Protein AF-0000000075581491 (afdb_homodimer)

Radius of gyration: 31.08 Å; Cα contacts (8 Å, |Δi|>4): 946; chains: 2; bounding box: 52×96×65 Å

InterPro domains:
  IPR009057 Homedomain-like superfamily [SSF46689] (249-295)
  IPR018060 AraC-like, DNA binding HTH domain [PF12833] (216-295)
  IPR018060 AraC-like, DNA binding HTH domain [PS01124] (197-295)
  IPR018060 AraC-like, DNA binding HTH domain [SM00342] (210-293)

pLDDT: mean 84.34, std 16.54, range [24.23, 97.88]

Nearest PDB structures (foldseek):
  5u93-assembly1_A  TM=7.873E-01  e=2.253E-06  Bacteria Latreille et al. 1825
  3w6v-assembly1_A  TM=8.896E-01  e=5.385E-05  Streptomyces griseus
  3oio-assembly1_A  TM=9.113E-01  e=5.982E-04  Chromobacterium violaceum
  4fe7-assembly1_A-2  TM=6.665E-01  e=6.703E-05  Escherichia coli
  1xja-assembly1_B  TM=6.515E-01  e=7.510E-06  Escherichia coli

Organism: Bacteroides fragilis (strain ATCC 25285 / DSM 2151 / CCUG 4856 / JCM 11019 / LMG 10263 / NCTC 9343 / Onslow / VPI 2553 / EN-2) (NCBI:txid272559)

Foldseek 3Di:
DPFFDFQAVALVVCVPDPFDCDDPAKHGDRFKIKGNKPLPRPDPPADAFAKHAHQWKKKKAWAAWWWWKDKLNRIDIDHHQKIFIDHHGIIMHTHDIDPPTIMIMMTGHPVLQVVVPDVCLCNVQCLPPRMDRADPVLSVVLVVLSVVLVVQCPDPPRPSVVNNVSVVVSSVSVSVRSVVCCVPPPPVPDPLVVLLSVLSVVLLVPLLPDQDLCVSCVVSVHDSVVQQVSNCVVPVDGSNVSSLVSLLSVLSSCLAGTPDDLQRSCVSSPHPTSVVVQVSNCVVPVDGSVVSSVD/DPFFPFQAPALVVCVPDPFDCDDPAKHGDRFKIKGNKPLPRPDPPADAFAKHAHQWKKKKAWAAWWWWKDKLNRIDIDHHQKIFIDHHGIIMHTHDIDPVTIMIMMTGHPVLQVVVPDCCLCPVQCLPPRMDRADPVLSVVLVVLSVVLVVQCPDPPRPSVVNNVSVVVSSVSVSVRSVVCCVPPPPVPDPLVVLLSVLSVCLLVPLLPDQDLCVSCVVSVHDSVVQQVSNCVVPVDGSNVSSLVSLLSVLSSCLAGTPDDLQVSCVSSPHPTSVVVQVSNCVVPVDGSVVSSVD

Sequence (590 aa):
MEKNKPLELALDLLKHSNIVRNNEYRFVTPDFGIVISFTHMESRLFRLGQPYRLKEGRIIRGLRGKARITINLIEYNIYPQTIATFLPGSIIELLEFTPDYDFQMIAADKDFLPLLRGDQLFESHTRQNLVTQVTDTEWKLSDAYFTLIWDTVQEVPFRREVVQHLLAALLHNIKYIRTEEANDTSHRFSHQEEIFWRFIALVNEFSKNERTVGFYADKLCLTPRYLNTLIRQVSHQTVMEWINQSVILEAKVLLKHSNLLVYQISDELHFPNPSFFCKFFKRMTGMTPQEYQKRMEKNKPLELALDLLKHSNIVRNNEYRFVTPDFGIVISFTHMESRLFRLGQPYRLKEGRIIRGLRGKARITINLIEYNIYPQTIATFLPGSIIELLEFTPDYDFQMIAADKDFLPLLRGDQLFESHTRQNLVTQVTDTEWKLSDAYFTLIWDTVQEVPFRREVVQHLLAALLHNIKYIRTEEANDTSHRFSHQEEIFWRFIALVNEFSKNERTVGFYADKLCLTPRYLNTLIRQVSHQTVMEWINQSVILEAKVLLKHSNLLVYQISDELHFPNPSFFCKFFKRMTGMTPQEYQKR

Secondary structure (DSSP, 8-state):
--------B-TTHHHHSS--SBSSSEEE-SSEEEES-STT-------TT-EEEBSSEEEEEEEES-EEEEETTEEEEE-SSEEEEE-TT-EEEEEEE-TT-EEEEEEE-TTT-TTS-STHHHHHHHTT-SEEE--HHHHHHHHHHHHHHHHHHTSSS--HHHHHHHHHHHHHHHHHHHHHHHHH------HHHHHHHHHHHHHHHHTTT---HHHHHHHTT--HHHHHHHHHHHHSS-HHHHHHHHHHHHHHHHHHH----HHHHHHHTT-SSHHHHHHHHHHHHSS-HHHHHH-/-------EE-TTHHHHSS--SBSSSEEE-SSEEEES-STT----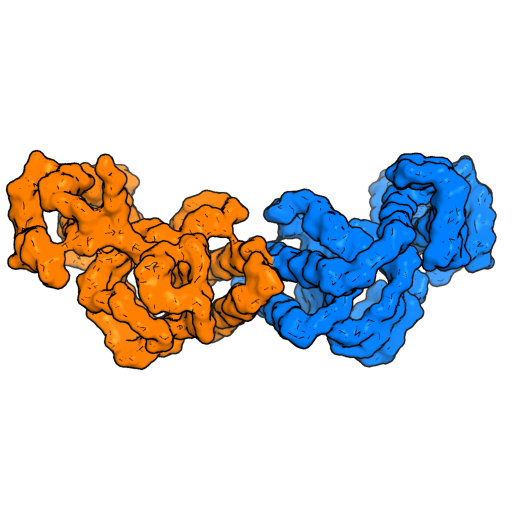---TT-EEEESSEEEEEEEES-EEEEETTEEEEE-SSEEEEE-TT-EEEEEEE-TT-EEEEEEE-TTT-TTS-STHHHHHHHTT-SEEE--HHHHHHHHHHHHHHHHHHTSSS--HHHHHHHHHHHHHHHHHHHHHHHHH------HHHHHHHHHHHHHHHHTTT---HHHHHHHTT--HHHHHHHHHHHHSS-HHHHHHHHHHHHHHHHHHH----HHHHHHHTT-SSHHHHHHHHHHHHSS-HHHHHH-

Solvent-accessible surface area (backbone atoms only — not comparable to full-atom values): 31491 Å² total; per-residue (Å²): 129,81,77,60,68,49,62,33,67,27,58,52,51,41,69,75,34,97,47,75,43,68,56,98,45,30,43,52,44,79,48,36,34,39,33,70,35,47,69,74,42,86,64,82,78,71,52,77,68,46,61,38,37,24,53,31,23,34,40,35,39,31,66,32,46,38,35,33,34,29,52,73,85,42,74,44,78,44,44,52,51,23,44,32,52,43,51,55,64,40,37,38,26,44,67,48,65,43,92,67,37,30,33,30,38,38,36,36,31,78,75,56,42,69,83,60,67,62,69,41,65,64,45,67,55,40,72,78,62,35,64,38,79,53,52,72,69,54,45,52,52,52,48,51,51,54,50,51,48,54,57,48,66,71,40,85,72,73,49,62,68,25,48,39,22,43,50,50,14,51,52,46,46,49,41,52,55,51,55,48,47,56,64,63,41,74,66,51,59,48,69,63,52,48,50,46,50,52,48,51,52,47,38,76,71,38,27,54,79,52,85,50,64,58,62,57,15,53,76,69,72,46,49,49,67,57,46,38,50,50,36,26,70,77,71,73,41,47,58,64,56,51,36,50,50,49,40,49,52,51,48,52,30,40,51,68,24,30,75,62,48,69,58,51,47,18,52,73,47,62,38,95,39,46,68,61,37,41,52,49,43,22,72,73,71,72,43,43,64,68,58,55,48,74,99,131,82,77,57,66,48,60,34,65,25,58,51,53,42,70,75,35,97,47,77,43,69,56,96,42,32,43,54,44,78,49,38,33,40,33,72,35,46,70,74,43,86,63,83,78,72,52,76,66,46,62,39,37,25,54,31,25,34,42,36,39,30,64,34,46,39,34,33,31,29,51,71,85,43,76,44,78,44,44,52,53,22,45,33,53,45,53,56,64,39,39,38,26,43,67,47,65,43,92,65,37,29,33,30,38,39,37,35,31,79,75,55,42,69,82,58,63,67,69,43,66,66,45,67,57,39,71,79,64,36,64,40,80,54,52,73,69,55,44,51,51,52,48,50,51,54,49,52,49,54,59,49,66,69,40,86,72,74,51,61,68,25,50,38,23,42,51,51,15,51,53,46,46,50,42,52,54,52,52,48,47,57,66,62,40,74,67,51,59,49,72,64,51,49,50,46,51,53,48,51,53,47,40,74,72,38,25,55,80,51,86,51,64,60,61,56,15,53,77,66,73,45,50,49,67,56,46,38,52,49,36,26,71,76,70,71,41,46,57,64,57,54,3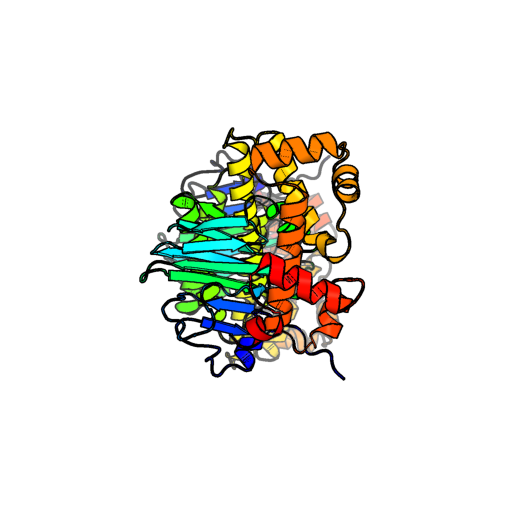7,50,49,50,39,50,52,51,48,51,31,42,51,70,26,29,75,61,48,70,58,53,48,18,52,72,46,62,38,96,40,46,68,58,36,40,53,51,43,20,71,73,72,72,42,44,62,68,59,54,49,75,99

Structure (mmCIF, N/CA/C/O backbone):
data_AF-0000000075581491-model_v1
#
loop_
_entity.id
_entity.type
_entity.pdbx_description
1 polymer 'AraC-family transcriptional regulator'
#
loop_
_atom_site.group_PDB
_atom_site.id
_atom_site.type_symbol
_atom_site.label_atom_id
_atom_site.label_alt_id
_atom_site.label_comp_id
_atom_site.label_asym_id
_atom_site.label_entity_id
_atom_site.label_seq_id
_atom_site.pdbx_PDB_ins_code
_atom_site.Cartn_x
_atom_site.Cartn_y
_atom_site.Cartn_z
_atom_site.occupancy
_atom_site.B_iso_or_equiv
_atom_site.auth_seq_id
_atom_site.auth_comp_id
_atom_site.auth_asym_id
_atom_site.auth_atom_id
_atom_site.pdbx_PDB_model_num
ATOM 1 N N . MET A 1 1 ? -26.391 -21.406 -25.188 1 24.23 1 MET A N 1
ATOM 2 C CA . MET A 1 1 ? -25.953 -22.281 -24.109 1 24.23 1 MET A CA 1
ATOM 3 C C . MET A 1 1 ? -24.688 -21.75 -23.453 1 24.23 1 MET A C 1
ATOM 5 O O . MET A 1 1 ? -23.656 -21.578 -24.109 1 24.23 1 MET A O 1
ATOM 9 N N . GLU A 1 2 ? -24.797 -21.078 -22.344 1 27.81 2 GLU A N 1
ATOM 10 C CA . GLU A 1 2 ? -23.766 -20.297 -21.656 1 27.81 2 GLU A CA 1
ATOM 11 C C . GLU A 1 2 ? -22.578 -21.172 -21.281 1 27.81 2 GLU A C 1
ATOM 13 O O . GLU A 1 2 ? -22.75 -22.25 -20.688 1 27.81 2 GLU A O 1
ATOM 18 N N . LYS A 1 3 ? -21.594 -21.094 -21.969 1 36.06 3 LYS A N 1
ATOM 19 C CA . LYS A 1 3 ? -20.297 -21.766 -21.875 1 36.06 3 LYS A CA 1
ATOM 20 C C . LYS A 1 3 ? -19.828 -21.875 -20.422 1 36.06 3 LYS A C 1
ATOM 22 O O . LYS A 1 3 ? -19.641 -20.844 -19.766 1 36.06 3 LYS A O 1
ATOM 27 N N . ASN A 1 4 ? -20.312 -22.906 -19.781 1 32.03 4 ASN A N 1
ATOM 28 C CA . ASN A 1 4 ? -19.922 -23.109 -18.391 1 32.03 4 ASN A CA 1
ATOM 29 C C . ASN A 1 4 ? -18.406 -23.125 -18.219 1 32.03 4 ASN A C 1
ATOM 31 O O . ASN A 1 4 ? -17.719 -23.938 -18.844 1 32.03 4 ASN A O 1
ATOM 35 N N . LYS A 1 5 ? -17.766 -22.094 -17.828 1 38.94 5 LYS A N 1
ATOM 36 C CA . LYS A 1 5 ? -16.328 -21.859 -17.656 1 38.94 5 LYS A CA 1
ATOM 37 C C . LYS A 1 5 ? -15.742 -22.812 -16.625 1 38.94 5 LYS A C 1
ATOM 39 O O . LYS A 1 5 ? -16.422 -23.234 -15.695 1 38.94 5 LYS A O 1
ATOM 44 N N . PRO A 1 6 ? -14.703 -23.484 -16.891 1 38.56 6 PRO A N 1
ATOM 45 C CA . PRO A 1 6 ? -13.953 -24.391 -16.016 1 38.56 6 PRO A CA 1
ATOM 46 C C . PRO A 1 6 ? -14.008 -23.969 -14.547 1 38.56 6 PRO A C 1
ATOM 48 O O . PRO A 1 6 ? -14.164 -22.781 -14.242 1 38.56 6 PRO A O 1
ATOM 51 N N . LEU A 1 7 ? -14.352 -24.891 -13.672 1 40.25 7 LEU A N 1
ATOM 52 C CA . LEU A 1 7 ? -14.312 -24.609 -12.242 1 40.25 7 LEU A CA 1
ATOM 53 C C . LEU A 1 7 ? -12.984 -23.984 -11.844 1 40.25 7 LEU A C 1
ATOM 55 O O . LEU A 1 7 ? -11.93 -24.594 -11.984 1 40.25 7 LEU A O 1
ATOM 59 N N . GLU A 1 8 ? -12.82 -22.797 -12.133 1 47.19 8 GLU A N 1
ATOM 60 C CA . GLU A 1 8 ? -11.734 -21.891 -11.742 1 47.19 8 GLU A CA 1
ATOM 61 C C . GLU A 1 8 ? -11.633 -21.781 -10.227 1 47.19 8 GLU A C 1
ATOM 63 O O . GLU A 1 8 ? -12.648 -21.625 -9.539 1 47.19 8 GLU A O 1
ATOM 68 N N . LEU A 1 9 ? -10.602 -22.656 -9.688 1 51.53 9 LEU A N 1
ATOM 69 C CA . LEU A 1 9 ? -10.406 -22.297 -8.281 1 51.53 9 LEU A CA 1
ATOM 70 C C . LEU A 1 9 ? -10.469 -20.797 -8.102 1 51.53 9 LEU A C 1
ATOM 72 O O . LEU A 1 9 ? -9.461 -20.094 -8.281 1 51.53 9 LEU A O 1
ATOM 76 N N . ALA A 1 10 ? -11.734 -20.391 -8.25 1 53.44 10 ALA A N 1
ATOM 77 C CA . ALA A 1 10 ? -12.07 -18.969 -8.188 1 53.44 10 ALA A CA 1
ATOM 78 C C . ALA A 1 10 ? -12.727 -18.625 -6.855 1 53.44 10 ALA A C 1
ATOM 80 O O . ALA A 1 10 ? -13.344 -19.469 -6.219 1 53.44 10 ALA A O 1
ATOM 81 N N . LEU A 1 11 ? -12.344 -17.656 -6.34 1 54.41 11 LEU A N 1
ATOM 82 C CA . LEU A 1 11 ? -13.016 -17.094 -5.176 1 54.41 11 LEU A CA 1
ATOM 83 C C . LEU A 1 11 ? -14.523 -17.281 -5.273 1 54.41 11 LEU A C 1
ATOM 85 O O . LEU A 1 11 ? -15.203 -17.422 -4.254 1 54.41 11 LEU A O 1
ATOM 89 N N . ASP A 1 12 ? -14.93 -17.391 -6.469 1 51.56 12 ASP A N 1
ATOM 90 C CA . ASP A 1 12 ? -16.375 -17.484 -6.695 1 51.56 12 ASP A CA 1
ATOM 91 C C . ASP A 1 12 ? -16.891 -18.875 -6.34 1 51.56 12 ASP A C 1
ATOM 93 O O . ASP A 1 12 ? -18.062 -19.047 -6.039 1 51.56 12 ASP A O 1
ATOM 97 N N . LEU A 1 13 ? -15.977 -19.828 -6.539 1 54.47 13 LEU A N 1
ATOM 98 C CA . LEU A 1 13 ? -16.375 -21.172 -6.168 1 54.47 13 LEU A CA 1
ATOM 99 C C . LEU A 1 13 ? -16.781 -21.234 -4.695 1 54.47 13 LEU A C 1
ATOM 101 O O . LEU A 1 13 ? -17.625 -22.047 -4.309 1 54.47 13 LEU A O 1
ATOM 105 N N . LEU A 1 14 ? -16.172 -20.281 -4 1 56.31 14 LEU A N 1
ATOM 106 C CA . LEU A 1 14 ? -16.469 -20.25 -2.572 1 56.31 14 LEU A CA 1
ATOM 107 C C . LEU A 1 14 ? -17.859 -19.688 -2.318 1 56.31 14 LEU A C 1
ATOM 109 O O . LEU A 1 14 ? -18.438 -19.906 -1.252 1 56.31 14 LEU A O 1
ATOM 113 N N . LYS A 1 15 ? -18.297 -18.922 -3.289 1 52.72 15 LYS A N 1
ATOM 114 C CA . LYS A 1 15 ? -19.641 -18.406 -3.146 1 52.72 15 LYS A CA 1
ATOM 115 C C . LYS A 1 15 ? -20.672 -19.531 -3.113 1 52.72 15 LYS A C 1
ATOM 117 O O . LYS A 1 15 ? -21.703 -19.422 -2.443 1 52.72 15 LYS A O 1
ATOM 122 N N . HIS A 1 16 ? -20.359 -20.422 -4.008 1 50.5 16 HIS A N 1
ATOM 123 C CA . HIS A 1 16 ? -21.375 -21.469 -4.16 1 50.5 16 HIS A CA 1
ATOM 124 C C . HIS A 1 16 ? -21.078 -22.656 -3.256 1 50.5 16 HIS A C 1
ATOM 126 O O . HIS A 1 16 ? -21.875 -23.594 -3.178 1 50.5 16 HIS A O 1
ATOM 132 N N . SER A 1 17 ? -19.891 -22.547 -2.727 1 52.62 17 SER A N 1
ATOM 133 C CA . SER A 1 17 ? -19.578 -23.656 -1.822 1 52.62 17 SER A CA 1
ATOM 134 C C . SER A 1 17 ? -20.062 -23.359 -0.406 1 52.62 17 SER A C 1
ATOM 136 O O . SER A 1 17 ? -20.281 -22.203 -0.05 1 52.62 17 SER A O 1
ATOM 138 N N . ASN A 1 18 ? -20.656 -24.297 0.3 1 54.81 18 ASN A N 1
ATOM 139 C CA . ASN A 1 18 ? -21.031 -24.234 1.711 1 54.81 18 ASN A CA 1
ATOM 140 C C . ASN A 1 18 ? -19.875 -23.719 2.566 1 54.81 18 ASN A C 1
ATOM 142 O O . ASN A 1 18 ? -19.797 -24.016 3.76 1 54.81 18 ASN A O 1
ATOM 146 N N . ILE A 1 19 ? -19.047 -23.094 1.808 1 56.25 19 ILE A N 1
ATOM 147 C CA . ILE A 1 19 ? -17.875 -22.656 2.553 1 56.25 19 ILE A CA 1
ATOM 148 C C . ILE A 1 19 ? -18.125 -21.266 3.145 1 56.25 19 ILE A C 1
ATOM 150 O O . ILE A 1 19 ? -18.547 -20.359 2.434 1 56.25 19 ILE A O 1
ATOM 154 N N . VAL A 1 20 ? -18.016 -21.266 4.414 1 61.81 20 VAL A N 1
ATOM 155 C CA . VAL A 1 20 ? -18.172 -20.016 5.1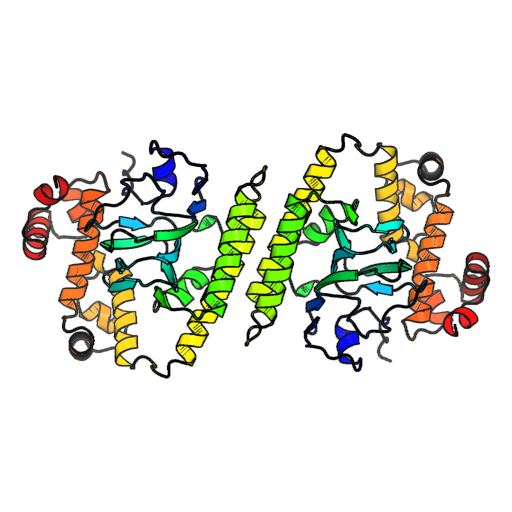48 1 61.81 20 VAL A CA 1
ATOM 156 C C . VAL A 1 20 ? -17.156 -19 4.633 1 61.81 20 VAL A C 1
ATOM 158 O O . VAL A 1 20 ? -15.945 -19.234 4.672 1 61.81 20 VAL A O 1
ATOM 161 N N . ARG A 1 21 ? -17.641 -17.891 4.086 1 68.31 21 ARG A N 1
ATOM 162 C CA . ARG A 1 21 ? -16.828 -16.875 3.42 1 68.31 21 ARG A CA 1
ATOM 163 C C . ARG A 1 21 ? -15.953 -16.125 4.426 1 68.31 21 ARG A C 1
ATOM 165 O O . ARG A 1 21 ? -14.797 -15.812 4.137 1 68.31 21 ARG A O 1
ATOM 172 N N . ASN A 1 22 ? -16.562 -15.922 5.527 1 74.38 22 ASN A N 1
ATOM 173 C CA . ASN A 1 22 ? -15.836 -15.164 6.543 1 74.38 22 ASN A CA 1
ATOM 174 C C . ASN A 1 22 ? -15.859 -15.867 7.895 1 74.38 22 ASN A C 1
ATOM 176 O O . ASN A 1 22 ? -16.938 -16.141 8.438 1 74.38 22 ASN A O 1
ATOM 180 N N . ASN A 1 23 ? -14.703 -16.453 8.273 1 77.38 23 ASN A N 1
ATOM 181 C CA . ASN A 1 23 ? -14.57 -17.031 9.602 1 77.38 23 ASN A CA 1
ATOM 182 C C . ASN A 1 23 ? -13.234 -16.672 10.242 1 77.38 23 ASN A C 1
ATOM 184 O O . ASN A 1 23 ? -12.641 -15.648 9.898 1 77.38 23 ASN A O 1
ATOM 188 N N . GLU A 1 24 ? -12.836 -17.453 11.195 1 84.19 24 GLU A N 1
ATOM 189 C CA . GLU A 1 24 ? -11.648 -17.125 11.969 1 84.19 24 GLU A CA 1
ATOM 190 C C . GLU A 1 24 ? -10.383 -17.297 11.141 1 84.19 24 GLU A C 1
ATOM 192 O O . GLU A 1 24 ? -9.32 -16.797 11.508 1 84.19 24 GLU A O 1
ATOM 197 N N . TYR A 1 25 ? -10.57 -17.969 9.969 1 84.44 25 TYR A N 1
ATOM 198 C CA . TYR A 1 25 ? -9.336 -18.297 9.273 1 84.44 25 TYR A CA 1
ATOM 199 C C . TYR A 1 25 ? -9.383 -17.797 7.828 1 84.44 25 TYR A C 1
ATOM 201 O O . TYR A 1 25 ? -8.391 -17.906 7.098 1 84.44 25 TYR A O 1
ATOM 209 N N . ARG A 1 26 ? -10.531 -17.297 7.438 1 88 26 ARG A N 1
ATOM 210 C CA . ARG A 1 26 ? -10.594 -16.875 6.039 1 88 26 ARG A CA 1
ATOM 211 C C . ARG A 1 26 ? -11.547 -15.703 5.859 1 88 26 ARG A C 1
ATOM 213 O O . ARG A 1 26 ? -12.5 -15.547 6.621 1 88 26 ARG A O 1
ATOM 220 N N . PHE A 1 27 ? -11.266 -14.867 4.98 1 89.69 27 PHE A N 1
ATOM 221 C CA . PHE A 1 27 ? -12.078 -13.766 4.492 1 89.69 27 PHE A CA 1
ATOM 222 C C . PHE A 1 27 ? -12.125 -13.758 2.967 1 89.69 27 PHE A C 1
ATOM 224 O O . PHE A 1 27 ? -11.086 -13.625 2.312 1 89.69 27 PHE A O 1
ATOM 231 N N . VAL A 1 28 ? -13.375 -13.938 2.402 1 87.69 28 VAL A N 1
ATOM 232 C CA . VAL A 1 28 ? -13.477 -14.094 0.956 1 87.69 28 VAL A CA 1
ATOM 233 C C . VAL A 1 28 ? -14.562 -13.172 0.406 1 87.69 28 VAL A C 1
ATOM 235 O O . VAL A 1 28 ? -15.672 -13.133 0.936 1 87.69 28 VAL A O 1
ATOM 238 N N . THR A 1 29 ? -14.203 -12.359 -0.495 1 85 29 THR A N 1
ATOM 239 C CA . THR A 1 29 ? -15.117 -11.602 -1.35 1 85 29 THR A CA 1
ATOM 240 C C . THR A 1 29 ? -15.039 -12.094 -2.793 1 85 29 THR A C 1
ATOM 242 O O . THR A 1 29 ? -14.219 -12.961 -3.115 1 85 29 THR A O 1
ATOM 245 N N . PRO A 1 30 ? -15.844 -11.602 -3.674 1 81.56 30 PRO A N 1
ATOM 246 C CA . PRO A 1 30 ? -15.812 -12.086 -5.059 1 81.56 30 PRO A CA 1
ATOM 247 C C . PRO A 1 30 ? -14.477 -11.805 -5.742 1 81.56 30 PRO A C 1
ATOM 249 O O . PRO A 1 30 ? -14.078 -12.539 -6.652 1 81.56 30 PRO A O 1
ATOM 252 N N . ASP A 1 31 ? -13.789 -10.766 -5.254 1 87.06 31 ASP A N 1
ATOM 253 C CA . ASP A 1 31 ? -12.602 -10.383 -6.016 1 87.06 31 ASP A CA 1
ATOM 254 C C . ASP A 1 31 ? -11.352 -10.445 -5.145 1 87.06 31 ASP A C 1
ATOM 256 O O . ASP A 1 31 ? -10.25 -10.133 -5.605 1 87.06 31 ASP A O 1
ATOM 260 N N . PHE A 1 32 ? -11.5 -10.891 -3.975 1 91 32 PHE A N 1
ATOM 261 C CA . PHE A 1 32 ? -10.367 -10.945 -3.059 1 91 32 PHE A CA 1
ATOM 262 C C . PHE A 1 32 ? -10.602 -11.977 -1.961 1 91 32 PHE A C 1
ATOM 264 O O . PHE A 1 32 ? -11.727 -12.141 -1.487 1 91 32 PHE A O 1
ATOM 271 N N . GLY A 1 33 ? -9.508 -12.641 -1.588 1 91.81 33 GLY A N 1
ATOM 272 C CA . GLY A 1 33 ? -9.578 -13.562 -0.467 1 91.81 33 GLY A CA 1
ATOM 273 C C . GLY A 1 33 ? -8.258 -13.727 0.264 1 91.81 33 GLY A C 1
ATOM 2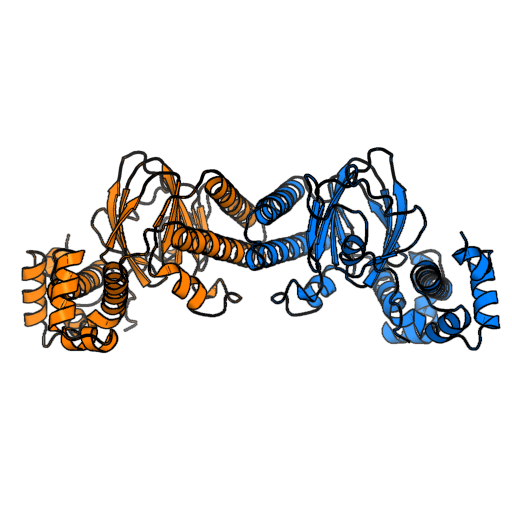74 O O . GLY A 1 33 ? -7.191 -13.625 -0.343 1 91.81 33 GLY A O 1
ATOM 275 N N . ILE A 1 34 ? -8.375 -13.953 1.576 1 93.56 34 ILE A N 1
ATOM 276 C CA . ILE A 1 34 ? -7.203 -14.25 2.389 1 93.56 34 ILE A CA 1
ATOM 277 C C . ILE A 1 34 ? -7.5 -15.43 3.314 1 93.56 34 ILE A C 1
ATOM 279 O O . ILE A 1 34 ? -8.586 -15.508 3.9 1 93.56 34 ILE A O 1
ATOM 283 N N . VAL A 1 35 ? -6.625 -16.359 3.314 1 90.62 35 VAL A N 1
ATOM 284 C CA . VAL A 1 35 ? -6.668 -17.516 4.188 1 90.62 35 VAL A CA 1
ATOM 285 C C . VAL A 1 35 ? -5.422 -17.547 5.07 1 90.62 35 VAL A C 1
ATOM 287 O O . VAL A 1 35 ? -4.297 -17.5 4.57 1 90.62 35 VAL A O 1
ATOM 290 N N . ILE A 1 36 ? -5.625 -17.625 6.383 1 91.75 36 ILE A N 1
ATOM 291 C CA . ILE A 1 36 ? -4.469 -17.516 7.266 1 91.75 36 ILE A CA 1
ATOM 292 C C . ILE A 1 36 ? -4.031 -18.906 7.727 1 91.75 36 ILE A C 1
ATOM 294 O O . ILE A 1 36 ? -2.984 -19.047 8.359 1 91.75 36 ILE A O 1
ATOM 298 N N . SER A 1 37 ? -4.766 -19.922 7.426 1 86.69 37 SER A N 1
ATOM 299 C CA . SER A 1 37 ? -4.391 -21.297 7.695 1 86.69 37 SER A CA 1
ATOM 300 C C . SER A 1 37 ? -5.164 -22.266 6.805 1 86.69 37 SER A C 1
ATOM 302 O O . SER A 1 37 ? -6.398 -22.281 6.832 1 86.69 37 SER A O 1
ATOM 304 N N . PHE A 1 38 ? -4.43 -23.031 6.086 1 79.88 38 PHE A N 1
ATOM 305 C CA . PHE A 1 38 ? -5.051 -24 5.199 1 79.88 38 PHE A CA 1
ATOM 306 C C . PHE A 1 38 ? -5.582 -25.188 5.992 1 79.88 38 PHE A C 1
ATOM 308 O O . PHE A 1 38 ? -6.637 -25.734 5.668 1 79.88 38 PHE A O 1
ATOM 315 N N . THR A 1 39 ? -4.863 -25.547 6.926 1 76.12 39 THR A N 1
ATOM 316 C CA . THR A 1 39 ? -5.227 -26.719 7.711 1 76.12 39 THR A CA 1
ATOM 317 C C . THR A 1 39 ? -6.605 -26.547 8.336 1 76.12 39 THR A C 1
ATOM 319 O O . THR A 1 39 ? -7.32 -27.531 8.562 1 76.12 39 THR A O 1
ATOM 322 N N . HIS A 1 40 ? -6.871 -25.375 8.562 1 69.5 40 HIS A N 1
ATOM 323 C CA . HIS A 1 40 ? -8.141 -25.125 9.234 1 69.5 40 HIS A CA 1
ATOM 324 C C . HIS A 1 40 ? -9.25 -24.844 8.227 1 69.5 40 HIS A C 1
ATOM 326 O O . HIS A 1 40 ? -10.391 -24.578 8.617 1 69.5 40 HIS A O 1
ATOM 332 N N . MET A 1 41 ? -8.781 -24.828 6.973 1 63.81 41 MET A N 1
ATOM 333 C CA . MET A 1 41 ? -9.812 -24.688 5.953 1 63.81 41 MET A CA 1
ATOM 334 C C . MET A 1 41 ? -10.562 -26 5.742 1 63.81 41 MET A C 1
ATOM 336 O O . MET A 1 41 ? -9.969 -27.078 5.805 1 63.81 41 MET A O 1
ATOM 340 N N . GLU A 1 42 ? -11.594 -26.156 6.348 1 54.34 42 GLU A N 1
ATOM 341 C CA . GLU A 1 42 ? -12.406 -27.359 6.207 1 54.34 42 GLU A CA 1
ATOM 342 C C . GLU A 1 42 ? -12.57 -27.75 4.738 1 54.34 42 GLU A C 1
ATOM 344 O O . GLU A 1 42 ? -13.516 -28.453 4.379 1 54.34 42 GLU A O 1
ATOM 349 N N . SER A 1 43 ? -11.688 -27.109 3.9 1 53.88 43 SER A N 1
ATOM 350 C CA . SER A 1 43 ? -12.195 -27.312 2.549 1 53.88 43 SER A CA 1
ATOM 351 C C . SER A 1 43 ? -11.492 -28.484 1.86 1 53.88 43 SER A C 1
ATOM 353 O O . SER A 1 43 ? -10.32 -28.75 2.135 1 53.88 43 SER A O 1
ATOM 355 N N . ARG A 1 44 ? -12.242 -29.531 1.535 1 58.91 44 ARG A N 1
ATOM 356 C CA . ARG A 1 44 ? -12.008 -30.594 0.56 1 58.91 44 ARG A CA 1
ATOM 357 C C . ARG A 1 44 ? -11.805 -30.016 -0.837 1 58.91 44 ARG A C 1
ATOM 359 O O . ARG A 1 44 ? -12.203 -30.641 -1.831 1 58.91 44 ARG A O 1
ATOM 366 N N . LEU A 1 45 ? -11.18 -28.828 -0.842 1 62.81 45 LEU A N 1
ATOM 367 C CA . LEU A 1 45 ? -11.227 -28.141 -2.121 1 62.81 45 LEU A CA 1
ATOM 368 C C . LEU A 1 45 ? -10.188 -28.703 -3.086 1 62.81 45 LEU A C 1
ATOM 370 O O . LEU A 1 45 ? -10.383 -28.656 -4.305 1 62.81 45 LEU A O 1
ATOM 374 N N . PHE A 1 46 ? -9.164 -29.406 -2.428 1 71.69 46 PHE A N 1
ATOM 375 C CA . PHE A 1 46 ? -8.109 -29.859 -3.328 1 71.69 46 PHE A CA 1
ATOM 376 C C . PHE A 1 46 ? -7.953 -31.375 -3.271 1 71.69 46 PHE A C 1
ATOM 378 O O . PHE A 1 46 ? -8.016 -31.969 -2.193 1 71.69 46 PHE A O 1
ATOM 385 N N . ARG A 1 47 ? -7.93 -31.844 -4.406 1 77 47 ARG A N 1
ATOM 386 C CA . ARG A 1 47 ? -7.609 -33.25 -4.527 1 77 47 ARG A CA 1
ATOM 387 C C . ARG A 1 47 ? -6.18 -33.469 -5.02 1 77 47 ARG A C 1
ATOM 389 O O . ARG A 1 47 ? -5.727 -32.75 -5.926 1 77 47 ARG A O 1
ATOM 396 N N . LEU A 1 48 ? -5.559 -34.406 -4.395 1 84.62 48 LEU A N 1
ATOM 397 C CA . LEU A 1 48 ? -4.191 -34.719 -4.789 1 84.62 48 LEU A CA 1
ATOM 398 C C . LEU A 1 48 ? -4.141 -35.188 -6.234 1 84.62 48 LEU A C 1
ATOM 400 O O . LEU A 1 48 ? -4.984 -36 -6.66 1 84.62 48 LEU A O 1
ATOM 404 N N . GLY A 1 49 ? -3.254 -34.656 -6.965 1 85.56 49 GLY A N 1
ATOM 405 C CA . GLY A 1 49 ? -3.01 -35.094 -8.32 1 85.56 49 GLY A CA 1
ATOM 406 C C . GLY A 1 49 ? -3.941 -34.469 -9.336 1 85.56 49 GLY A C 1
ATOM 407 O O . GLY A 1 49 ? -3.799 -34.688 -10.547 1 85.56 49 GLY A O 1
ATOM 408 N N . GLN A 1 50 ? -4.867 -33.781 -8.883 1 86.81 50 GLN A N 1
ATOM 409 C CA . GLN A 1 50 ? -5.793 -33.125 -9.789 1 86.81 50 GLN A CA 1
ATOM 410 C C . GLN A 1 50 ? -5.336 -31.688 -10.102 1 86.81 50 GLN A C 1
ATOM 412 O O . GLN A 1 50 ? -5.105 -30.891 -9.195 1 86.81 50 GLN A O 1
ATOM 417 N N . PRO A 1 51 ? -5.223 -31.406 -11.43 1 90.19 51 PRO A N 1
ATOM 418 C CA . PRO A 1 51 ? -4.824 -30.047 -11.781 1 90.19 51 PRO A CA 1
ATOM 419 C C . PRO A 1 51 ? -5.977 -29.047 -11.688 1 90.19 51 PRO A C 1
ATOM 421 O O . PRO A 1 51 ? -7.125 -29.406 -11.969 1 90.19 51 PRO A O 1
ATOM 424 N N . TYR A 1 52 ? -5.641 -27.875 -11.305 1 88.44 52 TYR A N 1
ATOM 425 C CA . TYR A 1 52 ? -6.594 -26.781 -11.195 1 88.44 52 TYR A CA 1
ATOM 426 C C . TYR A 1 52 ? -6.074 -25.531 -11.898 1 88.44 52 TYR A C 1
ATOM 428 O O . TYR A 1 52 ? -4.891 -25.203 -11.812 1 88.44 52 TYR A O 1
ATOM 436 N N . ARG A 1 53 ? -6.953 -24.891 -12.602 1 88.81 53 ARG A N 1
ATOM 437 C CA . ARG A 1 53 ? -6.605 -23.578 -13.164 1 88.81 53 ARG A CA 1
ATOM 438 C C . ARG A 1 53 ? -6.98 -22.453 -12.203 1 88.81 53 ARG A C 1
ATOM 440 O O . ARG A 1 53 ? -8.125 -22.391 -11.742 1 88.81 53 ARG A O 1
ATOM 447 N N . LEU A 1 54 ? -6.039 -21.594 -11.961 1 86.38 54 LEU A N 1
ATOM 448 C CA . LEU A 1 54 ? -6.289 -20.453 -11.062 1 86.38 54 LEU A CA 1
ATOM 449 C C . LEU A 1 54 ? -6.879 -19.281 -11.828 1 86.38 54 LEU A C 1
ATOM 451 O O . LEU A 1 54 ? -6.332 -18.859 -12.859 1 86.38 54 LEU A O 1
ATOM 455 N N . LYS A 1 55 ? -7.949 -18.828 -11.352 1 84.25 55 LYS A N 1
ATOM 456 C CA . LYS A 1 55 ? -8.539 -17.641 -11.961 1 84.25 55 LYS A CA 1
ATOM 457 C C . LYS A 1 55 ? -7.844 -16.359 -11.477 1 84.25 55 LYS A C 1
ATOM 459 O O . LYS A 1 55 ? -7.566 -15.461 -12.266 1 84.25 55 LYS A O 1
ATOM 464 N N . GLU A 1 56 ? -7.652 -16.359 -10.18 1 86.69 56 GLU A N 1
ATOM 465 C CA . GLU A 1 56 ? -7.004 -15.195 -9.562 1 86.69 56 GLU A CA 1
ATOM 466 C C . GLU A 1 56 ? -5.512 -15.445 -9.367 1 86.69 56 GLU A C 1
ATOM 468 O O . GLU A 1 56 ? -5.062 -16.594 -9.32 1 86.69 56 GLU A O 1
ATOM 473 N N . GLY A 1 57 ? -4.766 -14.312 -9.297 1 86.69 57 GLY A N 1
ATOM 474 C CA . GLY A 1 57 ? -3.41 -14.445 -8.789 1 86.69 57 GLY A CA 1
ATOM 475 C C . GLY A 1 57 ? -3.354 -14.789 -7.312 1 86.69 57 GLY A C 1
ATOM 476 O O . GLY A 1 57 ? -4.289 -14.5 -6.562 1 86.69 57 GLY A O 1
ATOM 477 N N . ARG A 1 58 ? -2.262 -15.453 -6.961 1 90.06 58 ARG A N 1
ATOM 478 C CA . ARG A 1 58 ? -2.164 -15.867 -5.566 1 90.06 58 ARG A CA 1
ATOM 479 C C . ARG A 1 58 ? -0.757 -15.641 -5.023 1 90.06 58 ARG A C 1
ATOM 481 O O . ARG A 1 58 ? 0.222 -15.719 -5.77 1 90.06 58 ARG A O 1
ATOM 488 N N . ILE A 1 59 ? -0.708 -15.281 -3.793 1 92.94 59 ILE A N 1
ATOM 489 C CA . ILE A 1 59 ? 0.522 -15.266 -3.01 1 92.94 59 ILE A CA 1
ATOM 490 C C . ILE A 1 59 ? 0.413 -16.266 -1.859 1 92.94 59 ILE A C 1
ATOM 492 O O . ILE A 1 59 ? -0.511 -16.188 -1.046 1 92.94 59 ILE A O 1
ATOM 496 N N . ILE A 1 60 ? 1.358 -17.188 -1.782 1 93.31 60 ILE A N 1
ATOM 497 C CA . ILE A 1 60 ? 1.298 -18.234 -0.774 1 93.31 60 ILE A CA 1
ATOM 498 C C . ILE A 1 60 ? 2.541 -18.172 0.111 1 93.31 60 ILE A C 1
ATOM 500 O O . ILE A 1 60 ? 3.654 -17.984 -0.384 1 93.31 60 ILE A O 1
ATOM 504 N N . ARG A 1 61 ? 2.332 -18.25 1.379 1 95.81 61 ARG A N 1
ATOM 505 C CA . ARG A 1 61 ? 3.416 -18.406 2.342 1 95.81 61 ARG A CA 1
ATOM 506 C C . ARG A 1 61 ? 3.393 -19.797 2.971 1 95.81 61 ARG A C 1
ATOM 508 O O . ARG A 1 61 ? 2.418 -20.172 3.627 1 95.81 61 ARG A O 1
ATOM 515 N N . GLY A 1 62 ? 4.461 -20.562 2.756 1 95.81 62 GLY A N 1
ATOM 516 C CA . GLY A 1 62 ? 4.555 -21.875 3.367 1 95.81 62 GLY A CA 1
ATOM 517 C C . GLY A 1 62 ? 4.969 -21.828 4.824 1 95.81 62 GLY A C 1
ATOM 518 O O . GLY A 1 62 ? 6.109 -21.484 5.145 1 95.81 62 GLY A O 1
ATOM 519 N N . LEU A 1 63 ? 4.039 -22.25 5.742 1 95.5 63 LEU A N 1
ATOM 520 C CA . LEU A 1 63 ? 4.246 -22.078 7.18 1 95.5 63 LEU A CA 1
ATOM 521 C C . LEU A 1 63 ? 4.941 -23.312 7.766 1 95.5 63 LEU A C 1
ATOM 523 O O . LEU A 1 63 ? 5.91 -23.172 8.516 1 95.5 63 LEU A O 1
ATOM 527 N N . ARG A 1 64 ? 4.391 -24.391 7.492 1 95.44 64 ARG A N 1
ATOM 528 C CA . ARG A 1 64 ? 4.852 -25.656 8.062 1 95.44 64 ARG A CA 1
ATOM 529 C C . ARG A 1 64 ? 4.711 -26.797 7.062 1 95.44 64 ARG A C 1
ATOM 531 O O . ARG A 1 64 ? 3.949 -26.688 6.098 1 95.44 64 ARG A O 1
ATOM 538 N N . GLY A 1 65 ? 5.547 -27.828 7.305 1 94.88 65 GLY A N 1
ATOM 539 C CA . GLY A 1 65 ? 5.438 -29.016 6.457 1 94.88 65 GLY A CA 1
ATOM 540 C C . GLY A 1 65 ? 6.082 -28.828 5.098 1 94.88 65 GLY A C 1
ATOM 541 O O . GLY A 1 65 ? 6.82 -27.875 4.875 1 94.88 65 GLY A O 1
ATOM 542 N N . LYS A 1 66 ? 5.887 -29.828 4.262 1 94.88 66 LYS A N 1
ATOM 543 C CA . LYS A 1 66 ? 6.441 -29.844 2.912 1 94.88 66 LYS A CA 1
ATOM 544 C C . LYS A 1 66 ? 5.387 -30.25 1.886 1 94.88 66 LYS A C 1
ATOM 546 O O . LYS A 1 66 ? 4.449 -30.984 2.209 1 94.88 66 LYS A O 1
ATOM 551 N N . ALA A 1 67 ? 5.574 -29.672 0.751 1 93.12 67 ALA A N 1
ATOM 552 C CA . ALA A 1 67 ? 4.672 -30.047 -0.34 1 93.12 67 ALA A CA 1
ATOM 553 C C . ALA A 1 67 ? 5.41 -30.078 -1.674 1 93.12 67 ALA A C 1
ATOM 555 O O . ALA A 1 67 ? 6.445 -29.422 -1.835 1 93.12 67 ALA A O 1
ATOM 556 N N . ARG A 1 68 ? 4.973 -30.922 -2.496 1 94.62 68 ARG A N 1
ATOM 557 C CA . ARG A 1 68 ? 5.402 -30.969 -3.891 1 94.62 68 ARG A CA 1
ATOM 558 C C . ARG A 1 68 ? 4.254 -30.625 -4.828 1 94.62 68 ARG A C 1
ATOM 560 O O . ARG A 1 68 ? 3.188 -31.234 -4.773 1 94.62 68 ARG A O 1
ATOM 567 N N . ILE A 1 69 ? 4.52 -29.562 -5.609 1 92.38 69 ILE A N 1
ATOM 568 C CA . ILE A 1 69 ? 3.459 -29.094 -6.488 1 92.38 69 ILE A CA 1
ATOM 569 C C . ILE A 1 69 ? 4.016 -28.859 -7.891 1 92.38 69 ILE A C 1
ATOM 571 O O . ILE A 1 69 ? 5.23 -28.734 -8.07 1 92.38 69 ILE A O 1
ATOM 575 N N . THR A 1 70 ? 3.146 -28.891 -8.867 1 91.38 70 THR A N 1
ATOM 576 C CA . THR A 1 70 ? 3.52 -28.406 -10.188 1 91.38 70 THR A CA 1
ATOM 577 C C . THR A 1 70 ? 2.812 -27.094 -10.492 1 91.38 70 THR A C 1
ATOM 579 O O . THR A 1 70 ? 1.649 -26.906 -10.133 1 91.38 70 THR A O 1
ATOM 582 N N . ILE A 1 71 ? 3.564 -26.203 -11.047 1 89.62 71 ILE A N 1
ATOM 583 C CA . ILE A 1 71 ? 3.016 -24.953 -11.578 1 89.62 71 ILE A CA 1
ATOM 584 C C . ILE A 1 71 ? 3.32 -24.859 -13.07 1 89.62 71 ILE A C 1
ATOM 586 O O . ILE A 1 71 ? 4.48 -24.719 -13.469 1 89.62 71 ILE A O 1
ATOM 590 N N . ASN A 1 72 ? 2.34 -24.859 -13.883 1 87.5 72 ASN A N 1
ATOM 591 C CA . ASN A 1 72 ? 2.518 -24.828 -15.336 1 87.5 72 ASN A CA 1
ATOM 592 C C . ASN A 1 72 ? 3.572 -25.828 -15.789 1 87.5 72 ASN A C 1
ATOM 594 O O . ASN A 1 72 ? 4.52 -25.469 -16.484 1 87.5 72 ASN A O 1
ATOM 598 N N . LEU A 1 73 ? 3.498 -27.016 -15.312 1 88.19 73 LEU A N 1
ATOM 599 C CA . LEU A 1 73 ? 4.297 -28.156 -15.758 1 88.19 73 LEU A CA 1
ATOM 600 C C . LEU A 1 73 ? 5.539 -28.312 -14.891 1 88.19 73 LEU A C 1
ATOM 602 O O . LEU A 1 73 ? 6.105 -29.406 -14.805 1 88.19 73 LEU A O 1
ATOM 606 N N . ILE A 1 74 ? 5.938 -27.203 -14.281 1 88 74 ILE A N 1
ATOM 607 C CA . ILE A 1 74 ? 7.191 -27.25 -13.531 1 88 74 ILE A CA 1
ATOM 608 C C . ILE A 1 74 ? 6.922 -27.656 -12.094 1 88 74 ILE A C 1
ATOM 610 O O . ILE A 1 74 ? 6.012 -27.141 -11.445 1 88 74 ILE A O 1
ATOM 614 N N . GLU A 1 75 ? 7.766 -28.609 -11.672 1 89.62 75 GLU A N 1
ATOM 615 C CA . GLU A 1 75 ? 7.613 -29.125 -10.312 1 89.62 75 GLU A CA 1
ATOM 616 C C . GLU A 1 75 ? 8.414 -28.281 -9.312 1 89.62 75 GLU A C 1
ATOM 618 O O . GLU A 1 75 ? 9.547 -27.891 -9.594 1 89.62 75 GLU A O 1
ATOM 623 N N . TYR A 1 76 ? 7.844 -27.984 -8.227 1 89.94 76 TYR A N 1
ATOM 624 C CA . TYR A 1 76 ? 8.484 -27.25 -7.148 1 89.94 76 TYR A CA 1
ATOM 625 C C . TYR A 1 76 ? 8.32 -27.969 -5.816 1 89.94 76 TYR A C 1
ATOM 627 O O . TYR A 1 76 ? 7.266 -28.562 -5.555 1 89.94 76 TYR A O 1
ATOM 635 N N . ASN A 1 77 ? 9.383 -27.922 -5.082 1 92 77 ASN A N 1
ATOM 636 C CA . ASN A 1 77 ? 9.289 -28.312 -3.68 1 92 77 ASN A CA 1
ATOM 637 C C . ASN A 1 77 ? 9.07 -27.109 -2.775 1 92 77 ASN A C 1
ATOM 639 O O . ASN A 1 77 ? 9.828 -26.141 -2.832 1 92 77 ASN A O 1
ATOM 643 N N . ILE A 1 78 ? 8.086 -27.219 -2.02 1 92.56 78 ILE A N 1
ATOM 644 C CA . ILE A 1 78 ? 7.777 -26.125 -1.11 1 92.56 78 ILE A CA 1
ATOM 645 C C . ILE A 1 78 ? 8.195 -26.5 0.309 1 92.56 78 ILE A C 1
ATOM 647 O O . ILE A 1 78 ? 7.789 -27.531 0.835 1 92.56 78 ILE A O 1
ATOM 651 N N . TYR A 1 79 ? 8.977 -25.688 0.93 1 93.88 79 TYR A N 1
ATOM 652 C CA . TYR A 1 79 ? 9.453 -25.828 2.303 1 93.88 79 TYR A CA 1
ATOM 653 C C . TYR A 1 79 ? 8.945 -24.688 3.168 1 93.88 79 TYR A C 1
ATOM 655 O O . TYR A 1 79 ? 8.414 -23.688 2.654 1 93.88 79 TYR A O 1
ATOM 663 N N . PRO A 1 80 ? 9.039 -24.875 4.5 1 95.69 80 PRO A N 1
ATOM 664 C CA . PRO A 1 80 ? 8.703 -23.734 5.344 1 95.69 80 PRO A CA 1
ATOM 665 C C . PRO A 1 80 ? 9.531 -22.5 5.012 1 95.69 80 PRO A C 1
ATOM 667 O O . PRO A 1 80 ? 10.672 -22.609 4.566 1 95.69 80 PRO A O 1
ATOM 670 N N . GLN A 1 81 ? 8.953 -21.328 5.18 1 96.38 81 GLN A N 1
ATOM 671 C CA . GLN A 1 81 ? 9.594 -20.047 4.93 1 96.38 81 GLN A CA 1
ATOM 672 C C . GLN A 1 81 ? 9.828 -19.828 3.436 1 96.38 81 GLN A C 1
ATOM 674 O O . GLN A 1 81 ? 10.922 -19.453 3.02 1 96.38 81 GLN A O 1
ATOM 679 N N . THR A 1 82 ? 8.859 -20.281 2.672 1 94.75 82 THR A N 1
ATOM 680 C CA . THR A 1 82 ? 8.828 -20.047 1.231 1 94.75 82 THR A CA 1
ATOM 681 C C . THR A 1 82 ? 7.668 -19.141 0.854 1 94.75 82 THR A C 1
ATOM 683 O O . THR A 1 82 ? 6.59 -19.219 1.448 1 94.75 82 THR A O 1
ATOM 686 N N . ILE A 1 83 ? 7.969 -18.234 -0.091 1 94.12 83 ILE A N 1
ATOM 687 C CA . ILE A 1 83 ? 6.922 -17.422 -0.698 1 94.12 83 ILE A CA 1
ATOM 688 C C . ILE A 1 83 ? 6.758 -17.812 -2.168 1 94.12 83 ILE A C 1
ATOM 690 O O . ILE A 1 83 ? 7.738 -17.859 -2.914 1 94.12 83 ILE A O 1
ATOM 694 N N . ALA A 1 84 ? 5.555 -18.156 -2.551 1 91.56 84 ALA A N 1
ATOM 695 C CA . ALA A 1 84 ? 5.242 -18.5 -3.938 1 91.56 84 ALA A CA 1
ATOM 696 C C . ALA A 1 84 ? 4.199 -17.547 -4.516 1 91.56 84 ALA A C 1
ATOM 698 O O . ALA A 1 84 ? 3.26 -17.141 -3.82 1 91.56 84 ALA A O 1
ATOM 699 N N . THR A 1 85 ? 4.328 -17.141 -5.691 1 89.56 85 THR A N 1
ATOM 700 C CA . THR A 1 85 ? 3.365 -16.297 -6.387 1 89.56 85 THR A CA 1
ATOM 701 C C . THR A 1 85 ? 2.859 -16.984 -7.652 1 89.56 85 THR A C 1
ATOM 703 O O . THR A 1 85 ? 3.646 -17.531 -8.422 1 89.56 85 THR A O 1
ATOM 706 N N . PHE A 1 86 ? 1.559 -16.984 -7.789 1 86.31 86 PHE A N 1
ATOM 707 C CA . PHE A 1 86 ? 0.922 -17.594 -8.953 1 86.31 86 PHE A CA 1
ATOM 708 C C . PHE A 1 86 ? 0.192 -16.531 -9.781 1 86.31 86 PHE A C 1
ATOM 710 O O . PHE A 1 86 ? -0.534 -15.703 -9.227 1 86.31 86 PHE A O 1
ATOM 717 N N . LEU A 1 87 ? 0.347 -16.625 -11.047 1 83.19 87 LEU A N 1
ATOM 718 C CA . LEU A 1 87 ? -0.356 -15.703 -11.938 1 83.19 87 LEU A CA 1
ATOM 719 C C . LEU A 1 87 ? -1.752 -16.219 -12.266 1 83.19 87 LEU A C 1
ATOM 721 O O . LEU A 1 87 ? -1.989 -17.438 -12.242 1 83.19 87 LEU A O 1
ATOM 725 N N . PRO A 1 88 ? -2.648 -15.258 -12.578 1 83.75 88 PRO A N 1
ATOM 726 C CA . PRO A 1 88 ? -3.93 -15.727 -13.102 1 83.75 88 PRO A CA 1
ATOM 727 C C . PRO A 1 88 ? -3.77 -16.625 -14.336 1 83.75 88 PRO A C 1
ATOM 729 O O . PRO A 1 88 ? -2.922 -16.344 -15.188 1 83.75 88 PRO A O 1
ATOM 732 N N . GLY A 1 89 ? -4.547 -17.688 -14.297 1 82.62 89 GLY A N 1
ATOM 733 C CA . GLY A 1 89 ? -4.5 -18.594 -15.43 1 82.62 89 GLY A CA 1
ATOM 734 C C . GLY A 1 89 ? -3.52 -19.75 -15.234 1 82.62 89 GLY A C 1
ATOM 735 O O . GLY A 1 89 ? -3.531 -20.719 -16 1 82.62 89 GLY A O 1
ATOM 736 N N . SER A 1 90 ? -2.688 -19.688 -14.211 1 85.75 90 SER A N 1
ATOM 737 C CA . SER A 1 90 ? -1.746 -20.766 -13.938 1 85.75 90 SER A CA 1
ATOM 738 C C . SER A 1 90 ? -2.475 -22.047 -13.57 1 85.75 90 SER A C 1
ATOM 740 O O . SER A 1 90 ? -3.559 -22.016 -12.992 1 85.75 90 SER A O 1
ATOM 742 N N . ILE A 1 91 ? -1.862 -23.156 -14.023 1 88.5 91 ILE A N 1
ATOM 743 C CA . ILE A 1 91 ? -2.387 -24.453 -13.648 1 88.5 91 ILE A CA 1
ATOM 744 C C . ILE A 1 91 ? -1.534 -25.047 -12.531 1 88.5 91 ILE A C 1
ATOM 746 O O . ILE A 1 91 ? -0.315 -25.172 -12.664 1 88.5 91 ILE A O 1
ATOM 750 N N . ILE A 1 92 ? -2.184 -25.406 -11.453 1 90.31 92 ILE A N 1
ATOM 751 C CA . ILE A 1 92 ? -1.464 -25.969 -10.312 1 90.31 92 ILE A CA 1
ATOM 752 C C . ILE A 1 92 ? -1.954 -27.391 -10.031 1 90.31 92 ILE A C 1
ATOM 754 O O . ILE A 1 92 ? -3.115 -27.703 -10.289 1 90.31 92 ILE A O 1
ATOM 758 N N . GLU A 1 93 ? -1.072 -28.203 -9.586 1 89.88 93 GLU A N 1
ATOM 759 C CA . GLU A 1 93 ? -1.372 -29.562 -9.148 1 89.88 93 GLU A CA 1
ATOM 760 C C . GLU A 1 93 ? -0.629 -29.906 -7.859 1 89.88 93 GLU A C 1
ATOM 762 O O . GLU A 1 93 ? 0.596 -29.781 -7.793 1 89.88 93 GLU A O 1
ATOM 767 N N . LEU A 1 94 ? -1.407 -30.266 -6.887 1 89.25 94 LEU A N 1
ATOM 768 C CA . LEU A 1 94 ? -0.793 -30.75 -5.66 1 89.25 94 LEU A CA 1
ATOM 769 C C . LEU A 1 94 ? -0.404 -32.219 -5.793 1 89.25 94 LEU A C 1
ATOM 771 O O . LEU A 1 94 ? -1.27 -33.094 -5.938 1 89.25 94 LEU A O 1
ATOM 775 N N . LEU A 1 95 ? 0.854 -32.5 -5.688 1 93 95 LEU A N 1
ATOM 776 C CA . LEU A 1 95 ? 1.334 -33.844 -5.895 1 93 95 LEU A CA 1
ATOM 777 C C . LEU A 1 95 ? 1.469 -34.594 -4.562 1 93 95 LEU A C 1
ATOM 779 O O . LEU A 1 95 ? 1.123 -35.781 -4.465 1 93 95 LEU A O 1
ATOM 783 N N . GLU A 1 96 ? 2.035 -33.969 -3.586 1 93.38 96 GLU A N 1
ATOM 784 C CA . GLU A 1 96 ? 2.279 -34.531 -2.266 1 93.38 96 GLU A CA 1
ATOM 785 C C . GLU A 1 96 ? 2.354 -33.438 -1.199 1 93.38 96 GLU A C 1
ATOM 787 O O . GLU A 1 96 ? 2.668 -32.312 -1.502 1 93.38 96 GLU A O 1
ATOM 792 N N . PHE A 1 97 ? 1.965 -33.844 0.017 1 90.31 97 PHE A N 1
ATOM 793 C CA . PHE A 1 97 ? 2.211 -32.938 1.129 1 90.31 97 PHE A CA 1
ATOM 794 C C . PHE A 1 97 ? 2.281 -33.719 2.447 1 90.31 97 PHE A C 1
ATOM 796 O O . PHE A 1 97 ? 1.682 -34.781 2.586 1 90.31 97 PHE A O 1
ATOM 803 N N . THR A 1 98 ? 3.016 -33.219 3.35 1 92.38 98 THR A N 1
ATOM 804 C CA . THR A 1 98 ? 3.086 -33.812 4.684 1 92.38 98 THR A CA 1
ATOM 805 C C . THR A 1 98 ? 1.828 -33.469 5.484 1 92.38 98 THR A C 1
ATOM 807 O O . THR A 1 98 ? 1.174 -32.469 5.234 1 92.38 98 THR A O 1
ATOM 810 N N . PRO A 1 99 ? 1.457 -34.312 6.398 1 88.56 99 PRO A N 1
ATOM 811 C CA . PRO A 1 99 ? 0.219 -34.125 7.152 1 88.56 99 PRO A CA 1
ATOM 812 C C . PRO A 1 99 ? 0.18 -32.781 7.879 1 88.56 99 PRO A C 1
ATOM 814 O O . PRO A 1 99 ? -0.9 -32.219 8.125 1 88.56 99 PRO A O 1
ATOM 817 N N . ASP A 1 100 ? 1.274 -32.25 8.242 1 91.5 100 ASP A N 1
ATOM 818 C CA . ASP A 1 100 ? 1.326 -31 9 1 91.5 100 ASP A CA 1
ATOM 819 C C . ASP A 1 100 ? 1.437 -29.797 8.078 1 91.5 100 ASP A C 1
ATOM 821 O O . ASP A 1 100 ? 1.661 -28.672 8.539 1 91.5 100 ASP A O 1
ATOM 825 N N . TYR A 1 101 ? 1.295 -30 6.785 1 90.75 101 TYR A N 1
ATOM 826 C CA . TYR A 1 101 ? 1.468 -28.922 5.82 1 90.75 101 TYR A CA 1
ATOM 827 C C . TYR A 1 101 ? 0.444 -27.812 6.051 1 90.75 101 TYR A C 1
ATOM 829 O O . TYR A 1 101 ? -0.752 -28.078 6.18 1 90.75 101 TYR A O 1
ATOM 837 N N . ASP A 1 102 ? 0.9 -26.594 6.223 1 92.5 102 ASP A N 1
ATOM 838 C CA . ASP A 1 102 ? 0.057 -25.422 6.414 1 92.5 102 ASP A CA 1
ATOM 839 C C . ASP A 1 102 ? 0.624 -24.219 5.668 1 92.5 102 ASP A C 1
ATOM 841 O O . ASP A 1 102 ? 1.841 -24.078 5.531 1 92.5 102 ASP A O 1
ATOM 845 N N . PHE A 1 103 ? -0.285 -23.469 5.145 1 93.25 103 PHE A N 1
ATOM 846 C CA . PHE A 1 103 ? 0.154 -22.281 4.426 1 93.25 103 PHE A CA 1
ATOM 847 C C . PHE A 1 103 ? -0.869 -21.156 4.559 1 93.25 103 PHE A C 1
ATOM 849 O O . PHE A 1 103 ? -2.002 -21.391 4.984 1 93.25 103 PHE A O 1
ATOM 856 N N . GLN A 1 104 ? -0.466 -19.906 4.348 1 94.88 104 GLN A N 1
ATOM 857 C CA . GLN A 1 104 ? -1.324 -18.75 4.172 1 94.88 104 GLN A CA 1
ATOM 858 C C . GLN A 1 104 ? -1.437 -18.359 2.695 1 94.88 104 GLN A C 1
ATOM 860 O O . GLN A 1 104 ? -0.54 -18.656 1.903 1 94.88 104 GLN A O 1
ATOM 865 N N . MET A 1 105 ? -2.568 -17.734 2.381 1 93.31 105 MET A N 1
ATOM 866 C CA . MET A 1 105 ? -2.744 -17.406 0.969 1 93.31 105 MET A CA 1
ATOM 867 C C . MET A 1 105 ? -3.555 -16.125 0.811 1 93.31 105 MET A C 1
ATOM 869 O O . MET A 1 105 ? -4.512 -15.898 1.552 1 93.31 105 MET A O 1
ATOM 873 N N . ILE A 1 106 ? -3.1 -15.336 -0.098 1 94.12 106 ILE A N 1
ATOM 874 C CA . ILE A 1 106 ? -3.885 -14.211 -0.595 1 94.12 106 ILE A CA 1
ATOM 875 C C . ILE A 1 106 ? -4.227 -14.438 -2.066 1 94.12 106 ILE A C 1
ATOM 877 O O . ILE A 1 106 ? -3.365 -14.82 -2.859 1 94.12 106 ILE A O 1
ATOM 881 N N . ALA A 1 107 ? -5.457 -14.305 -2.408 1 91.62 107 ALA A N 1
ATOM 882 C CA . ALA A 1 107 ? -5.93 -14.422 -3.785 1 91.62 107 ALA A CA 1
ATOM 883 C C . ALA A 1 107 ? -6.598 -13.125 -4.242 1 91.62 107 ALA A C 1
ATOM 885 O O . ALA A 1 107 ? -7.379 -12.531 -3.5 1 91.62 107 ALA A O 1
ATOM 886 N N . ALA A 1 108 ? -6.266 -12.656 -5.402 1 89.94 108 ALA A N 1
ATOM 887 C CA . ALA A 1 108 ? -6.855 -11.422 -5.91 1 89.94 108 ALA A CA 1
ATOM 888 C C . ALA A 1 108 ? -7.086 -11.5 -7.414 1 89.94 108 ALA A C 1
ATOM 890 O O . ALA A 1 108 ? -6.223 -11.977 -8.156 1 89.94 108 ALA A O 1
ATOM 891 N N . ASP A 1 109 ? -8.242 -10.992 -7.723 1 85.81 109 ASP A N 1
ATOM 892 C CA . ASP A 1 109 ? -8.578 -10.891 -9.141 1 85.81 109 ASP A CA 1
ATOM 893 C C . ASP A 1 109 ? -7.719 -9.828 -9.828 1 85.81 109 ASP A C 1
ATOM 895 O O . ASP A 1 109 ? -7.25 -8.891 -9.18 1 85.81 109 ASP A O 1
ATOM 899 N N . LYS A 1 110 ? -7.543 -10.047 -11.117 1 75.56 110 LYS A N 1
ATOM 900 C CA . LYS A 1 110 ? -6.723 -9.117 -11.883 1 75.56 110 LYS A CA 1
ATOM 901 C C . LYS A 1 110 ? -7.266 -7.695 -11.789 1 75.56 110 LYS A C 1
ATOM 903 O O . LYS A 1 110 ? -6.5 -6.727 -11.836 1 75.56 110 LYS A O 1
ATOM 908 N N . ASP A 1 111 ? -8.531 -7.574 -11.578 1 78.75 111 ASP A N 1
ATOM 909 C CA . ASP A 1 111 ? -9.164 -6.258 -11.586 1 78.75 111 ASP A CA 1
ATOM 910 C C . ASP A 1 111 ? -9.18 -5.652 -10.18 1 78.75 111 ASP A C 1
ATOM 912 O O . ASP A 1 111 ? -9.602 -4.512 -9.992 1 78.75 111 ASP A O 1
ATOM 916 N N . PHE A 1 112 ? -8.844 -6.402 -9.242 1 85 112 PHE A N 1
ATOM 917 C CA . PHE A 1 112 ? -8.82 -5.914 -7.867 1 85 112 PHE A CA 1
ATOM 918 C C . PHE A 1 112 ? -7.715 -4.887 -7.68 1 85 112 PHE A C 1
ATOM 920 O O . PHE A 1 112 ? -7.84 -3.975 -6.859 1 85 112 PHE A O 1
ATOM 927 N N . LEU A 1 113 ? -6.605 -5.039 -8.359 1 78.44 113 LEU A N 1
ATOM 928 C CA . LEU A 1 113 ? -5.48 -4.117 -8.227 1 78.44 113 LEU A CA 1
ATOM 929 C C . LEU A 1 113 ? -5.426 -3.156 -9.414 1 78.44 113 LEU A C 1
ATOM 931 O O . LEU A 1 113 ? -4.719 -3.414 -10.391 1 78.44 113 LEU A O 1
ATOM 935 N N . PRO A 1 114 ? -6.215 -2.059 -9.422 1 57.78 114 PRO A N 1
ATOM 936 C CA . PRO A 1 114 ? -6.207 -1.15 -10.57 1 57.78 114 PRO A CA 1
ATOM 937 C C . PRO A 1 114 ? -4.852 -0.477 -10.773 1 57.78 114 PRO A C 1
ATOM 939 O O . PRO A 1 114 ? -4.531 -0.06 -11.891 1 57.78 114 PRO A O 1
ATOM 942 N N . LEU A 1 115 ? -4.277 -0.08 -9.758 1 54.34 115 LEU A N 1
ATOM 943 C CA . LEU A 1 115 ? -3.066 0.733 -9.773 1 54.34 115 LEU A CA 1
ATOM 944 C C . LEU A 1 115 ? -1.92 -0.015 -10.445 1 54.34 115 LEU A C 1
ATOM 946 O O . LEU A 1 115 ? -0.89 0.581 -10.773 1 54.34 115 LEU A O 1
ATOM 950 N N . LEU A 1 116 ? -2.021 -1.227 -10.258 1 52.34 116 LEU A N 1
ATOM 951 C CA . LEU A 1 116 ? -0.923 -1.967 -10.867 1 52.34 116 LEU A CA 1
ATOM 952 C C . LEU A 1 116 ? -1.139 -2.115 -12.367 1 52.34 116 LEU A C 1
ATOM 954 O O . LEU A 1 116 ? -2.039 -2.836 -12.805 1 52.34 116 LEU A O 1
ATOM 958 N N . ARG A 1 117 ? -1.194 -0.913 -12.961 1 43.78 117 ARG A N 1
ATOM 959 C CA . ARG A 1 117 ? -1.386 -1.016 -14.398 1 43.78 117 ARG A CA 1
ATOM 960 C C . ARG A 1 117 ? -1.052 -2.418 -14.898 1 43.78 117 ARG A C 1
ATOM 962 O O . ARG A 1 117 ? -1.827 -3.018 -15.648 1 43.78 117 ARG A O 1
ATOM 969 N N . GLY A 1 118 ? 0.137 -2.648 -15.641 1 37.75 118 GLY A N 1
ATOM 970 C CA . GLY A 1 118 ? 0.541 -3.693 -16.578 1 37.75 118 GLY A CA 1
ATOM 971 C C . GLY A 1 118 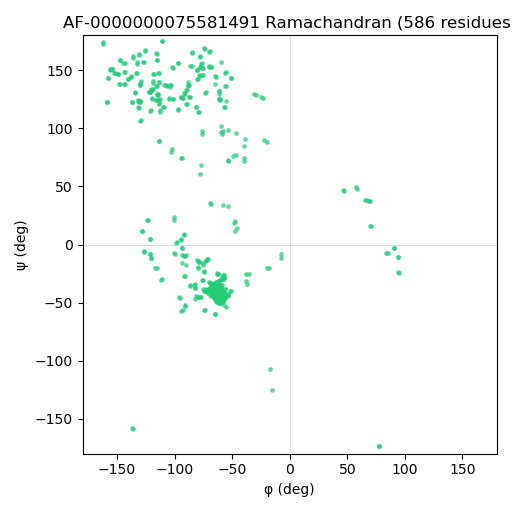? 0.654 -5.059 -15.922 1 37.75 118 GLY A C 1
ATOM 972 O O . GLY A 1 118 ? 0.826 -5.16 -14.703 1 37.75 118 GLY A O 1
ATOM 973 N N . ASP A 1 119 ? 0.222 -6.125 -16.484 1 44.12 119 ASP A N 1
ATOM 974 C CA . ASP A 1 119 ? 0.715 -7.484 -16.656 1 44.12 119 ASP A CA 1
ATOM 975 C C . ASP A 1 119 ? 2.156 -7.617 -16.172 1 44.12 119 ASP A C 1
ATOM 977 O O . ASP A 1 119 ? 2.68 -8.727 -16.047 1 44.12 119 ASP A O 1
ATOM 981 N N . GLN A 1 120 ? 2.586 -6.445 -15.914 1 48.78 120 GLN A N 1
ATOM 982 C CA . GLN A 1 120 ? 4.039 -6.457 -15.773 1 48.78 120 GLN A CA 1
ATOM 983 C C . GLN A 1 120 ? 4.453 -6.914 -14.383 1 48.78 120 GLN A C 1
ATOM 985 O O . GLN A 1 120 ? 5.488 -7.566 -14.219 1 48.78 120 GLN A O 1
ATOM 990 N N . LEU A 1 121 ? 3.709 -6.34 -13.375 1 49.69 121 LEU A N 1
ATOM 991 C CA . LEU A 1 121 ? 4.215 -6.742 -12.07 1 49.69 121 LEU A CA 1
ATOM 992 C C . LEU A 1 121 ? 4.121 -8.258 -11.891 1 49.69 121 LEU A C 1
ATOM 994 O O . LEU A 1 121 ? 5.027 -8.875 -11.328 1 49.69 121 LEU A O 1
ATOM 998 N N . PHE A 1 122 ? 2.854 -8.672 -12.242 1 47.34 122 PHE A N 1
ATOM 999 C CA . PHE A 1 122 ? 2.803 -10.133 -12.164 1 47.34 122 PHE A CA 1
ATOM 1000 C C . PHE A 1 122 ? 3.689 -10.766 -13.227 1 47.34 122 PHE A C 1
ATOM 1002 O O . PHE A 1 122 ? 4.223 -11.859 -13.031 1 47.34 122 PHE A O 1
ATOM 1009 N N . GLU A 1 123 ? 3.703 -10.039 -14.391 1 48.19 123 GLU A N 1
ATOM 1010 C CA . GLU A 1 123 ? 4.344 -10.656 -15.547 1 48.19 123 GLU A CA 1
ATOM 1011 C C . GLU A 1 123 ? 5.863 -10.656 -15.406 1 48.19 123 GLU A C 1
ATOM 1013 O O . GLU A 1 123 ? 6.527 -11.617 -15.789 1 48.19 123 GLU A O 1
ATOM 1018 N N . SER A 1 124 ? 6.324 -9.398 -15.219 1 44.97 124 SER A N 1
ATOM 1019 C CA . SER A 1 124 ? 7.781 -9.359 -15.281 1 44.97 124 SER A CA 1
ATOM 1020 C C . SER A 1 124 ? 8.406 -10.227 -14.195 1 44.97 124 SER A C 1
ATOM 1022 O O . SER A 1 124 ? 9.438 -10.859 -14.414 1 44.97 124 SER A O 1
ATOM 1024 N N . HIS A 1 125 ? 7.859 -10.086 -13.039 1 43.84 125 HIS A N 1
ATOM 1025 C CA . HIS A 1 125 ? 8.461 -10.68 -11.852 1 43.84 125 HIS A CA 1
ATOM 1026 C C . HIS A 1 125 ? 8.383 -12.203 -11.906 1 43.84 125 HIS A C 1
ATOM 1028 O O . HIS A 1 125 ? 9.164 -12.891 -11.242 1 43.84 125 HIS A O 1
ATOM 1034 N N . THR A 1 126 ? 7.309 -12.75 -12.438 1 44.84 126 THR A N 1
ATOM 1035 C CA . THR A 1 126 ? 6.828 -14.086 -12.117 1 44.84 126 THR A CA 1
ATOM 1036 C C . THR A 1 126 ? 7.441 -15.117 -13.062 1 44.84 126 THR A C 1
ATOM 1038 O O . THR A 1 126 ? 7.215 -16.328 -12.906 1 44.84 126 THR A O 1
ATOM 1041 N N . ARG A 1 127 ? 7.938 -14.695 -14.102 1 47.09 127 ARG A N 1
ATOM 1042 C CA . ARG A 1 127 ? 8.172 -15.781 -15.039 1 47.09 127 ARG A CA 1
ATOM 1043 C C . ARG A 1 127 ? 9.117 -16.828 -14.453 1 47.09 127 ARG A C 1
ATOM 1045 O O . ARG A 1 127 ? 9 -18.016 -14.742 1 47.09 127 ARG A O 1
ATOM 1052 N N . GLN A 1 128 ? 10.172 -16.422 -13.742 1 49.94 128 GLN A N 1
ATOM 1053 C CA . GLN A 1 128 ? 11.156 -17.469 -13.492 1 49.94 128 GLN A CA 1
ATOM 1054 C C . GLN A 1 128 ? 10.914 -18.125 -12.141 1 49.94 128 GLN A C 1
ATOM 1056 O O . GLN A 1 128 ? 11.055 -19.344 -12.016 1 49.94 128 GLN A O 1
ATOM 1061 N N . ASN A 1 129 ? 10.93 -17.25 -11.109 1 57.47 129 ASN A N 1
ATOM 1062 C CA . ASN A 1 129 ? 10.984 -17.891 -9.797 1 57.47 129 ASN A CA 1
ATOM 1063 C C . ASN A 1 129 ? 9.703 -17.641 -9 1 57.47 129 ASN A C 1
ATOM 1065 O O . ASN A 1 129 ? 9.641 -16.703 -8.195 1 57.47 129 ASN A O 1
ATOM 1069 N N . LEU A 1 130 ? 8.781 -18.703 -9.32 1 74.19 130 LEU A N 1
ATOM 1070 C CA . LEU A 1 130 ? 7.457 -18.609 -8.727 1 74.19 130 LEU A CA 1
ATOM 1071 C C . LEU A 1 130 ? 7.492 -18.969 -7.246 1 74.19 130 LEU A C 1
ATOM 1073 O O . LEU A 1 130 ? 6.652 -18.516 -6.469 1 74.19 130 LEU A O 1
ATOM 1077 N N . VAL A 1 131 ? 8.648 -19.672 -6.84 1 85.38 131 VAL A N 1
ATOM 1078 C CA . VAL A 1 131 ? 8.789 -20.125 -5.461 1 85.38 131 VAL A CA 1
ATOM 1079 C C . VAL A 1 131 ? 10.156 -19.688 -4.918 1 85.38 131 VAL A C 1
ATOM 1081 O O . VAL A 1 131 ? 11.188 -20 -5.508 1 85.38 131 VAL A O 1
ATOM 1084 N N . THR A 1 132 ? 10.219 -18.953 -3.861 1 87.69 132 THR A N 1
ATOM 1085 C CA . THR A 1 132 ? 11.461 -18.422 -3.322 1 87.69 132 THR A CA 1
ATOM 1086 C C . THR A 1 132 ? 11.578 -18.703 -1.828 1 87.69 132 THR A C 1
ATOM 1088 O O . THR A 1 132 ? 10.641 -18.453 -1.067 1 87.69 132 THR A O 1
ATOM 1091 N N . GLN A 1 133 ? 12.68 -19.375 -1.482 1 90.81 133 GLN A N 1
ATOM 1092 C CA . GLN A 1 133 ? 13.023 -19.422 -0.065 1 90.81 133 GLN A CA 1
ATOM 1093 C C . GLN A 1 133 ? 13.555 -18.062 0.413 1 90.81 133 GLN A C 1
ATOM 1095 O O . GLN A 1 133 ? 14.438 -17.484 -0.213 1 90.81 133 GLN A O 1
ATOM 1100 N N . VAL A 1 134 ? 13.047 -17.578 1.496 1 93.06 134 VAL A N 1
ATOM 1101 C CA . VAL A 1 134 ? 13.375 -16.203 1.87 1 93.06 134 VAL A CA 1
ATOM 1102 C C . VAL A 1 134 ? 14.156 -16.203 3.18 1 93.06 134 VAL A C 1
ATOM 1104 O O . VAL A 1 134 ? 14.148 -17.188 3.918 1 93.06 134 VAL A O 1
ATOM 1107 N N . THR A 1 135 ? 14.883 -15.141 3.422 1 93.62 135 THR A N 1
ATOM 1108 C CA . THR A 1 135 ? 15.641 -14.969 4.656 1 93.62 135 THR A CA 1
ATOM 1109 C C . THR A 1 135 ? 14.703 -14.75 5.84 1 93.62 135 THR A C 1
ATOM 1111 O O . THR A 1 135 ? 13.508 -14.5 5.656 1 93.62 135 THR A O 1
ATOM 1114 N N . ASP A 1 136 ? 15.242 -14.867 7.027 1 95.38 136 ASP A N 1
ATOM 1115 C CA . ASP A 1 136 ? 14.453 -14.633 8.234 1 95.38 136 ASP A CA 1
ATOM 1116 C C . ASP A 1 136 ? 13.836 -13.234 8.227 1 95.38 136 ASP A C 1
ATOM 1118 O O . ASP A 1 136 ? 12.672 -13.062 8.609 1 95.38 136 ASP A O 1
ATOM 1122 N N . THR A 1 137 ? 14.594 -12.266 7.844 1 93.12 137 THR A N 1
ATOM 1123 C CA . THR A 1 137 ? 14.117 -10.883 7.805 1 93.12 137 THR A CA 1
ATOM 1124 C C . THR A 1 137 ? 12.977 -10.734 6.805 1 93.12 137 THR A C 1
ATOM 1126 O O . THR A 1 137 ? 11.945 -10.133 7.117 1 93.12 137 THR A O 1
ATOM 1129 N N . GLU A 1 138 ? 13.172 -11.344 5.68 1 93.56 138 GLU A N 1
ATOM 1130 C CA . GLU A 1 138 ? 12.148 -11.289 4.648 1 93.56 138 GLU A CA 1
ATOM 1131 C C . GLU A 1 138 ? 10.883 -12.016 5.09 1 93.56 138 GLU A C 1
ATOM 1133 O O . GLU A 1 138 ? 9.766 -11.578 4.785 1 93.56 138 GLU A O 1
ATOM 1138 N N . TRP A 1 139 ? 11.109 -13.07 5.75 1 96 139 TRP A N 1
ATOM 1139 C CA . TRP A 1 139 ? 9.992 -13.859 6.258 1 96 139 TRP A CA 1
ATOM 1140 C C . TRP A 1 139 ? 9.18 -13.055 7.266 1 96 139 TRP A C 1
ATOM 1142 O O . TRP A 1 139 ? 7.945 -13.039 7.207 1 96 139 TRP A O 1
ATOM 1152 N N . LYS A 1 140 ? 9.805 -12.391 8.141 1 95 140 LYS A N 1
ATOM 1153 C CA . LYS A 1 140 ? 9.148 -11.547 9.133 1 95 140 LYS A CA 1
ATOM 1154 C C . LYS A 1 140 ? 8.375 -10.414 8.477 1 95 140 LYS A C 1
ATOM 1156 O O . LYS A 1 140 ? 7.25 -10.102 8.883 1 95 140 LYS A O 1
ATOM 1161 N N . LEU A 1 141 ? 8.977 -9.836 7.5 1 94.38 141 LEU A N 1
ATOM 1162 C CA . LEU A 1 141 ? 8.32 -8.75 6.785 1 94.38 141 LEU A CA 1
ATOM 1163 C C . LEU A 1 141 ? 7.051 -9.234 6.098 1 94.38 141 LEU A C 1
ATOM 1165 O O . LEU A 1 141 ? 6.008 -8.578 6.164 1 94.38 141 LEU A O 1
ATOM 1169 N N . SER A 1 142 ? 7.168 -10.367 5.453 1 95.94 142 SER A N 1
ATOM 1170 C CA . SER A 1 142 ? 5.988 -10.914 4.793 1 95.94 142 SER A CA 1
ATOM 1171 C C . SER A 1 142 ? 4.898 -11.258 5.801 1 95.94 142 SER A C 1
ATOM 1173 O O . SER A 1 142 ? 3.709 -11.117 5.508 1 95.94 142 SER A O 1
ATOM 1175 N N . ASP A 1 143 ? 5.316 -11.719 6.93 1 97.06 143 ASP A N 1
ATOM 1176 C CA . ASP A 1 143 ? 4.359 -12 7.996 1 97.06 143 ASP A CA 1
ATOM 1177 C C . ASP A 1 143 ? 3.613 -10.742 8.414 1 97.06 143 ASP A C 1
ATOM 1179 O O . ASP A 1 143 ? 2.404 -10.781 8.656 1 97.06 143 ASP A O 1
ATOM 1183 N N . ALA A 1 144 ? 4.328 -9.68 8.523 1 96.81 144 ALA A N 1
ATOM 1184 C CA . ALA A 1 144 ? 3.723 -8.398 8.883 1 96.81 144 ALA A CA 1
ATOM 1185 C C . ALA A 1 144 ? 2.666 -7.984 7.867 1 96.81 144 ALA A C 1
ATOM 1187 O O . ALA A 1 144 ? 1.603 -7.48 8.234 1 96.81 144 ALA A O 1
ATOM 1188 N N . TYR A 1 145 ? 2.904 -8.18 6.562 1 97.62 145 TYR A N 1
ATOM 1189 C CA . TYR A 1 145 ? 1.936 -7.875 5.516 1 97.62 145 TYR A CA 1
ATOM 1190 C C . TYR A 1 145 ? 0.672 -8.711 5.684 1 97.62 145 TYR A C 1
ATOM 1192 O O . TYR A 1 145 ? -0.44 -8.18 5.668 1 97.62 145 TYR A O 1
ATOM 1200 N N . PHE A 1 146 ? 0.842 -9.992 5.832 1 97.31 146 PHE A N 1
ATOM 1201 C CA . PHE A 1 146 ? -0.304 -10.891 5.949 1 97.31 146 PHE A CA 1
ATOM 1202 C C . PHE A 1 146 ? -1.135 -10.547 7.18 1 97.31 146 PHE A C 1
ATOM 1204 O O . PHE A 1 146 ? -2.367 -10.531 7.121 1 97.31 146 PHE A O 1
ATOM 1211 N N . THR A 1 147 ? -0.444 -10.289 8.258 1 96.81 147 THR A N 1
ATOM 1212 C CA . THR A 1 147 ? -1.128 -9.922 9.492 1 96.81 147 THR A CA 1
ATOM 1213 C C . THR A 1 147 ? -1.895 -8.617 9.328 1 96.81 147 THR A C 1
ATOM 1215 O O . THR A 1 147 ? -3.059 -8.516 9.719 1 96.81 147 THR A O 1
ATOM 1218 N N . LEU A 1 148 ? -1.241 -7.648 8.758 1 97.25 148 LEU A N 1
ATOM 1219 C CA . LEU A 1 148 ? -1.86 -6.344 8.562 1 97.25 148 LEU A CA 1
ATOM 1220 C C . LEU A 1 148 ? -3.068 -6.449 7.637 1 97.25 148 LEU A C 1
ATOM 1222 O O . LEU A 1 148 ? -4.121 -5.867 7.91 1 97.25 148 LEU A O 1
ATOM 1226 N N . ILE A 1 149 ? -2.971 -7.164 6.57 1 97.19 149 ILE A N 1
ATOM 1227 C CA . ILE A 1 149 ? -4.074 -7.359 5.637 1 97.19 149 ILE A CA 1
ATOM 1228 C C . ILE A 1 149 ? -5.207 -8.109 6.328 1 97.19 149 ILE A C 1
ATOM 1230 O O . ILE A 1 149 ? -6.379 -7.742 6.199 1 97.19 149 ILE A O 1
ATOM 1234 N N . TRP A 1 150 ? -4.867 -9.133 7.07 1 96.12 150 TRP A N 1
ATOM 1235 C CA . TRP A 1 150 ? -5.859 -9.906 7.812 1 96.12 150 TRP A CA 1
ATOM 1236 C C . TRP A 1 150 ? -6.629 -9.016 8.781 1 96.12 150 TRP A C 1
ATOM 1238 O O . TRP A 1 150 ? -7.863 -9.062 8.828 1 96.12 150 TRP A O 1
ATOM 1248 N N . ASP A 1 151 ? -5.918 -8.234 9.539 1 95.31 151 ASP A N 1
ATOM 1249 C CA . ASP A 1 151 ? -6.555 -7.328 10.492 1 95.31 151 ASP A CA 1
ATOM 1250 C C . ASP A 1 151 ? -7.445 -6.312 9.781 1 95.31 151 ASP A C 1
ATOM 1252 O O . ASP A 1 151 ? -8.523 -5.969 10.273 1 95.31 151 ASP A O 1
ATOM 1256 N N . THR A 1 152 ? -6.992 -5.836 8.648 1 95.56 152 THR A N 1
ATOM 1257 C CA . THR A 1 152 ? -7.715 -4.824 7.879 1 95.56 152 THR A CA 1
ATOM 1258 C C . THR A 1 152 ? -9.047 -5.375 7.379 1 95.56 152 THR A C 1
ATOM 1260 O O . THR A 1 152 ? -10.07 -4.691 7.441 1 95.56 152 THR A O 1
ATOM 1263 N N . VAL A 1 153 ? -9.039 -6.609 6.918 1 93.94 153 VAL A N 1
ATOM 1264 C CA . VAL A 1 153 ? -10.242 -7.152 6.309 1 93.94 153 VAL A CA 1
ATOM 1265 C C . VAL A 1 153 ? -11.281 -7.445 7.387 1 93.94 153 VAL A C 1
ATOM 1267 O O . VAL A 1 153 ? -12.461 -7.672 7.086 1 93.94 153 VAL A O 1
ATOM 1270 N N . GLN A 1 154 ? -10.852 -7.441 8.695 1 91.75 154 GLN A N 1
ATOM 1271 C CA . GLN A 1 154 ? -11.789 -7.652 9.789 1 91.75 154 GLN A CA 1
ATOM 1272 C C . GLN A 1 154 ? -12.578 -6.383 10.094 1 91.75 154 GLN A C 1
ATOM 1274 O O . GLN A 1 154 ? -13.578 -6.422 10.812 1 91.75 154 GLN A O 1
ATOM 1279 N N . GLU A 1 155 ? -12.125 -5.281 9.602 1 89.88 155 GLU A N 1
ATOM 1280 C CA . GLU A 1 155 ? -12.789 -4.004 9.859 1 89.88 155 GLU A CA 1
ATOM 1281 C C . GLU A 1 155 ? -14.062 -3.869 9.023 1 89.88 155 GLU A C 1
ATOM 1283 O O . GLU A 1 155 ? -14.141 -4.387 7.91 1 89.88 155 GLU A O 1
ATOM 1288 N N . VAL A 1 156 ? -15.047 -3.197 9.633 1 88.75 156 VAL A N 1
ATOM 1289 C CA . VAL A 1 156 ? -16.297 -2.877 8.953 1 88.75 156 VAL A CA 1
ATOM 1290 C C . VAL A 1 156 ? -16.438 -1.363 8.805 1 88.75 156 VAL A C 1
ATOM 1292 O O . VAL A 1 156 ? -16.297 -0.625 9.781 1 88.75 156 VAL A O 1
ATOM 1295 N N . PRO A 1 157 ? -16.719 -0.794 7.617 1 90.69 157 PRO A N 1
ATOM 1296 C CA . PRO A 1 157 ? -16.906 -1.502 6.344 1 90.69 157 PRO A CA 1
ATOM 1297 C C . PRO A 1 157 ? -15.586 -2.008 5.762 1 90.69 157 PRO A C 1
ATOM 1299 O O . PRO A 1 157 ? -14.508 -1.617 6.227 1 90.69 157 PRO A O 1
ATOM 1302 N N . PHE A 1 158 ? -15.68 -2.881 4.723 1 91.81 158 PHE A N 1
ATOM 1303 C CA . PHE A 1 158 ? -14.492 -3.395 4.051 1 91.81 158 PHE A CA 1
ATOM 1304 C C . PHE A 1 158 ? -13.688 -2.258 3.43 1 91.81 158 PHE A C 1
ATOM 1306 O O . PHE A 1 158 ? -14.211 -1.492 2.617 1 91.81 158 PHE A O 1
ATOM 1313 N N . ARG A 1 159 ? -12.477 -2.17 3.758 1 93.31 159 ARG A N 1
ATOM 1314 C CA . ARG A 1 159 ? -11.602 -1.096 3.303 1 93.31 159 ARG A CA 1
ATOM 1315 C C . ARG A 1 159 ? -10.828 -1.511 2.055 1 93.31 159 ARG A C 1
ATOM 1317 O O . ARG A 1 159 ? -9.617 -1.71 2.107 1 93.31 159 ARG A O 1
ATOM 1324 N N . ARG A 1 160 ? -11.5 -1.53 0.994 1 91.75 160 ARG A N 1
ATOM 1325 C CA . ARG A 1 160 ? -11.039 -2.084 -0.273 1 91.75 160 ARG A CA 1
ATOM 1326 C C . ARG A 1 160 ? -9.75 -1.404 -0.73 1 91.75 160 ARG A C 1
ATOM 1328 O O . ARG A 1 160 ? -8.766 -2.074 -1.042 1 91.75 160 ARG A O 1
ATOM 1335 N N . GLU A 1 161 ? -9.688 -0.071 -0.729 1 89.5 161 GLU A N 1
ATOM 1336 C CA . GLU A 1 161 ? -8.531 0.683 -1.192 1 89.5 161 GLU A CA 1
ATOM 1337 C C . GLU A 1 161 ? -7.305 0.389 -0.334 1 89.5 161 GLU A C 1
ATOM 1339 O O . GLU A 1 161 ? -6.184 0.331 -0.844 1 89.5 161 GLU A O 1
ATOM 1344 N N . VAL A 1 162 ? -7.578 0.237 0.946 1 93.81 162 VAL A N 1
ATOM 1345 C CA . VAL A 1 162 ? -6.492 -0.062 1.874 1 93.81 162 VAL A CA 1
ATOM 1346 C C . VAL A 1 162 ? -5.855 -1.401 1.51 1 93.81 162 VAL A C 1
ATOM 1348 O O . VAL A 1 162 ? -4.637 -1.49 1.342 1 93.81 162 VAL A O 1
ATOM 1351 N N . VAL A 1 163 ? -6.656 -2.387 1.308 1 95 163 VAL A N 1
ATOM 1352 C CA . VAL A 1 163 ? -6.18 -3.732 1.001 1 95 163 VAL A CA 1
ATOM 1353 C C . VAL A 1 163 ? -5.461 -3.732 -0.346 1 95 163 VAL A C 1
ATOM 1355 O O . VAL A 1 163 ? -4.422 -4.375 -0.502 1 95 163 VAL A O 1
ATOM 1358 N N . GLN A 1 164 ? -5.969 -3.033 -1.299 1 91.94 164 GLN A N 1
ATOM 1359 C CA . GLN A 1 164 ? -5.367 -2.943 -2.625 1 91.94 164 GLN A CA 1
ATOM 1360 C C . GLN A 1 164 ? -3.947 -2.391 -2.547 1 91.94 164 GLN A C 1
ATOM 1362 O O . GLN A 1 164 ? -3.029 -2.934 -3.164 1 91.94 164 GLN A O 1
ATOM 1367 N N . HIS A 1 165 ? -3.758 -1.39 -1.793 1 91.56 165 HIS A N 1
ATOM 1368 C CA . HIS A 1 165 ? -2.439 -0.778 -1.68 1 91.56 165 HIS A CA 1
ATOM 1369 C C . HIS A 1 165 ? -1.489 -1.66 -0.876 1 91.56 165 HIS A C 1
ATOM 1371 O O . HIS A 1 165 ? -0.294 -1.724 -1.171 1 91.56 165 HIS A O 1
ATOM 1377 N N . LEU A 1 166 ? -2.014 -2.268 0.185 1 95.12 166 LEU A N 1
ATOM 1378 C CA . LEU A 1 166 ? -1.184 -3.203 0.938 1 95.12 166 LEU A CA 1
ATOM 1379 C C . LEU A 1 166 ? -0.7 -4.34 0.044 1 95.12 166 LEU A C 1
ATOM 1381 O O . LEU A 1 166 ? 0.467 -4.734 0.108 1 95.12 166 LEU A O 1
ATOM 1385 N N . LEU A 1 167 ? -1.615 -4.867 -0.755 1 93.38 167 LEU A N 1
ATOM 1386 C CA . LEU A 1 167 ? -1.265 -5.949 -1.669 1 93.38 167 LEU A CA 1
ATOM 1387 C C . LEU A 1 167 ? -0.235 -5.484 -2.693 1 93.38 167 LEU A C 1
ATOM 1389 O O . LEU A 1 167 ? 0.721 -6.203 -2.99 1 93.38 167 LEU A O 1
ATOM 1393 N N . ALA A 1 168 ? -0.426 -4.328 -3.242 1 90.44 168 ALA A N 1
ATOM 1394 C CA . ALA A 1 168 ? 0.546 -3.766 -4.176 1 90.44 168 ALA A CA 1
ATOM 1395 C C . ALA A 1 168 ? 1.923 -3.648 -3.529 1 90.44 168 ALA A C 1
ATOM 1397 O O . ALA A 1 168 ? 2.938 -3.973 -4.152 1 90.44 168 ALA A O 1
ATOM 1398 N N . ALA A 1 169 ? 1.921 -3.168 -2.309 1 93.31 169 ALA A N 1
ATOM 1399 C CA . ALA A 1 169 ? 3.18 -3.051 -1.577 1 93.31 169 ALA A CA 1
ATOM 1400 C C . ALA A 1 169 ? 3.846 -4.414 -1.407 1 93.31 169 ALA A C 1
ATOM 1402 O O . ALA A 1 169 ? 5.055 -4.551 -1.609 1 93.31 169 ALA A O 1
ATOM 1403 N N . LEU A 1 170 ? 3.059 -5.387 -1.052 1 94.44 170 LEU A N 1
ATOM 1404 C CA . LEU A 1 170 ? 3.562 -6.746 -0.861 1 94.44 170 LEU A CA 1
ATOM 1405 C C . LEU A 1 170 ? 4.152 -7.293 -2.156 1 94.44 170 LEU A C 1
ATOM 1407 O O . LEU A 1 170 ? 5.242 -7.867 -2.154 1 94.44 170 LEU A O 1
ATOM 1411 N N . LEU A 1 171 ? 3.467 -7.094 -3.229 1 90.94 171 LEU A N 1
ATOM 1412 C CA . LEU A 1 171 ? 3.918 -7.594 -4.52 1 90.94 171 LEU A CA 1
ATOM 1413 C C . LEU A 1 171 ? 5.215 -6.914 -4.945 1 90.94 171 LEU A C 1
ATOM 1415 O O . LEU A 1 171 ? 6.129 -7.57 -5.445 1 90.94 171 LEU A O 1
ATOM 1419 N N . HIS A 1 172 ? 5.309 -5.617 -4.805 1 89.81 172 HIS A N 1
ATOM 1420 C CA . HIS A 1 172 ? 6.555 -4.914 -5.105 1 89.81 172 HIS A CA 1
ATOM 1421 C C . HIS A 1 172 ? 7.695 -5.422 -4.23 1 89.81 172 HIS A C 1
ATOM 1423 O O . HIS A 1 172 ? 8.828 -5.555 -4.699 1 89.81 172 HIS A O 1
ATOM 1429 N N . ASN A 1 173 ? 7.371 -5.605 -2.959 1 92.94 173 ASN A N 1
ATOM 1430 C CA . ASN A 1 173 ? 8.398 -6.125 -2.062 1 92.94 173 ASN A CA 1
ATOM 1431 C C . ASN A 1 173 ? 8.922 -7.48 -2.527 1 92.94 173 ASN A C 1
ATOM 1433 O O . ASN A 1 173 ? 10.125 -7.73 -2.506 1 92.94 173 ASN A O 1
ATOM 1437 N N . ILE A 1 174 ? 8.039 -8.336 -2.904 1 91.25 174 ILE A N 1
ATOM 1438 C CA . ILE A 1 174 ? 8.406 -9.656 -3.416 1 91.25 174 ILE A CA 1
ATOM 1439 C C . ILE A 1 174 ? 9.281 -9.5 -4.66 1 91.25 174 ILE A C 1
ATOM 1441 O O . ILE A 1 174 ? 10.258 -10.227 -4.836 1 91.25 174 ILE A O 1
ATOM 1445 N N . LYS A 1 175 ? 8.914 -8.578 -5.461 1 86.94 175 LYS A N 1
ATOM 1446 C CA . LYS A 1 175 ? 9.711 -8.305 -6.656 1 86.94 175 LYS A CA 1
ATOM 1447 C C . LYS A 1 175 ? 11.141 -7.93 -6.285 1 86.94 175 LYS A C 1
ATOM 1449 O O . LYS A 1 175 ? 12.094 -8.375 -6.93 1 86.94 175 LYS A O 1
ATOM 1454 N N . TYR A 1 176 ? 11.289 -7.082 -5.328 1 88.12 176 TYR A N 1
ATOM 1455 C CA . TYR A 1 176 ? 12.617 -6.691 -4.867 1 88.12 176 TYR A CA 1
ATOM 1456 C C . TYR A 1 176 ? 13.406 -7.906 -4.391 1 88.12 176 TYR A C 1
ATOM 1458 O O . TYR A 1 176 ? 14.586 -8.055 -4.715 1 88.12 176 TYR A O 1
ATOM 1466 N N . ILE A 1 177 ? 12.805 -8.773 -3.646 1 87.62 177 ILE A N 1
ATOM 1467 C CA . ILE A 1 177 ? 13.438 -9.969 -3.107 1 87.62 177 ILE A CA 1
ATOM 1468 C C . ILE A 1 177 ? 13.93 -10.852 -4.254 1 87.62 177 ILE A C 1
ATOM 1470 O O . ILE A 1 177 ? 15.07 -11.32 -4.23 1 87.62 177 ILE A O 1
ATOM 1474 N N . ARG A 1 178 ? 13.141 -11 -5.234 1 83.5 178 ARG A N 1
ATOM 1475 C CA . ARG A 1 178 ? 13.453 -11.883 -6.352 1 83.5 178 ARG A CA 1
ATOM 1476 C C . ARG A 1 178 ? 14.578 -11.297 -7.211 1 83.5 178 ARG A C 1
ATOM 1478 O O . ARG A 1 178 ? 15.43 -12.031 -7.703 1 83.5 178 ARG A O 1
ATOM 1485 N N . THR A 1 179 ? 14.5 -10.047 -7.418 1 80.94 179 THR A N 1
ATOM 1486 C CA . THR A 1 179 ? 15.531 -9.383 -8.211 1 80.94 179 THR A CA 1
ATOM 1487 C C . THR A 1 179 ? 16.891 -9.477 -7.516 1 80.94 179 THR A C 1
ATOM 1489 O O . THR A 1 179 ? 17.906 -9.695 -8.172 1 80.94 179 THR A O 1
ATOM 1492 N N . GLU A 1 180 ? 16.906 -9.312 -6.266 1 78 180 GLU A N 1
ATOM 1493 C CA . GLU A 1 180 ? 18.156 -9.414 -5.504 1 78 180 GLU A CA 1
ATOM 1494 C C . GLU A 1 180 ? 18.703 -10.836 -5.531 1 78 180 GLU A C 1
ATOM 1496 O O . GLU A 1 180 ? 19.906 -11.039 -5.625 1 78 180 GLU A O 1
ATOM 1501 N N . GLU A 1 181 ? 17.844 -11.773 -5.379 1 73.88 181 GLU A N 1
ATOM 1502 C CA . GLU A 1 181 ? 18.25 -13.172 -5.449 1 73.88 181 GLU A CA 1
ATOM 1503 C C . GLU A 1 181 ? 18.859 -13.508 -6.809 1 73.88 181 GLU A C 1
ATOM 1505 O O . GLU A 1 181 ? 19.828 -14.258 -6.895 1 73.88 181 GLU A O 1
ATOM 1510 N N . ALA A 1 182 ? 18.203 -12.961 -7.758 1 70.62 182 ALA A N 1
ATOM 1511 C CA . ALA A 1 182 ? 18.703 -13.195 -9.117 1 70.62 182 ALA A CA 1
ATOM 1512 C C . ALA A 1 182 ? 20.094 -12.586 -9.305 1 70.62 182 ALA A C 1
ATOM 1514 O O . ALA A 1 182 ? 20.938 -13.148 -10.016 1 70.62 182 ALA A O 1
ATOM 1515 N N . ASN A 1 183 ? 20.25 -11.477 -8.594 1 67.94 183 ASN A N 1
ATOM 1516 C CA . ASN A 1 183 ? 21.547 -10.805 -8.695 1 67.94 183 ASN A CA 1
ATOM 1517 C C . ASN A 1 183 ? 22.609 -11.531 -7.875 1 67.94 183 ASN A C 1
ATOM 1519 O O . ASN A 1 183 ? 23.797 -11.484 -8.211 1 67.94 183 ASN A O 1
ATOM 1523 N N . ASP A 1 184 ? 22.25 -11.883 -6.676 1 62.53 184 ASP A N 1
ATOM 1524 C CA . ASP A 1 184 ? 23.188 -12.555 -5.785 1 62.53 184 ASP A CA 1
ATOM 1525 C C . ASP A 1 184 ? 23.578 -13.938 -6.32 1 62.53 184 ASP A C 1
ATOM 1527 O O . ASP A 1 184 ? 24.703 -14.398 -6.129 1 62.53 184 ASP A O 1
ATOM 1531 N N . THR A 1 185 ? 22.578 -14.711 -6.461 1 54.09 185 THR A N 1
ATOM 1532 C CA . THR A 1 185 ? 22.891 -16.047 -6.973 1 54.09 185 THR A CA 1
ATOM 1533 C C . THR A 1 185 ? 23.688 -15.945 -8.281 1 54.09 185 THR A C 1
ATOM 1535 O O . THR A 1 185 ? 23.219 -15.352 -9.25 1 54.09 185 THR A O 1
ATOM 1538 N N . SER A 1 186 ? 24.891 -15.539 -8.125 1 47.38 186 SER A N 1
ATOM 1539 C CA . SER A 1 186 ? 25.781 -15.906 -9.211 1 47.38 186 SER A CA 1
ATOM 1540 C C . SER A 1 186 ? 25.203 -17.047 -10.055 1 47.38 186 SER A C 1
ATOM 1542 O O . SER A 1 186 ? 25.844 -17.516 -10.992 1 47.38 186 SER A O 1
ATOM 1544 N N . HIS A 1 187 ? 24.328 -17.703 -9.484 1 47.88 187 HIS A N 1
ATOM 1545 C CA . HIS A 1 187 ? 23.797 -18.781 -10.305 1 47.88 187 HIS A CA 1
ATOM 1546 C C . HIS A 1 187 ? 22.984 -18.234 -11.477 1 47.88 187 HIS A C 1
ATOM 1548 O O . HIS A 1 187 ? 21.75 -18.203 -11.406 1 47.88 187 HIS A O 1
ATOM 1554 N N . ARG A 1 188 ? 23.438 -17.078 -12.016 1 52.72 188 ARG A N 1
ATOM 1555 C CA . ARG A 1 188 ? 23.031 -16.766 -13.375 1 52.72 188 ARG A CA 1
ATOM 1556 C C . ARG A 1 188 ? 22.625 -18.031 -14.133 1 52.72 188 ARG A C 1
ATOM 1558 O O . ARG A 1 188 ? 23.422 -18.969 -14.266 1 52.72 188 ARG A O 1
ATOM 1565 N N . PHE A 1 189 ? 21.375 -18.234 -13.961 1 61.66 189 PHE A N 1
ATOM 1566 C CA . PHE A 1 189 ? 21.047 -19.312 -14.875 1 61.66 189 PHE A CA 1
ATOM 1567 C C . PHE A 1 189 ? 22.016 -19.359 -16.047 1 61.66 189 PHE A C 1
ATOM 1569 O O . PHE A 1 189 ? 22.469 -18.328 -16.531 1 61.66 189 PHE A O 1
ATOM 1576 N N . SER A 1 190 ? 22.453 -20.562 -16.078 1 70.44 190 SER A N 1
ATOM 1577 C CA . SER A 1 190 ? 23.172 -20.703 -17.344 1 70.44 190 SER A CA 1
ATOM 1578 C C . SER A 1 190 ? 22.328 -20.234 -18.516 1 70.44 190 SER A C 1
ATOM 1580 O O . SER A 1 190 ? 21.109 -20.125 -18.406 1 70.44 190 SER A O 1
ATOM 1582 N N . HIS A 1 191 ? 22.906 -19.703 -19.328 1 80.31 191 HIS A N 1
ATOM 1583 C CA . HIS A 1 191 ? 22.25 -19.328 -20.578 1 80.31 191 HIS A CA 1
ATOM 1584 C C . HIS A 1 191 ? 21.25 -20.391 -21.016 1 80.31 191 HIS A C 1
ATOM 1586 O O . HIS A 1 191 ? 20.156 -20.078 -21.453 1 80.31 191 HIS A O 1
ATOM 1592 N N . GLN A 1 192 ? 21.594 -21.562 -20.719 1 84.75 192 GLN A N 1
ATOM 1593 C CA . GLN A 1 192 ? 20.75 -22.688 -21.109 1 84.75 192 GLN A CA 1
ATOM 1594 C C . GLN A 1 192 ? 19.484 -22.75 -20.266 1 84.75 192 GLN A C 1
ATOM 1596 O O . GLN A 1 192 ? 18.391 -22.984 -20.781 1 84.75 192 GLN A O 1
ATOM 1601 N N . GLU A 1 193 ? 19.641 -22.469 -19.031 1 82.25 193 GLU A N 1
ATOM 1602 C CA . GLU A 1 193 ? 18.484 -22.484 -18.141 1 82.25 193 GLU A CA 1
ATOM 1603 C C . GLU A 1 193 ? 17.531 -21.344 -18.469 1 82.25 193 GLU A C 1
ATOM 1605 O O . GLU A 1 193 ? 16.312 -21.5 -18.391 1 82.25 193 GLU A O 1
ATOM 1610 N N . GLU A 1 194 ? 18.109 -20.297 -18.812 1 83.19 194 GLU A N 1
ATOM 1611 C CA . GLU A 1 194 ? 17.281 -19.156 -19.203 1 83.19 194 GLU A CA 1
ATOM 1612 C C . GLU A 1 194 ? 16.438 -19.484 -20.422 1 83.19 194 GLU A C 1
ATOM 1614 O O . GLU A 1 194 ? 15.25 -19.172 -20.469 1 83.19 194 GLU A O 1
ATOM 1619 N N . ILE A 1 195 ? 17.094 -20.062 -21.344 1 88.31 195 ILE A N 1
ATOM 1620 C CA . ILE A 1 195 ? 16.375 -20.453 -22.562 1 88.31 195 ILE A CA 1
ATOM 1621 C C . ILE A 1 195 ? 15.281 -21.453 -22.219 1 88.31 195 ILE A C 1
ATOM 1623 O O . ILE A 1 195 ? 14.172 -21.375 -22.766 1 88.31 195 ILE A O 1
ATOM 1627 N N . PHE A 1 196 ? 15.602 -22.344 -21.375 1 89.56 196 PHE A N 1
ATOM 1628 C CA . PHE A 1 196 ? 14.617 -23.344 -20.969 1 89.56 196 PHE A CA 1
ATOM 1629 C C . PHE A 1 196 ? 13.391 -22.672 -20.375 1 89.56 196 PHE A C 1
ATOM 1631 O O . PHE A 1 196 ? 12.258 -23.016 -20.734 1 89.56 196 PHE A O 1
ATOM 1638 N N . TRP A 1 197 ? 13.586 -21.703 -19.594 1 83.75 197 TRP A N 1
ATOM 1639 C CA . TRP A 1 197 ? 12.469 -21.031 -18.938 1 83.75 197 TRP A CA 1
ATOM 1640 C C . TRP A 1 197 ? 11.641 -20.25 -19.953 1 83.75 197 TRP A C 1
ATOM 1642 O O . TRP A 1 197 ? 10.406 -20.219 -19.875 1 83.75 197 TRP A O 1
ATOM 1652 N N . ARG A 1 198 ? 12.297 -19.688 -20.766 1 87.44 198 ARG A N 1
ATOM 1653 C CA . ARG A 1 198 ? 11.586 -18.969 -21.828 1 87.44 198 ARG A CA 1
ATOM 1654 C C . ARG A 1 198 ? 10.766 -19.938 -22.688 1 87.44 198 ARG A C 1
ATOM 1656 O O . ARG A 1 198 ? 9.641 -19.625 -23.078 1 87.44 198 ARG A O 1
ATOM 1663 N N . PHE A 1 199 ? 11.398 -21 -22.891 1 92.31 199 PHE A N 1
ATOM 1664 C CA . PHE A 1 199 ? 10.719 -22.047 -23.656 1 92.31 199 PHE A CA 1
ATOM 1665 C C . PHE A 1 199 ? 9.461 -22.516 -22.938 1 92.31 199 PHE A C 1
ATOM 1667 O O . PHE A 1 199 ? 8.391 -22.578 -23.547 1 92.31 199 PHE A O 1
ATOM 1674 N N . ILE A 1 200 ? 9.539 -22.75 -21.703 1 89.94 200 ILE A N 1
ATOM 1675 C CA . ILE A 1 200 ? 8.406 -23.234 -20.922 1 89.94 200 ILE A CA 1
ATOM 1676 C C . ILE A 1 200 ? 7.297 -22.188 -20.906 1 89.94 200 ILE A C 1
ATOM 1678 O O . ILE A 1 200 ? 6.113 -22.516 -21.016 1 89.94 200 ILE A O 1
ATOM 1682 N N . ALA A 1 201 ? 7.68 -20.984 -20.812 1 86.69 201 ALA A N 1
ATOM 1683 C CA . ALA A 1 201 ? 6.703 -19.906 -20.859 1 86.69 201 ALA A CA 1
ATOM 1684 C C . ALA A 1 201 ? 5.934 -19.891 -22.172 1 86.69 201 ALA A C 1
ATOM 1686 O O . ALA A 1 201 ? 4.711 -19.719 -22.188 1 86.69 201 ALA A O 1
ATOM 1687 N N . LEU A 1 202 ? 6.641 -20.062 -23.203 1 91.56 202 LEU A N 1
ATOM 1688 C CA . LEU A 1 202 ? 6.023 -20.094 -24.531 1 91.56 202 LEU A CA 1
ATOM 1689 C C . LEU A 1 202 ? 5.086 -21.297 -24.656 1 91.56 202 LEU A C 1
ATOM 1691 O O . LEU A 1 202 ? 3.992 -21.188 -25.219 1 91.56 202 LEU A O 1
ATOM 1695 N N . VAL A 1 203 ? 5.547 -22.391 -24.188 1 93.44 203 VAL A N 1
ATOM 1696 C CA . VAL A 1 203 ? 4.738 -23.594 -24.234 1 93.44 203 VAL A CA 1
ATOM 1697 C C . VAL A 1 203 ? 3.42 -23.375 -23.5 1 93.44 203 VAL A C 1
ATOM 1699 O O . VAL A 1 203 ? 2.35 -23.703 -24.016 1 93.44 203 VAL A O 1
ATOM 1702 N N . ASN A 1 204 ? 3.482 -22.812 -22.391 1 87.81 204 ASN A N 1
ATOM 1703 C CA . ASN A 1 204 ? 2.297 -22.547 -21.594 1 87.81 204 ASN A CA 1
ATOM 1704 C C . ASN A 1 204 ? 1.332 -21.609 -22.312 1 87.81 204 ASN A C 1
ATOM 1706 O O . ASN A 1 204 ? 0.115 -21.719 -22.156 1 87.81 204 ASN A O 1
ATOM 1710 N N . GLU A 1 205 ? 1.894 -20.812 -23.047 1 88.06 205 GLU A N 1
ATOM 1711 C CA . GLU A 1 205 ? 1.09 -19.781 -23.703 1 88.06 205 GLU A CA 1
ATOM 1712 C C . GLU A 1 205 ? 0.512 -20.297 -25.016 1 88.06 205 GLU A C 1
ATOM 1714 O O . GLU A 1 205 ? -0.633 -19.984 -25.359 1 88.06 205 GLU A O 1
ATOM 1719 N N . PHE A 1 206 ? 1.258 -21.125 -25.719 1 93.38 206 PHE A N 1
ATOM 1720 C CA . PHE A 1 206 ? 0.905 -21.312 -27.125 1 93.38 206 PHE A CA 1
ATOM 1721 C C . PHE A 1 206 ? 0.61 -22.781 -27.406 1 93.38 206 PHE A C 1
ATOM 1723 O O . PHE A 1 206 ? 0.125 -23.125 -28.484 1 93.38 206 PHE A O 1
ATOM 1730 N N . SER A 1 207 ? 0.815 -23.656 -26.562 1 92.94 207 SER A N 1
ATOM 1731 C CA . SER A 1 207 ? 0.839 -25.094 -26.859 1 92.94 207 SER A CA 1
ATOM 1732 C C . SER A 1 207 ? -0.514 -25.578 -27.359 1 92.94 207 SER A C 1
ATOM 1734 O O . SER A 1 207 ? -0.594 -26.594 -28.062 1 92.94 207 SER A O 1
ATOM 1736 N N . LYS A 1 208 ? -1.546 -24.891 -27.016 1 90.81 208 LYS A N 1
ATOM 1737 C CA . LYS A 1 208 ? -2.879 -25.297 -27.453 1 90.81 208 LYS A CA 1
ATOM 1738 C C . LYS A 1 208 ? -2.988 -25.25 -28.984 1 90.81 208 LYS A C 1
ATOM 1740 O O . LYS A 1 208 ? -3.641 -26.109 -29.578 1 90.81 208 LYS A O 1
ATOM 1745 N N . ASN A 1 209 ? -2.336 -24.312 -29.547 1 92.19 209 ASN A N 1
ATOM 1746 C CA . ASN A 1 209 ? -2.486 -24.078 -30.969 1 92.19 209 ASN A CA 1
ATOM 1747 C C . ASN A 1 209 ? -1.216 -24.438 -31.734 1 92.19 209 ASN A C 1
ATOM 1749 O O . ASN A 1 209 ? -1.272 -24.766 -32.938 1 92.19 209 ASN A O 1
ATOM 1753 N N . GLU A 1 210 ? -0.126 -24.297 -31.078 1 94.12 210 GLU A N 1
ATOM 1754 C CA . GLU A 1 210 ? 1.159 -24.484 -31.75 1 94.12 210 GLU A CA 1
ATOM 1755 C C . GLU A 1 210 ? 1.879 -25.719 -31.219 1 94.12 210 GLU A C 1
ATOM 1757 O O . GLU A 1 210 ? 2.389 -25.719 -30.109 1 94.12 210 GLU A O 1
ATOM 1762 N N . ARG A 1 211 ? 2.037 -26.688 -32.156 1 94.06 211 ARG A N 1
ATOM 1763 C CA . ARG A 1 211 ? 2.521 -27.969 -31.672 1 94.06 211 ARG A CA 1
ATOM 1764 C C . ARG A 1 211 ? 3.789 -28.391 -32.406 1 94.06 211 ARG A C 1
ATOM 1766 O O . ARG A 1 211 ? 4.129 -29.578 -32.438 1 94.06 211 ARG A O 1
ATOM 1773 N N . THR A 1 212 ? 4.434 -27.484 -32.969 1 95.38 212 THR A N 1
ATOM 1774 C CA . THR A 1 212 ? 5.641 -27.828 -33.688 1 95.38 212 THR A CA 1
ATOM 1775 C C . THR A 1 212 ? 6.875 -27.234 -33.031 1 95.38 212 THR A C 1
ATOM 1777 O O . THR A 1 212 ? 6.82 -26.109 -32.5 1 95.38 212 THR A O 1
ATOM 1780 N N . VAL A 1 213 ? 7.973 -27.984 -33.156 1 96.62 213 VAL A N 1
ATOM 1781 C CA . VAL A 1 213 ? 9.242 -27.516 -32.625 1 96.62 213 VAL A CA 1
ATOM 1782 C C . VAL A 1 213 ? 9.672 -26.234 -33.312 1 96.62 213 VAL A C 1
ATOM 1784 O O . VAL A 1 213 ? 10.219 -25.328 -32.688 1 96.62 213 VAL A O 1
ATOM 1787 N N . GLY A 1 214 ? 9.43 -26.172 -34.594 1 96.94 214 GLY A N 1
ATOM 1788 C CA . GLY A 1 214 ? 9.812 -25.031 -35.406 1 96.94 214 GLY A CA 1
ATOM 1789 C C . GLY A 1 214 ? 9.25 -23.719 -34.875 1 96.94 214 GLY A C 1
ATOM 1790 O O . GLY A 1 214 ? 9.945 -22.703 -34.844 1 96.94 214 GLY A O 1
ATOM 1791 N N . PHE A 1 215 ? 8.039 -23.719 -34.469 1 97.31 215 PHE A N 1
ATOM 1792 C CA . PHE A 1 215 ? 7.387 -22.516 -33.969 1 97.31 215 PHE A CA 1
ATOM 1793 C C . PHE A 1 215 ? 8.141 -21.969 -32.75 1 97.31 215 PHE A C 1
ATOM 1795 O O . PHE A 1 215 ? 8.438 -20.766 -32.688 1 97.31 215 PHE A O 1
ATOM 1802 N N . TYR A 1 216 ? 8.477 -22.828 -31.812 1 97 216 TYR A N 1
ATOM 1803 C CA . TYR A 1 216 ? 9.117 -22.438 -30.578 1 97 216 TYR A CA 1
ATOM 1804 C C . TYR A 1 216 ? 10.57 -22.031 -30.812 1 97 216 TYR A C 1
ATOM 1806 O O . TYR A 1 216 ? 11.07 -21.094 -30.188 1 97 216 TYR A O 1
ATOM 1814 N N . ALA A 1 217 ? 11.219 -22.734 -31.672 1 97.62 217 ALA A N 1
ATOM 1815 C CA . ALA A 1 217 ? 12.578 -22.375 -32.062 1 97.62 217 ALA A CA 1
ATOM 1816 C C . ALA A 1 217 ? 12.625 -20.969 -32.656 1 97.62 217 ALA A C 1
ATOM 1818 O O . ALA A 1 217 ? 13.492 -20.172 -32.312 1 97.62 217 ALA A O 1
ATOM 1819 N N . ASP A 1 218 ? 11.695 -20.703 -33.469 1 97.44 218 ASP A N 1
ATOM 1820 C CA . ASP A 1 218 ? 11.617 -19.406 -34.125 1 97.44 218 ASP A CA 1
ATOM 1821 C C . ASP A 1 218 ? 11.383 -18.297 -33.094 1 97.44 218 ASP A C 1
ATOM 1823 O O . ASP A 1 218 ? 12.031 -17.234 -33.156 1 97.44 218 ASP A O 1
ATOM 1827 N N . LYS A 1 219 ? 10.469 -18.531 -32.219 1 96 219 LYS A N 1
ATOM 1828 C CA . LYS A 1 219 ? 10.156 -17.547 -31.188 1 96 219 LYS A CA 1
ATOM 1829 C C . LYS A 1 219 ? 11.375 -17.234 -30.328 1 96 219 LYS A C 1
ATOM 1831 O O . LYS A 1 219 ? 11.5 -16.125 -29.797 1 96 219 LYS A O 1
ATOM 1836 N N . LEU A 1 220 ? 12.242 -18.188 -30.188 1 95.62 220 LEU A N 1
ATOM 1837 C CA . LEU A 1 220 ? 13.422 -18.047 -29.344 1 95.62 220 LEU A CA 1
ATOM 1838 C C . LEU A 1 220 ? 14.648 -17.688 -30.188 1 95.62 220 LEU A C 1
ATOM 1840 O O . LEU A 1 220 ? 15.758 -17.594 -29.672 1 95.62 220 LEU A O 1
ATOM 1844 N N . CYS A 1 221 ? 14.438 -17.547 -31.453 1 97.06 221 CYS A N 1
ATOM 1845 C CA . CYS A 1 221 ? 15.5 -17.219 -32.406 1 97.06 221 CYS A CA 1
ATOM 1846 C C . CYS A 1 221 ? 16.609 -18.266 -32.344 1 97.06 221 CYS A C 1
ATOM 1848 O O . CYS A 1 221 ? 17.797 -17.922 -32.281 1 97.06 221 CYS A O 1
ATOM 1850 N N . LEU A 1 222 ? 16.219 -19.5 -32.406 1 97.5 222 LEU A N 1
ATOM 1851 C CA . LEU A 1 222 ? 17.125 -20.641 -32.438 1 97.5 222 LEU A CA 1
ATOM 1852 C C . LEU A 1 222 ? 16.766 -21.609 -33.562 1 97.5 222 LEU A C 1
ATOM 1854 O O . LEU A 1 222 ? 15.656 -21.531 -34.094 1 97.5 222 LEU A O 1
ATOM 1858 N N . THR A 1 223 ? 17.672 -22.453 -33.875 1 96.94 223 THR A N 1
ATOM 1859 C CA . THR A 1 223 ? 17.328 -23.547 -34.781 1 96.94 223 THR A CA 1
ATOM 1860 C C . THR A 1 223 ? 16.609 -24.672 -34.031 1 96.94 223 THR A C 1
ATOM 1862 O O . THR A 1 223 ? 16.859 -24.891 -32.844 1 96.94 223 THR A O 1
ATOM 1865 N N . PRO A 1 224 ? 15.742 -25.359 -34.75 1 97.12 224 PRO A N 1
ATOM 1866 C CA . PRO A 1 224 ? 15.055 -26.469 -34.094 1 97.12 224 PRO A CA 1
ATOM 1867 C C . PRO A 1 224 ? 16.031 -27.484 -33.5 1 97.12 224 PRO A C 1
ATOM 1869 O O . PRO A 1 224 ? 15.797 -28 -32.375 1 97.12 224 PRO A O 1
ATOM 1872 N N . ARG A 1 225 ? 17.078 -27.75 -34.156 1 96.81 225 ARG A N 1
ATOM 1873 C CA . ARG A 1 225 ? 18.062 -28.719 -33.688 1 96.81 225 ARG A CA 1
ATOM 1874 C C . ARG A 1 225 ? 18.688 -28.266 -32.375 1 96.81 225 ARG A C 1
ATOM 1876 O O . ARG A 1 225 ? 18.797 -29.062 -31.438 1 96.81 225 ARG A O 1
ATOM 1883 N N . TYR A 1 226 ? 19.094 -27.078 -32.375 1 96.5 226 TYR A N 1
ATOM 1884 C CA . TYR A 1 226 ? 19.719 -26.547 -31.172 1 96.5 226 TYR A CA 1
ATOM 1885 C C . TYR A 1 226 ? 18.734 -26.531 -30.016 1 96.5 226 TYR A C 1
ATOM 1887 O O . TYR A 1 226 ? 19.094 -26.875 -28.891 1 96.5 226 TYR A O 1
ATOM 1895 N N . LEU A 1 227 ? 17.547 -26.078 -30.281 1 97 227 LEU A N 1
ATOM 1896 C CA . LEU A 1 227 ? 16.547 -26.047 -29.234 1 97 227 LEU A CA 1
ATOM 1897 C C . LEU A 1 227 ? 16.328 -27.438 -28.641 1 97 227 LEU A C 1
ATOM 1899 O O . LEU A 1 227 ? 16.312 -27.609 -27.422 1 97 227 LEU A O 1
ATOM 1903 N N . ASN A 1 228 ? 16.188 -28.422 -29.484 1 96.44 228 ASN A N 1
ATOM 1904 C CA . ASN A 1 228 ? 15.984 -29.797 -29.031 1 96.44 228 ASN A CA 1
ATOM 1905 C C . ASN A 1 228 ? 17.141 -30.281 -28.172 1 96.44 228 ASN A C 1
ATOM 1907 O O . ASN A 1 228 ? 16.938 -30.906 -27.125 1 96.44 228 ASN A O 1
ATOM 1911 N N . THR A 1 229 ? 18.328 -29.953 -28.625 1 96.62 229 THR A N 1
ATOM 1912 C CA . THR A 1 229 ? 19.516 -30.375 -27.906 1 96.62 229 THR A CA 1
ATOM 1913 C C . THR A 1 229 ? 19.578 -29.719 -26.531 1 96.62 229 THR A C 1
ATOM 1915 O O . THR A 1 229 ? 19.812 -30.391 -25.531 1 96.62 229 THR A O 1
ATOM 1918 N N . LEU A 1 230 ? 19.359 -28.516 -26.547 1 95.81 230 LEU A N 1
ATOM 1919 C CA . LEU A 1 230 ? 19.469 -27.734 -25.312 1 95.81 230 LEU A CA 1
ATOM 1920 C C . LEU A 1 230 ? 18.422 -28.188 -24.297 1 95.81 230 LEU A C 1
ATOM 1922 O O . LEU A 1 230 ? 18.734 -28.406 -23.125 1 95.81 230 LEU A O 1
ATOM 1926 N N . ILE A 1 231 ? 17.203 -28.312 -24.719 1 95.81 231 ILE A N 1
ATOM 1927 C CA . ILE A 1 231 ? 16.109 -28.656 -23.828 1 95.81 231 ILE A CA 1
ATOM 1928 C C . ILE A 1 231 ? 16.344 -30.047 -23.25 1 95.81 231 ILE A C 1
ATOM 1930 O O . ILE A 1 231 ? 16.141 -30.281 -22.047 1 95.81 231 ILE A O 1
ATOM 1934 N N . ARG A 1 232 ? 16.734 -30.906 -24.047 1 95.62 232 ARG A N 1
ATOM 1935 C CA . ARG A 1 232 ? 17.031 -32.25 -23.594 1 95.62 232 ARG A CA 1
ATOM 1936 C C . ARG A 1 232 ? 18.156 -32.25 -22.547 1 95.62 232 ARG A C 1
ATOM 1938 O O . ARG A 1 232 ? 18.094 -32.969 -21.562 1 95.62 232 ARG A O 1
ATOM 1945 N N . GLN A 1 233 ? 19.109 -31.469 -22.766 1 94.5 233 GLN A N 1
ATOM 1946 C CA . GLN A 1 233 ? 20.25 -31.391 -21.859 1 94.5 233 GLN A CA 1
ATOM 1947 C C . GLN A 1 233 ? 19.828 -30.844 -20.5 1 94.5 233 GLN A C 1
ATOM 1949 O O . GLN A 1 233 ? 20.25 -31.344 -19.453 1 94.5 233 GLN A O 1
ATOM 1954 N N . VAL A 1 234 ? 18.984 -29.859 -20.547 1 90.88 234 VAL A N 1
ATOM 1955 C CA . VAL A 1 234 ? 18.641 -29.125 -19.344 1 90.88 234 VAL A CA 1
ATOM 1956 C C . VAL A 1 234 ? 17.562 -29.891 -18.562 1 90.88 234 VAL A C 1
ATOM 1958 O O . VAL A 1 234 ? 17.578 -29.922 -17.328 1 90.88 234 VAL A O 1
ATOM 1961 N N . SER A 1 235 ? 16.609 -30.531 -19.281 1 92.31 235 SER A N 1
ATOM 1962 C CA . SER A 1 235 ? 15.43 -31.047 -18.594 1 92.31 235 SER A CA 1
ATOM 1963 C C . SER A 1 235 ? 15.289 -32.562 -18.766 1 92.31 235 SER A C 1
ATOM 1965 O O . SER A 1 235 ? 14.438 -33.188 -18.141 1 92.31 235 SER A O 1
ATOM 1967 N N . HIS A 1 236 ? 16.094 -33.156 -19.703 1 94.44 236 HIS A N 1
ATOM 1968 C CA . HIS A 1 236 ? 16.125 -34.594 -20.016 1 94.44 236 HIS A CA 1
ATOM 1969 C C . HIS A 1 236 ? 14.844 -35 -20.734 1 94.44 236 HIS A C 1
ATOM 1971 O O . HIS A 1 236 ? 14.516 -36.219 -20.781 1 94.44 236 HIS A O 1
ATOM 1977 N N . GLN A 1 237 ? 14.148 -34.062 -21.219 1 95.31 237 GLN A N 1
ATOM 1978 C CA . GLN A 1 237 ? 12.969 -34.281 -22.047 1 95.31 237 GLN A CA 1
ATOM 1979 C C . GLN A 1 237 ? 13.055 -33.531 -23.359 1 95.31 237 GLN A C 1
ATOM 1981 O O . GLN A 1 237 ? 13.773 -32.5 -23.438 1 95.31 237 GLN A O 1
ATOM 1986 N N . THR A 1 238 ? 12.336 -34 -24.312 1 96.31 238 THR A N 1
ATOM 1987 C CA . THR A 1 238 ? 12.352 -33.312 -25.609 1 96.31 238 THR A CA 1
ATOM 1988 C C . THR A 1 238 ? 11.359 -32.156 -25.625 1 96.31 238 THR A C 1
ATOM 1990 O O . THR A 1 238 ? 10.484 -32.062 -24.766 1 96.31 238 THR A O 1
ATOM 1993 N N . VAL A 1 239 ? 11.562 -31.359 -26.625 1 97 239 VAL A N 1
ATOM 1994 C CA . VAL A 1 239 ? 10.656 -30.234 -26.875 1 97 239 VAL A CA 1
ATOM 1995 C C . VAL A 1 239 ? 9.227 -30.75 -27.031 1 97 239 VAL A C 1
ATOM 1997 O O . VAL A 1 239 ? 8.297 -30.25 -26.406 1 97 239 VAL A O 1
ATOM 2000 N N . MET A 1 240 ? 9.102 -31.781 -27.797 1 96.19 240 MET A N 1
ATOM 2001 C CA . MET A 1 240 ? 7.781 -32.312 -28.094 1 96.19 240 MET A CA 1
ATOM 2002 C C . MET A 1 240 ? 7.141 -32.906 -26.844 1 96.19 240 MET A C 1
ATOM 2004 O O . MET A 1 240 ? 5.93 -32.812 -26.656 1 96.19 240 MET A O 1
ATOM 2008 N N . GLU A 1 241 ? 7.91 -33.5 -26.062 1 96.06 241 GLU A N 1
ATOM 2009 C CA . GLU A 1 241 ? 7.395 -34.062 -24.812 1 96.06 241 GLU A CA 1
ATOM 2010 C C . GLU A 1 241 ? 6.82 -32.969 -23.922 1 96.06 241 GLU A C 1
ATOM 2012 O O . GLU A 1 241 ? 5.754 -33.156 -23.328 1 96.06 241 GLU A O 1
ATOM 2017 N N . TRP A 1 242 ? 7.469 -31.875 -23.859 1 95.75 242 TRP A N 1
ATOM 2018 C CA . TRP A 1 242 ? 6.992 -30.75 -23.078 1 95.75 242 TRP A CA 1
ATOM 2019 C C . TRP A 1 242 ? 5.695 -30.188 -23.656 1 95.75 242 TRP A C 1
ATOM 2021 O O . TRP A 1 242 ? 4.762 -29.875 -22.906 1 95.75 242 TRP A O 1
ATOM 2031 N N . ILE A 1 243 ? 5.672 -30.047 -24.891 1 96.56 243 ILE A N 1
ATOM 2032 C CA . ILE A 1 243 ? 4.48 -29.547 -25.562 1 96.56 243 ILE A CA 1
ATOM 2033 C C . ILE A 1 243 ? 3.299 -30.469 -25.281 1 96.56 243 ILE A C 1
ATOM 2035 O O . ILE A 1 243 ? 2.221 -30.016 -24.891 1 96.56 243 ILE A O 1
ATOM 2039 N N . ASN A 1 244 ? 3.572 -31.703 -25.484 1 96.5 244 ASN A N 1
ATOM 2040 C CA . ASN A 1 244 ? 2.523 -32.688 -25.25 1 96.5 244 ASN A CA 1
ATOM 2041 C C . ASN A 1 244 ? 2.033 -32.656 -23.812 1 96.5 244 ASN A C 1
ATOM 2043 O O . ASN A 1 244 ? 0.831 -32.75 -23.562 1 96.5 244 ASN A O 1
ATOM 2047 N N . GLN A 1 245 ? 2.916 -32.531 -22.938 1 95.69 245 GLN A N 1
ATOM 2048 C CA . GLN A 1 245 ? 2.559 -32.438 -21.516 1 95.69 245 GLN A CA 1
ATOM 2049 C C . GLN A 1 245 ? 1.662 -31.234 -21.25 1 95.69 245 GLN A C 1
ATOM 2051 O O . GLN A 1 245 ? 0.722 -31.328 -20.453 1 95.69 245 GLN A O 1
ATOM 2056 N N . SER A 1 246 ? 1.979 -30.188 -21.828 1 95.69 246 SER A N 1
ATOM 2057 C CA . SER A 1 246 ? 1.178 -28.984 -21.656 1 95.69 246 SER A CA 1
ATOM 2058 C C . SER A 1 246 ? -0.241 -29.172 -22.172 1 95.69 246 SER A C 1
ATOM 2060 O O . SER A 1 246 ? -1.21 -28.781 -21.516 1 95.69 246 SER A O 1
ATOM 2062 N N . VAL A 1 247 ? -0.352 -29.75 -23.281 1 95.94 247 VAL A N 1
ATOM 2063 C CA . VAL A 1 247 ? -1.65 -30 -23.906 1 95.94 247 VAL A CA 1
ATOM 2064 C C . VAL A 1 247 ? -2.469 -30.953 -23.031 1 95.94 247 VAL A C 1
ATOM 2066 O O . VAL A 1 247 ? -3.662 -30.734 -22.812 1 95.94 247 VAL A O 1
ATOM 2069 N N . ILE A 1 248 ? -1.811 -31.938 -22.578 1 95.44 248 ILE A N 1
ATOM 2070 C CA . ILE A 1 248 ? -2.484 -32.906 -21.734 1 95.44 248 ILE A CA 1
ATOM 2071 C C . ILE A 1 248 ? -2.973 -32.219 -20.453 1 95.44 248 ILE A C 1
ATOM 2073 O O . ILE A 1 248 ? -4.059 -32.531 -19.953 1 95.44 248 ILE A O 1
ATOM 2077 N N . LEU A 1 249 ? -2.164 -31.406 -19.922 1 94.5 249 LEU A N 1
ATOM 2078 C CA . LEU A 1 249 ? -2.531 -30.672 -18.719 1 94.5 249 LEU A CA 1
ATOM 2079 C C . LEU A 1 249 ? -3.787 -29.844 -18.953 1 94.5 249 LEU A C 1
ATOM 2081 O O . LEU A 1 249 ? -4.715 -29.859 -18.141 1 94.5 249 LEU A O 1
ATOM 2085 N N . GLU A 1 250 ? -3.826 -29.203 -20.031 1 94.19 250 GLU A N 1
ATOM 2086 C CA . GLU A 1 250 ? -5 -28.422 -20.422 1 94.19 250 GLU A CA 1
ATOM 2087 C C . GLU A 1 250 ? -6.23 -29.328 -20.562 1 94.19 250 GLU A C 1
ATOM 2089 O O . GLU A 1 250 ? -7.316 -28.969 -20.109 1 94.19 250 GLU A O 1
ATOM 2094 N N . ALA A 1 251 ? -6 -30.359 -21.188 1 95 251 ALA A N 1
ATOM 2095 C CA . ALA A 1 251 ? -7.094 -31.297 -21.391 1 95 251 ALA A CA 1
ATOM 2096 C C . ALA A 1 251 ? -7.66 -31.781 -20.062 1 95 251 ALA A C 1
ATOM 2098 O O . ALA A 1 251 ? -8.875 -31.828 -19.875 1 95 251 ALA A O 1
ATOM 2099 N N . LYS A 1 252 ? -6.762 -32.156 -19.203 1 94.12 252 LYS A N 1
ATOM 2100 C CA . LYS A 1 252 ? -7.172 -32.625 -17.891 1 94.12 252 LYS A CA 1
ATOM 2101 C C . LYS A 1 252 ? -8.008 -31.562 -17.172 1 94.12 252 LYS A C 1
ATOM 2103 O O . LYS A 1 252 ? -9.023 -31.891 -16.547 1 94.12 252 LYS A O 1
ATOM 2108 N N . VAL A 1 253 ? -7.641 -30.359 -17.219 1 92.44 253 VAL A N 1
ATOM 2109 C CA . VAL A 1 253 ? -8.352 -29.266 -16.562 1 92.44 253 VAL A CA 1
ATOM 2110 C C . VAL A 1 253 ? -9.75 -29.141 -17.172 1 92.44 253 VAL A C 1
ATOM 2112 O O . VAL A 1 253 ? -10.742 -29.062 -16.438 1 92.44 253 VAL A O 1
ATOM 2115 N N . LEU A 1 254 ? -9.789 -29.141 -18.484 1 92.88 254 LEU A N 1
ATOM 2116 C CA . LEU A 1 254 ? -11.07 -28.984 -19.156 1 92.88 254 LEU A CA 1
ATOM 2117 C C . LEU A 1 254 ? -12 -30.156 -18.844 1 92.88 254 LEU A C 1
ATOM 2119 O O . LEU A 1 254 ? -13.203 -29.953 -18.641 1 92.88 254 LEU A O 1
ATOM 2123 N N . LEU A 1 255 ? -11.445 -31.312 -18.812 1 92.88 255 LEU A N 1
ATOM 2124 C CA . LEU A 1 255 ? -12.234 -32.5 -18.578 1 92.88 255 LEU A CA 1
ATOM 2125 C C . LEU A 1 255 ? -12.82 -32.5 -17.172 1 92.88 255 LEU A C 1
ATOM 2127 O O . LEU A 1 255 ? -13.945 -32.969 -16.969 1 92.88 255 LEU A O 1
ATOM 2131 N N . LYS A 1 256 ? -12.07 -32 -16.234 1 89.12 256 LYS A N 1
ATOM 2132 C CA . LYS A 1 256 ? -12.477 -32.094 -14.828 1 89.12 256 LYS A CA 1
ATOM 2133 C C . LYS A 1 256 ? -13.281 -30.875 -14.398 1 89.12 256 LYS A C 1
ATOM 2135 O O . LYS A 1 256 ? -14.133 -30.969 -13.523 1 89.12 256 LYS A O 1
ATOM 2140 N N . HIS A 1 257 ? -13.039 -29.781 -15.047 1 86.62 257 HIS A N 1
ATOM 2141 C CA . HIS A 1 257 ? -13.539 -28.547 -14.453 1 86.62 257 HIS A CA 1
ATOM 2142 C C . HIS A 1 257 ? -14.359 -27.75 -15.469 1 86.62 257 HIS A C 1
ATOM 2144 O O . HIS A 1 257 ? -14.578 -26.547 -15.281 1 86.62 257 HIS A O 1
ATOM 2150 N N . SER A 1 258 ? -14.68 -28.297 -16.531 1 86.31 258 SER A N 1
ATOM 2151 C CA . SER A 1 258 ? -15.57 -27.656 -17.5 1 86.31 258 SER A CA 1
ATOM 2152 C C . SER A 1 258 ? -16.75 -28.547 -17.828 1 86.31 258 SER A C 1
ATOM 2154 O O . SER A 1 258 ? -16.781 -29.719 -17.438 1 86.31 258 SER A O 1
ATOM 2156 N N . ASN A 1 259 ? -17.766 -27.969 -18.484 1 88 259 ASN A N 1
ATOM 2157 C CA . ASN A 1 259 ? -18.906 -28.75 -18.938 1 88 259 ASN A CA 1
ATOM 2158 C C . ASN A 1 259 ? -18.812 -29.078 -20.422 1 88 259 ASN A C 1
ATOM 2160 O O . ASN A 1 259 ? -19.812 -29.375 -21.078 1 88 259 ASN A O 1
ATOM 2164 N N . LEU A 1 260 ? -17.656 -29.047 -20.844 1 92 260 LEU A N 1
ATOM 2165 C CA . LEU A 1 260 ? -17.453 -29.297 -22.266 1 92 260 LEU A CA 1
ATOM 2166 C C . LEU A 1 260 ? -17.484 -30.797 -22.547 1 92 260 LEU A C 1
ATOM 2168 O O . LEU A 1 260 ? -16.969 -31.594 -21.766 1 92 260 LEU A O 1
ATOM 2172 N N . LEU A 1 261 ? -18.078 -31.047 -23.672 1 93.38 261 LEU A N 1
ATOM 2173 C CA . LEU A 1 261 ? -18.047 -32.406 -24.141 1 93.38 261 LEU A CA 1
ATOM 2174 C C . LEU A 1 261 ? -16.703 -32.75 -24.766 1 93.38 261 LEU A C 1
ATOM 2176 O O . LEU A 1 261 ? -15.969 -31.844 -25.188 1 93.38 261 LEU A O 1
ATOM 2180 N N . VAL A 1 262 ? -16.422 -34.062 -24.891 1 94.38 262 VAL A N 1
ATOM 2181 C CA . VAL A 1 262 ? -15.133 -34.531 -25.359 1 94.38 262 VAL A CA 1
ATOM 2182 C C . VAL A 1 262 ? -14.852 -33.938 -26.75 1 94.38 262 VAL A C 1
ATOM 2184 O O . VAL A 1 262 ? -13.727 -33.531 -27.047 1 94.38 262 VAL A O 1
ATOM 2187 N N . TYR A 1 263 ? -15.898 -33.906 -27.578 1 94.44 263 TYR A N 1
ATOM 2188 C CA . TYR A 1 263 ? -15.672 -33.406 -28.922 1 94.44 263 TYR A CA 1
ATOM 2189 C C . TYR A 1 263 ? -15.398 -31.922 -28.906 1 94.44 263 TYR A C 1
ATOM 2191 O O . TYR A 1 263 ? -14.633 -31.406 -29.734 1 94.44 263 TYR A O 1
ATOM 2199 N N . GLN A 1 264 ? -16.016 -31.203 -27.984 1 96.06 264 GLN A N 1
ATOM 2200 C CA . GLN A 1 264 ? -15.758 -29.766 -27.828 1 96.06 264 GLN A CA 1
ATOM 2201 C C . GLN A 1 264 ? -14.336 -29.516 -27.328 1 96.06 264 GLN A C 1
ATOM 2203 O O . GLN A 1 264 ? -13.672 -28.578 -27.781 1 96.06 264 GLN A O 1
ATOM 2208 N N . ILE A 1 265 ? -13.93 -30.359 -26.438 1 96.12 265 ILE A N 1
ATOM 2209 C CA . ILE A 1 265 ? -12.57 -30.25 -25.922 1 96.12 265 ILE A CA 1
ATOM 2210 C C . ILE A 1 265 ? -11.562 -30.531 -27.031 1 96.12 265 ILE A C 1
ATOM 2212 O O . ILE A 1 265 ? -10.555 -29.828 -27.156 1 96.12 265 ILE A O 1
ATOM 2216 N N . SER A 1 266 ? -11.836 -31.531 -27.812 1 96.19 266 SER A N 1
ATOM 2217 C CA . SER A 1 266 ? -11.008 -31.812 -28.984 1 96.19 266 SER A CA 1
ATOM 2218 C C . SER A 1 266 ? -10.867 -30.594 -29.875 1 96.19 266 SER A C 1
ATOM 2220 O O . SER A 1 266 ? -9.758 -30.266 -30.312 1 96.19 266 SER A O 1
ATOM 2222 N N . ASP A 1 267 ? -12 -29.906 -30.094 1 95.5 267 ASP A N 1
ATOM 2223 C CA . ASP A 1 267 ? -12 -28.719 -30.922 1 95.5 267 ASP A CA 1
ATOM 2224 C C . ASP A 1 267 ? -11.234 -27.578 -30.25 1 95.5 267 ASP A C 1
ATOM 2226 O O . ASP A 1 267 ? -10.453 -26.875 -30.906 1 95.5 267 ASP A O 1
ATOM 2230 N N . GLU A 1 268 ? -11.508 -27.453 -29 1 94.12 268 GLU A N 1
ATOM 2231 C CA . GLU A 1 268 ? -10.875 -26.391 -28.219 1 94.12 268 GLU A CA 1
ATOM 2232 C C . GLU A 1 268 ? -9.352 -26.516 -28.234 1 94.12 268 GLU A C 1
ATOM 2234 O O . GLU A 1 268 ? -8.633 -25.516 -28.25 1 94.12 268 GLU A O 1
ATOM 2239 N N . LEU A 1 269 ? -8.859 -27.703 -28.25 1 95.88 269 LEU A N 1
ATOM 2240 C CA . LEU A 1 269 ? -7.426 -27.984 -28.219 1 95.88 269 LEU A CA 1
ATOM 2241 C C . LEU A 1 269 ? -6.875 -28.172 -29.625 1 95.88 269 LEU A C 1
ATOM 2243 O O . LEU A 1 269 ? -5.719 -28.562 -29.797 1 95.88 269 LEU A O 1
ATOM 2247 N N . HIS A 1 270 ? -7.723 -27.969 -30.625 1 95.38 270 HIS A N 1
ATOM 2248 C CA . HIS A 1 270 ? -7.371 -27.906 -32.031 1 95.38 270 HIS A CA 1
ATOM 2249 C C . HIS A 1 270 ? -6.844 -29.234 -32.562 1 95.38 270 HIS A C 1
ATOM 2251 O O . HIS A 1 270 ? -5.848 -29.281 -33.281 1 95.38 270 HIS A O 1
ATOM 2257 N N . PHE A 1 271 ? -7.398 -30.234 -32.125 1 96.12 271 PHE A N 1
ATOM 2258 C CA . PHE A 1 271 ? -7.168 -31.531 -32.75 1 96.12 271 PHE A CA 1
ATOM 2259 C C . PHE A 1 271 ? -7.969 -31.688 -34.031 1 96.12 271 PHE A C 1
ATOM 2261 O O . PHE A 1 271 ? -9.023 -31.062 -34.188 1 96.12 271 PHE A O 1
ATOM 2268 N N . PRO A 1 272 ? -7.453 -32.5 -34.906 1 94.75 272 PRO A N 1
ATOM 2269 C CA . PRO A 1 272 ? -8.188 -32.688 -36.156 1 94.75 272 PRO A CA 1
ATOM 2270 C C . PRO A 1 272 ? -9.578 -33.25 -35.938 1 94.75 272 PRO A C 1
ATOM 2272 O O . PRO A 1 272 ? -10.516 -32.906 -36.656 1 94.75 272 PRO A O 1
ATOM 2275 N N . ASN A 1 273 ? -9.805 -34.156 -35.031 1 94.88 273 ASN A N 1
ATOM 2276 C CA . ASN A 1 273 ? -11.094 -34.719 -34.656 1 94.88 273 ASN A CA 1
ATOM 2277 C C . ASN A 1 273 ? -11.031 -35.406 -33.312 1 94.88 273 ASN A C 1
ATOM 2279 O O . ASN A 1 273 ? -9.945 -35.594 -32.75 1 94.88 273 ASN A O 1
ATOM 2283 N N . PRO A 1 274 ? -12.18 -35.812 -32.812 1 96.19 274 PRO A N 1
ATOM 2284 C CA . PRO A 1 274 ? -12.227 -36.406 -31.469 1 96.19 274 PRO A CA 1
ATOM 2285 C C . PRO A 1 274 ? -11.445 -37.719 -31.359 1 96.19 274 PRO A C 1
ATOM 2287 O O . PRO A 1 274 ? -10.875 -38 -30.297 1 96.19 274 PRO A O 1
ATOM 2290 N N . SER A 1 275 ? -11.453 -38.406 -32.375 1 96.88 275 SER A N 1
ATOM 2291 C CA . SER A 1 275 ? -10.727 -39.688 -32.344 1 96.88 275 SER A CA 1
ATOM 2292 C C . SER A 1 275 ? -9.242 -39.469 -32.094 1 96.88 275 SER A C 1
ATOM 2294 O O . SER A 1 275 ? -8.641 -40.188 -31.297 1 96.88 275 SER A O 1
ATOM 2296 N N . PHE A 1 276 ? -8.648 -38.531 -32.75 1 96.56 276 PHE A N 1
ATOM 2297 C CA . PHE A 1 276 ? -7.238 -38.219 -32.562 1 96.56 276 PHE A CA 1
ATOM 2298 C C . PHE A 1 276 ? -6.973 -37.75 -31.141 1 96.56 276 PHE A C 1
ATOM 2300 O O . PHE A 1 276 ? -5.965 -38.125 -30.547 1 96.56 276 PHE A O 1
ATOM 2307 N N . PHE A 1 277 ? -7.883 -36.969 -30.641 1 97.31 277 PHE A N 1
ATOM 2308 C CA . PHE A 1 277 ? -7.762 -36.5 -29.281 1 97.31 277 PHE A CA 1
ATOM 2309 C C . PHE A 1 277 ? -7.793 -37.656 -28.281 1 97.31 277 PHE A C 1
ATOM 2311 O O . PHE A 1 277 ? -6.945 -37.719 -27.391 1 97.31 277 PHE A O 1
ATOM 2318 N N . CYS A 1 278 ? -8.703 -38.531 -28.422 1 97.44 278 CYS A N 1
ATOM 2319 C CA . CYS A 1 278 ? -8.859 -39.656 -27.516 1 97.44 278 CYS A CA 1
ATOM 2320 C C . CYS A 1 278 ? -7.629 -40.562 -27.531 1 97.44 278 CYS A C 1
ATOM 2322 O O . CYS A 1 278 ? -7.164 -41 -26.484 1 97.44 278 CYS A O 1
ATOM 2324 N N . LYS A 1 279 ? -7.141 -40.812 -28.672 1 97.5 279 LYS A N 1
ATOM 2325 C CA . LYS A 1 279 ? -5.941 -41.625 -28.797 1 97.5 279 LYS A CA 1
ATOM 2326 C C . LYS A 1 279 ? -4.742 -40.969 -28.141 1 97.5 279 LYS A C 1
ATOM 2328 O O . LYS A 1 279 ? -3.967 -41.625 -27.438 1 97.5 279 LYS A O 1
ATOM 2333 N N . PHE A 1 280 ? -4.609 -39.75 -28.438 1 96.81 280 PHE A N 1
ATOM 2334 C CA . PHE A 1 280 ? -3.531 -38.969 -27.844 1 96.81 280 PHE A CA 1
ATOM 2335 C C . PHE A 1 280 ? -3.604 -39 -26.328 1 96.81 280 PHE A C 1
ATOM 2337 O O . PHE A 1 280 ? -2.604 -39.25 -25.656 1 96.81 280 PHE A O 1
ATOM 2344 N N . PHE A 1 281 ? -4.816 -38.656 -25.812 1 97.88 281 PHE A N 1
ATOM 2345 C CA . PHE A 1 281 ? -5.023 -38.625 -24.359 1 97.88 281 PHE A CA 1
ATOM 2346 C C . PHE A 1 281 ? -4.719 -39.969 -23.734 1 97.88 281 PHE A C 1
ATOM 2348 O O . PHE A 1 281 ? -4.023 -40.031 -22.719 1 97.88 281 PHE A O 1
ATOM 2355 N N . LYS A 1 282 ? -5.145 -41 -24.328 1 97.31 282 LYS A N 1
ATOM 2356 C CA . LYS A 1 282 ? -4.914 -42.344 -23.828 1 97.31 282 LYS A CA 1
ATOM 2357 C C . LYS A 1 282 ? -3.43 -42.688 -23.859 1 97.31 282 LYS A C 1
ATOM 2359 O O . LYS A 1 282 ? -2.91 -43.312 -22.922 1 97.31 282 LYS A O 1
ATOM 2364 N N . ARG A 1 283 ? -2.828 -42.375 -24.906 1 97 283 ARG A N 1
ATOM 2365 C CA . ARG A 1 283 ? -1.397 -42.656 -25.031 1 97 283 ARG A CA 1
ATOM 2366 C C . ARG A 1 283 ? -0.612 -41.938 -23.938 1 97 283 ARG A C 1
ATOM 2368 O O . ARG A 1 283 ? 0.334 -42.5 -23.375 1 97 283 ARG A O 1
ATOM 2375 N N . MET A 1 284 ? -1.039 -40.781 -23.625 1 95.69 284 MET A N 1
ATOM 2376 C CA . MET A 1 284 ? -0.298 -39.906 -22.703 1 95.69 284 MET A CA 1
ATOM 2377 C C . MET A 1 284 ? -0.626 -40.281 -21.25 1 95.69 284 MET A C 1
ATOM 2379 O O . MET A 1 284 ? 0.221 -40.125 -20.375 1 95.69 284 MET A O 1
ATOM 2383 N N . THR A 1 285 ? -1.832 -40.688 -20.953 1 95.38 285 THR A N 1
ATOM 2384 C CA . THR A 1 285 ? -2.268 -40.844 -19.562 1 95.38 285 THR A CA 1
ATOM 2385 C C . THR A 1 285 ? -2.572 -42.281 -19.234 1 95.38 285 THR A C 1
ATOM 2387 O O . THR A 1 285 ? -2.695 -42.656 -18.062 1 95.38 285 THR A O 1
ATOM 2390 N N . GLY A 1 286 ? -2.809 -43.062 -20.234 1 94.94 286 GLY A N 1
ATOM 2391 C CA . GLY A 1 286 ? -3.137 -44.469 -20.047 1 94.94 286 GLY A CA 1
ATOM 2392 C C . GLY A 1 286 ? -4.629 -44.719 -19.922 1 94.94 286 GLY A C 1
ATOM 2393 O O . GLY A 1 286 ? -5.066 -45.875 -19.859 1 94.94 286 GLY A O 1
ATOM 2394 N N . MET A 1 287 ? -5.414 -43.688 -19.938 1 94.88 287 MET A N 1
ATOM 2395 C CA . MET A 1 287 ? -6.863 -43.844 -19.844 1 94.88 287 MET A CA 1
ATOM 2396 C C . MET A 1 287 ? -7.574 -42.938 -20.844 1 94.88 287 MET A C 1
ATOM 2398 O O . MET A 1 287 ? -6.988 -42 -21.375 1 94.88 287 MET A O 1
ATOM 2402 N N . THR A 1 288 ? -8.828 -43.25 -21.109 1 95.75 288 THR A N 1
ATOM 2403 C CA . THR A 1 288 ? -9.617 -42.438 -22.031 1 95.75 288 THR A CA 1
ATOM 2404 C C . THR A 1 288 ? -10.086 -41.156 -21.344 1 95.75 288 THR A C 1
ATOM 2406 O O . THR A 1 288 ? -10.125 -41.062 -20.109 1 95.75 288 THR A O 1
ATOM 2409 N N . PRO A 1 289 ? -10.359 -40.125 -22.156 1 96.12 289 PRO A N 1
ATOM 2410 C CA . PRO A 1 289 ? -10.906 -38.906 -21.578 1 96.12 289 PRO A CA 1
ATOM 2411 C C . PRO A 1 289 ? -12.125 -39.156 -20.688 1 96.12 289 PRO A C 1
ATOM 2413 O O . PRO A 1 289 ? -12.25 -38.594 -19.609 1 96.12 289 PRO A O 1
ATOM 2416 N N . GLN A 1 290 ? -12.984 -40.031 -21.094 1 92.81 290 GLN A N 1
ATOM 2417 C CA . GLN A 1 290 ? -14.195 -40.344 -20.344 1 92.81 290 GLN A CA 1
ATOM 2418 C C . GLN A 1 290 ? -13.859 -41 -19.016 1 92.81 290 GLN A C 1
ATOM 2420 O O . GLN A 1 290 ? -14.469 -40.688 -17.984 1 92.81 290 GLN A O 1
ATOM 2425 N N . GLU A 1 291 ? -12.961 -41.938 -19.031 1 94.38 291 GLU A N 1
ATOM 2426 C CA . GLU A 1 291 ? -12.508 -42.594 -17.812 1 94.38 291 GLU A CA 1
ATOM 2427 C C . GLU A 1 291 ? -11.93 -41.594 -16.828 1 94.38 291 GLU A C 1
ATOM 2429 O O . GLU A 1 291 ? -12.18 -41.656 -15.617 1 94.38 291 GLU A O 1
ATOM 2434 N N . TYR A 1 292 ? -11.188 -40.656 -17.391 1 93.94 292 TYR A N 1
ATOM 2435 C CA . TYR A 1 292 ? -10.555 -39.625 -16.547 1 93.94 292 TYR A CA 1
ATOM 2436 C C . TYR A 1 292 ? -11.602 -38.719 -15.914 1 93.94 292 TYR A C 1
ATOM 2438 O O . TYR A 1 292 ? -11.492 -38.375 -14.742 1 93.94 292 TYR A O 1
ATOM 2446 N N . GLN A 1 293 ? -12.555 -38.344 -16.656 1 89.62 293 GLN A N 1
ATOM 2447 C CA . GLN A 1 293 ? -13.609 -37.5 -16.156 1 89.62 293 GLN A CA 1
ATOM 2448 C C . GLN A 1 293 ? -14.375 -38.156 -15.016 1 89.62 293 GLN A C 1
ATOM 2450 O O . GLN A 1 293 ? -14.82 -37.469 -14.086 1 89.62 293 GLN A O 1
ATOM 2455 N N . LYS A 1 294 ? -14.555 -39.438 -15.078 1 86.06 294 LYS A N 1
ATOM 2456 C CA . LYS A 1 294 ? -15.336 -40.156 -14.094 1 86.06 294 LYS A CA 1
ATOM 2457 C C . LYS A 1 294 ? -14.523 -40.438 -12.836 1 86.06 294 LYS A C 1
ATOM 2459 O O . LYS A 1 294 ? -15.086 -40.75 -11.781 1 86.06 294 LYS A O 1
ATOM 2464 N N . ARG A 1 295 ? -13.32 -40.281 -12.859 1 81.44 295 ARG A N 1
ATOM 2465 C CA . ARG A 1 295 ? -12.469 -40.5 -11.695 1 81.44 295 ARG A CA 1
ATOM 2466 C C . ARG A 1 295 ? -12.531 -39.312 -10.742 1 81.44 295 ARG A C 1
ATOM 2468 O O . ARG A 1 295 ? -12.5 -38.156 -11.18 1 81.44 295 ARG A O 1
ATOM 2475 N N . MET B 1 1 ? 18.328 36.594 -8.539 1 24.34 1 MET B N 1
ATOM 2476 C CA . MET B 1 1 ? 18.484 36.344 -7.109 1 24.34 1 MET B CA 1
ATOM 2477 C C . MET B 1 1 ? 17.484 35.281 -6.625 1 24.34 1 MET B C 1
ATOM 2479 O O . MET B 1 1 ? 16.266 35.5 -6.715 1 24.34 1 MET B O 1
ATOM 2483 N N . GLU B 1 2 ? 17.875 34.094 -6.59 1 29.36 2 GLU B N 1
ATOM 2484 C CA . GLU B 1 2 ? 17.016 32.938 -6.348 1 29.36 2 GLU B CA 1
ATOM 2485 C C . GLU B 1 2 ? 16.297 33.031 -5.004 1 29.36 2 GLU B C 1
ATOM 2487 O O . GLU B 1 2 ? 16.938 33.281 -3.977 1 29.36 2 GLU B O 1
ATOM 2492 N N . LYS B 1 3 ? 15.148 33.5 -4.969 1 34 3 LYS B N 1
ATOM 2493 C CA . LYS B 1 3 ? 14.227 33.75 -3.861 1 34 3 LYS B CA 1
ATOM 2494 C C . LYS B 1 3 ? 14.312 32.625 -2.83 1 34 3 LYS B C 1
ATOM 2496 O O . LYS B 1 3 ? 14.109 31.438 -3.158 1 34 3 LYS B O 1
ATOM 2501 N N . ASN B 1 4 ? 15.203 32.844 -1.869 1 31.94 4 ASN B N 1
ATOM 2502 C CA . ASN B 1 4 ? 15.438 31.922 -0.772 1 31.94 4 ASN B CA 1
ATOM 2503 C C . ASN B 1 4 ? 14.125 31.453 -0.142 1 31.94 4 ASN B C 1
ATOM 2505 O O . ASN B 1 4 ? 13.344 32.281 0.344 1 31.94 4 ASN B O 1
ATOM 2509 N N . LYS B 1 5 ? 13.602 30.344 -0.518 1 39.06 5 LYS B N 1
ATOM 2510 C CA . LYS B 1 5 ? 12.352 29.734 -0.084 1 39.06 5 LYS B CA 1
ATOM 2511 C C . LYS B 1 5 ? 12.32 29.562 1.431 1 39.06 5 LYS B C 1
ATOM 2513 O O . LYS B 1 5 ? 13.359 29.328 2.053 1 39.06 5 LYS B O 1
ATOM 2518 N N . PRO B 1 6 ? 11.398 30.062 2.137 1 38.94 6 PRO B N 1
ATOM 2519 C CA . PRO B 1 6 ? 11.18 29.891 3.574 1 38.94 6 PRO B CA 1
ATOM 2520 C C . PRO B 1 6 ? 11.695 28.547 4.098 1 38.94 6 PRO B C 1
ATOM 2522 O O . PRO B 1 6 ? 11.75 27.562 3.352 1 38.94 6 PRO B O 1
ATOM 2525 N N . LEU B 1 7 ? 12.492 28.594 5.141 1 40.44 7 LEU B N 1
ATOM 2526 C CA . LEU B 1 7 ? 12.93 27.359 5.785 1 40.44 7 LEU B CA 1
ATOM 2527 C C . LEU B 1 7 ? 11.758 26.422 6.008 1 40.44 7 LEU B C 1
ATOM 2529 O O . LEU B 1 7 ? 10.82 26.75 6.742 1 40.44 7 LEU B O 1
ATOM 2533 N N . GLU B 1 8 ? 11.344 25.797 5 1 47.56 8 GLU B N 1
ATOM 2534 C CA . GLU B 1 8 ? 10.367 24.719 4.945 1 47.56 8 GLU B CA 1
ATOM 2535 C C . GLU B 1 8 ? 10.828 23.516 5.773 1 47.56 8 GLU B C 1
ATOM 2537 O O . GLU B 1 8 ? 11.992 23.109 5.691 1 47.56 8 GLU B O 1
ATOM 2542 N N . LEU B 1 9 ? 10.234 23.516 7.105 1 51.81 9 LEU B N 1
ATOM 2543 C CA . LEU B 1 9 ? 10.523 22.203 7.691 1 51.81 9 LEU B CA 1
ATOM 2544 C C . LEU B 1 9 ? 10.383 21.094 6.652 1 51.81 9 LEU B C 1
ATOM 2546 O O . LEU B 1 9 ? 9.281 20.625 6.398 1 51.81 9 LEU B O 1
ATOM 2550 N N . ALA B 1 10 ? 11.43 21.141 5.836 1 53.97 10 ALA B N 1
ATOM 2551 C CA . ALA B 1 10 ? 11.508 20.234 4.703 1 53.97 10 ALA B CA 1
ATOM 2552 C C . ALA B 1 10 ? 12.539 19.141 4.953 1 53.97 10 ALA B C 1
ATOM 2554 O O . ALA B 1 10 ? 13.484 19.328 5.719 1 53.97 10 ALA B O 1
ATOM 2555 N N . LEU B 1 11 ? 12.219 18.078 4.652 1 55.75 11 LEU B N 1
ATOM 2556 C CA . LEU B 1 11 ? 13.164 16.969 4.66 1 55.75 11 LEU B CA 1
ATOM 2557 C C . LEU B 1 11 ? 14.539 17.422 4.18 1 55.75 11 LEU B C 1
ATOM 2559 O O . LEU B 1 11 ? 15.562 16.875 4.621 1 55.75 11 LEU B O 1
ATOM 2563 N N . ASP B 1 12 ? 14.5 18.422 3.432 1 52.44 12 ASP B N 1
ATOM 2564 C CA . ASP B 1 12 ? 15.75 18.906 2.852 1 52.44 12 ASP B CA 1
ATOM 2565 C C . ASP B 1 12 ? 16.594 19.641 3.893 1 52.44 12 ASP B C 1
ATOM 2567 O O . ASP B 1 12 ? 17.812 19.734 3.76 1 52.44 12 ASP B O 1
ATOM 2571 N N . LEU B 1 13 ? 15.852 20.234 4.801 1 54.47 13 LEU B N 1
ATOM 2572 C CA . LEU B 1 13 ? 16.594 20.906 5.863 1 54.47 13 LEU B CA 1
ATOM 2573 C C . LEU B 1 13 ? 17.5 19.938 6.602 1 54.47 13 LEU B C 1
ATOM 2575 O O . LEU B 1 13 ? 18.547 20.328 7.113 1 54.47 13 LEU B O 1
ATOM 2579 N N . LEU B 1 14 ? 17.031 18.688 6.52 1 56.47 14 LEU B N 1
ATOM 2580 C CA . LEU B 1 14 ? 17.812 17.672 7.203 1 56.47 14 LEU B CA 1
ATOM 2581 C C . LEU B 1 14 ? 19.094 17.359 6.426 1 56.47 14 LEU B C 1
ATOM 2583 O O . LEU B 1 14 ? 20.047 16.812 6.984 1 56.47 14 LEU B O 1
ATOM 2587 N N . LYS B 1 15 ? 19.016 17.656 5.164 1 53.12 15 LYS B N 1
ATOM 2588 C CA . LYS B 1 15 ? 20.219 17.453 4.363 1 53.12 15 LYS B CA 1
ATOM 2589 C C . LYS B 1 15 ? 21.344 18.344 4.828 1 53.12 15 LYS B C 1
ATOM 2591 O O . LYS B 1 15 ? 22.516 17.969 4.742 1 53.12 15 LYS B O 1
ATOM 2596 N N . HIS B 1 16 ? 20.891 19.531 5.102 1 50.69 16 HIS B N 1
ATOM 2597 C CA . HIS B 1 16 ? 21.938 20.5 5.402 1 50.69 16 HIS B CA 1
ATOM 2598 C C . HIS B 1 16 ? 22.203 20.578 6.902 1 50.69 16 HIS B C 1
ATOM 2600 O O . HIS B 1 16 ? 23.094 21.297 7.34 1 50.69 16 HIS B O 1
ATOM 2606 N N . SER B 1 17 ? 21.297 19.891 7.551 1 53.03 17 SER B N 1
ATOM 2607 C CA . SER B 1 17 ? 21.547 19.906 8.992 1 53.03 17 SER B CA 1
ATOM 2608 C C . SER B 1 17 ? 22.469 18.766 9.398 1 53.03 17 SER B C 1
ATOM 2610 O O . SER B 1 17 ? 22.625 17.781 8.664 1 53.03 17 SER B O 1
ATOM 2612 N N . ASN B 1 18 ? 23.422 18.969 10.305 1 55.34 18 ASN B N 1
ATOM 2613 C CA . ASN B 1 18 ? 24.281 17.969 10.93 1 55.34 18 ASN B CA 1
ATOM 2614 C C . ASN B 1 18 ? 23.469 16.781 11.438 1 55.34 18 ASN B C 1
ATOM 2616 O O . ASN B 1 18 ? 23.922 16.062 12.336 1 55.34 18 ASN B O 1
ATOM 2620 N N . ILE B 1 19 ? 22.328 16.781 10.859 1 56.34 19 ILE B N 1
ATOM 2621 C CA . ILE B 1 19 ? 21.469 15.734 11.383 1 56.34 19 ILE B CA 1
ATOM 2622 C C . ILE B 1 19 ? 21.672 14.453 10.578 1 56.34 19 ILE B C 1
ATOM 2624 O O . ILE B 1 19 ? 21.609 14.469 9.344 1 56.34 19 ILE B O 1
ATOM 2628 N N . VAL B 1 20 ? 22.062 13.477 11.312 1 62.25 20 VAL B N 1
ATOM 2629 C CA . VAL B 1 20 ? 22.25 12.156 10.727 1 62.25 20 VAL B CA 1
ATOM 2630 C C . VAL B 1 20 ? 20.953 11.703 10.062 1 62.25 20 VAL B C 1
ATOM 2632 O O . VAL B 1 20 ? 19.906 11.602 10.719 1 62.25 20 VAL B O 1
ATOM 2635 N N . ARG B 1 21 ? 20.984 11.484 8.742 1 68.31 21 ARG B N 1
ATOM 2636 C CA . ARG B 1 21 ? 19.797 11.18 7.938 1 68.31 21 ARG B CA 1
ATOM 2637 C C . ARG B 1 21 ? 19.266 9.797 8.266 1 68.31 21 ARG B C 1
ATOM 2639 O O . ARG B 1 21 ? 18.047 9.594 8.328 1 68.31 21 ARG B O 1
ATOM 2646 N N . ASN B 1 22 ? 20.172 8.938 8.477 1 74.38 22 ASN B N 1
ATOM 2647 C CA . ASN B 1 22 ? 19.766 7.562 8.734 1 74.38 22 ASN B CA 1
ATOM 2648 C C . ASN B 1 22 ? 20.422 7.012 10 1 74.38 22 ASN B C 1
ATOM 2650 O O . ASN B 1 22 ? 21.656 6.973 10.094 1 74.38 22 ASN B O 1
ATOM 2654 N N . ASN B 1 23 ? 19.625 6.879 11.055 1 77.38 23 ASN B N 1
ATOM 2655 C CA . ASN B 1 23 ? 20.109 6.254 12.281 1 77.38 23 ASN B CA 1
ATOM 2656 C C . ASN B 1 23 ? 19.078 5.301 12.867 1 77.38 23 ASN B C 1
ATOM 2658 O O . ASN B 1 23 ? 18.219 4.781 12.148 1 77.38 23 ASN B O 1
ATOM 2662 N N . GLU B 1 24 ? 19.203 5.043 14.133 1 84.19 24 GLU B N 1
ATOM 2663 C CA . GLU B 1 24 ? 18.344 4.047 14.773 1 84.19 24 GLU B CA 1
ATOM 2664 C C . GLU B 1 24 ? 16.922 4.555 14.914 1 84.19 24 GLU B C 1
ATOM 2666 O O . GLU B 1 24 ? 15.992 3.77 15.148 1 84.19 24 GLU B O 1
ATOM 2671 N N . TYR B 1 25 ? 16.781 5.879 14.688 1 84.5 25 TYR B N 1
ATOM 2672 C CA . TYR B 1 25 ? 15.453 6.402 15 1 84.5 25 TYR B CA 1
ATOM 2673 C C . TYR B 1 25 ? 14.867 7.156 13.812 1 84.5 25 TYR B C 1
ATOM 2675 O O . TYR B 1 25 ? 13.711 7.594 13.859 1 84.5 25 TYR B O 1
ATOM 2683 N N . ARG B 1 26 ? 15.672 7.312 12.789 1 87.94 26 ARG B N 1
ATOM 2684 C CA . ARG B 1 26 ? 15.133 8.094 11.68 1 87.94 26 ARG B CA 1
ATOM 2685 C C . ARG B 1 26 ? 15.727 7.621 10.352 1 87.94 26 ARG B C 1
ATOM 2687 O O . ARG B 1 26 ? 16.844 7.121 10.305 1 87.94 26 ARG B O 1
ATOM 2694 N N . PHE B 1 27 ? 14.992 7.691 9.352 1 89.88 27 PHE B N 1
ATOM 2695 C CA . PHE B 1 27 ? 15.359 7.48 7.957 1 89.88 27 PHE B CA 1
ATOM 2696 C C . PHE B 1 27 ? 14.828 8.609 7.078 1 89.88 27 PHE B C 1
ATOM 2698 O O . PHE B 1 27 ? 13.617 8.812 6.988 1 89.88 27 PHE B O 1
ATOM 2705 N N . VAL B 1 28 ? 15.781 9.367 6.418 1 87.75 28 VAL B N 1
ATOM 2706 C CA . VAL B 1 28 ? 15.359 10.555 5.688 1 87.75 28 VAL B CA 1
ATOM 2707 C C . VAL B 1 28 ? 15.984 10.555 4.297 1 87.75 28 VAL B C 1
ATOM 2709 O O . VAL B 1 28 ? 17.188 10.344 4.148 1 87.75 28 VAL B O 1
ATOM 2712 N N . THR B 1 29 ? 15.195 10.633 3.33 1 85.25 29 THR B N 1
ATOM 2713 C CA . THR B 1 29 ? 15.57 10.93 1.952 1 85.25 29 THR B CA 1
ATOM 2714 C C . THR B 1 29 ? 15.047 12.305 1.537 1 85.25 29 THR B C 1
ATOM 2716 O O . THR B 1 29 ? 14.328 12.961 2.299 1 85.25 29 THR B O 1
ATOM 2719 N N . PRO B 1 30 ? 15.375 12.766 0.375 1 81.62 30 PRO B N 1
ATOM 2720 C CA . PRO B 1 30 ? 14.906 14.094 -0.032 1 81.62 30 PRO B CA 1
ATOM 2721 C C . PRO B 1 30 ? 13.391 14.18 -0.126 1 81.62 30 PRO B C 1
ATOM 2723 O O . PRO B 1 30 ? 12.812 15.266 0.053 1 81.62 30 PRO B O 1
ATOM 2726 N N . ASP B 1 31 ? 12.75 13.031 -0.365 1 87.06 31 ASP B N 1
ATOM 2727 C CA . ASP B 1 31 ? 11.32 13.133 -0.635 1 87.06 31 ASP B CA 1
ATOM 2728 C C . ASP B 1 31 ? 10.516 12.312 0.367 1 87.06 31 ASP B C 1
ATOM 2730 O O . ASP B 1 31 ? 9.289 12.25 0.282 1 87.06 31 ASP B O 1
ATOM 2734 N N . PHE B 1 32 ? 11.164 11.758 1.302 1 90.94 32 PHE B N 1
ATOM 2735 C CA . PHE B 1 32 ? 10.477 10.914 2.273 1 90.94 32 PHE B CA 1
ATOM 2736 C C . PHE B 1 32 ? 11.281 10.812 3.564 1 90.94 32 PHE B C 1
ATOM 2738 O O . PHE B 1 32 ? 12.516 10.773 3.531 1 90.94 32 PHE B O 1
ATOM 2745 N N . GLY B 1 33 ? 10.539 10.781 4.672 1 91.75 33 GLY B N 1
ATOM 2746 C CA . GLY B 1 33 ? 11.188 10.57 5.957 1 91.75 33 GLY B CA 1
ATOM 2747 C C . GLY B 1 33 ? 10.289 9.898 6.977 1 91.75 33 GLY B C 1
ATOM 2748 O O . GLY B 1 33 ? 9.07 10.102 6.961 1 91.75 33 GLY B O 1
ATOM 2749 N N . ILE B 1 34 ? 10.922 9.094 7.836 1 93.56 34 ILE B N 1
ATOM 2750 C CA . ILE B 1 34 ? 10.211 8.484 8.953 1 93.56 34 ILE B CA 1
ATOM 2751 C C . ILE B 1 34 ? 11.031 8.617 10.227 1 93.56 34 ILE B C 1
ATOM 2753 O O . ILE B 1 34 ? 12.25 8.43 10.211 1 93.56 34 ILE B O 1
ATOM 2757 N N . VAL B 1 35 ? 10.406 9.062 11.242 1 90.69 35 VAL B N 1
ATOM 2758 C CA . VAL B 1 35 ? 10.977 9.18 12.578 1 90.69 35 VAL B CA 1
ATOM 2759 C C . VAL B 1 35 ? 10.18 8.328 13.562 1 90.69 35 VAL B C 1
ATOM 2761 O O . VAL B 1 35 ? 8.961 8.469 13.672 1 90.69 35 VAL B O 1
ATOM 2764 N N . ILE B 1 36 ? 10.875 7.438 14.273 1 91.75 36 ILE B N 1
ATOM 2765 C CA . ILE B 1 36 ? 10.141 6.504 15.117 1 91.75 36 ILE B CA 1
ATOM 2766 C C . ILE B 1 36 ? 10.164 6.988 16.562 1 91.75 36 ILE B C 1
ATOM 2768 O O . ILE B 1 36 ? 9.477 6.43 17.422 1 91.75 36 ILE B O 1
ATOM 2772 N N . SER B 1 37 ? 10.898 7.988 16.875 1 86.56 37 SER B N 1
ATOM 2773 C CA . SER B 1 37 ? 10.898 8.625 18.188 1 86.56 37 SER B CA 1
ATOM 2774 C C . SER B 1 37 ? 11.445 10.047 18.109 1 86.56 37 SER B C 1
ATOM 2776 O O . SER B 1 37 ? 12.578 10.266 17.672 1 86.56 37 SER B O 1
ATOM 2778 N N . PHE B 1 38 ? 10.633 10.938 18.531 1 80 38 PHE B N 1
ATOM 2779 C CA . PHE B 1 38 ? 11.039 12.344 18.531 1 80 38 PHE B CA 1
ATOM 2780 C C . PHE B 1 38 ? 12.031 12.625 19.641 1 80 38 PHE B C 1
ATOM 2782 O O . PHE B 1 38 ? 12.969 13.406 19.469 1 80 38 PHE B O 1
ATOM 2789 N N . THR B 1 39 ? 11.797 12.047 20.719 1 76.44 39 THR B N 1
ATOM 2790 C CA . THR B 1 39 ? 12.625 12.297 21.891 1 76.44 39 THR B CA 1
ATOM 2791 C C . THR B 1 39 ? 14.086 11.977 21.594 1 76.44 39 THR B C 1
ATOM 2793 O O . THR B 1 39 ? 14.992 12.578 22.188 1 76.44 39 THR B O 1
ATOM 2796 N N . HIS B 1 40 ? 14.211 11.086 20.75 1 69.88 40 HIS B N 1
ATOM 2797 C CA . HIS B 1 40 ? 15.57 10.648 20.453 1 69.88 40 HIS B CA 1
ATOM 2798 C C . HIS B 1 40 ? 16.141 11.414 19.266 1 69.88 40 HIS B C 1
ATOM 2800 O O . HIS B 1 40 ? 17.281 11.156 18.844 1 69.88 40 HIS B O 1
ATOM 2806 N N . MET B 1 41 ? 15.25 12.25 18.734 1 64.19 41 MET B N 1
ATOM 2807 C CA . MET B 1 41 ? 15.773 13.102 17.672 1 64.19 41 MET B CA 1
ATOM 2808 C C . MET B 1 41 ? 16.609 14.242 18.25 1 64.19 41 MET B C 1
ATOM 2810 O O . MET B 1 41 ? 16.281 14.773 19.312 1 64.19 41 MET B O 1
ATOM 2814 N N . GLU B 1 42 ? 17.812 14.109 18.281 1 54.47 42 GLU B N 1
ATOM 2815 C CA . GLU B 1 42 ? 18.703 15.133 18.797 1 54.47 42 GLU B CA 1
ATOM 2816 C C . GLU B 1 42 ? 18.359 16.516 18.234 1 54.47 42 GLU B C 1
ATOM 2818 O O . GLU B 1 42 ? 19.172 17.438 18.281 1 54.47 42 GLU B O 1
ATOM 2823 N N . SER B 1 43 ? 17.156 16.562 17.578 1 53.47 43 SER B N 1
ATOM 2824 C CA . SER B 1 43 ? 17.172 17.797 16.797 1 53.47 43 SER B CA 1
ATOM 2825 C C . SER B 1 43 ? 16.453 18.922 17.531 1 53.47 43 SER B C 1
ATOM 2827 O O . SER B 1 43 ? 15.523 18.672 18.297 1 53.47 43 SER B O 1
ATOM 2829 N N . ARG B 1 44 ? 17.188 19.969 17.891 1 58.59 44 ARG B N 1
ATOM 2830 C CA . ARG B 1 44 ? 16.812 21.344 18.219 1 58.59 44 ARG B CA 1
ATOM 2831 C C . ARG B 1 44 ? 15.984 21.953 17.078 1 58.59 44 ARG B C 1
ATOM 2833 O O . ARG B 1 44 ? 16.078 23.156 16.828 1 58.59 44 ARG B O 1
ATOM 2840 N N . LEU B 1 45 ? 15.203 21.062 16.438 1 62.62 45 LEU B N 1
ATOM 2841 C CA . LEU B 1 45 ? 14.633 21.562 15.188 1 62.62 45 LEU B CA 1
ATOM 2842 C C . LEU B 1 45 ? 13.422 22.453 15.453 1 62.62 45 LEU B C 1
ATOM 2844 O O . LEU B 1 45 ? 13.125 23.359 14.672 1 62.62 45 LEU B O 1
ATOM 2848 N N . PHE B 1 46 ? 12.875 22.234 16.734 1 71.5 46 PHE B N 1
ATOM 2849 C CA . PHE B 1 46 ? 11.656 23.016 16.953 1 71.5 46 PHE B CA 1
ATOM 2850 C C . PHE B 1 46 ? 11.805 23.922 18.172 1 71.5 46 PHE B C 1
ATOM 2852 O O . PHE B 1 46 ? 12.375 23.531 19.188 1 71.5 46 PHE B O 1
ATOM 2859 N N . ARG B 1 47 ? 11.445 25.078 17.875 1 76.69 47 ARG B N 1
ATOM 2860 C CA . ARG B 1 47 ? 11.352 26.031 18.984 1 76.69 47 ARG B CA 1
ATOM 2861 C C . ARG B 1 47 ? 9.906 26.266 19.391 1 76.69 47 ARG B C 1
ATOM 2863 O O . ARG B 1 47 ? 9.031 26.391 18.531 1 76.69 47 ARG B O 1
ATOM 2870 N N . LEU B 1 48 ? 9.727 26.297 20.672 1 84.25 48 LEU B N 1
ATOM 2871 C CA . LEU B 1 48 ? 8.383 26.562 21.188 1 84.25 48 LEU B CA 1
ATOM 2872 C C . LEU B 1 48 ? 7.887 27.922 20.75 1 84.25 48 LEU B C 1
ATOM 2874 O O . LEU B 1 48 ? 8.641 28.906 20.781 1 84.25 48 LEU B O 1
ATOM 2878 N N . GLY B 1 49 ? 6.715 27.953 20.266 1 85.19 49 GLY B N 1
ATOM 2879 C CA . GLY B 1 49 ? 6.07 29.219 19.922 1 85.19 49 GLY B CA 1
ATOM 2880 C C . GLY B 1 49 ? 6.43 29.719 18.531 1 85.19 49 GLY B C 1
ATOM 2881 O O . GLY B 1 49 ? 5.891 30.734 18.078 1 85.19 49 GLY B O 1
ATOM 2882 N N . GLN B 1 50 ? 7.312 29.078 17.938 1 86.44 50 GLN B N 1
ATOM 2883 C CA . GLN B 1 50 ? 7.703 29.484 16.594 1 86.44 50 GLN B CA 1
ATOM 2884 C C . GLN B 1 50 ? 6.914 28.719 15.539 1 86.44 50 GLN B C 1
ATOM 2886 O O . GLN B 1 50 ? 6.891 27.484 15.555 1 86.44 50 GLN B O 1
ATOM 2891 N N . PRO B 1 51 ? 6.27 29.5 14.625 1 89.5 51 PRO B N 1
ATOM 2892 C CA . PRO B 1 51 ? 5.531 28.812 13.562 1 89.5 51 PRO B CA 1
ATOM 2893 C C . PRO B 1 51 ? 6.441 28.281 12.453 1 89.5 51 PRO B C 1
ATOM 2895 O O . PRO B 1 51 ? 7.453 28.906 12.133 1 89.5 51 PRO B O 1
ATOM 2898 N N . TYR B 1 52 ? 6.07 27.172 11.93 1 88.12 52 TYR B N 1
ATOM 2899 C CA . TYR B 1 52 ? 6.785 26.547 10.828 1 88.12 52 TYR B CA 1
ATOM 2900 C C . TYR B 1 52 ? 5.832 26.156 9.703 1 88.12 52 TYR B C 1
ATOM 2902 O O . TYR B 1 52 ? 4.723 25.672 9.961 1 88.12 52 TYR B O 1
ATOM 2910 N N . ARG B 1 53 ? 6.25 26.406 8.492 1 88.56 53 ARG B N 1
ATOM 2911 C CA . ARG B 1 53 ? 5.492 25.906 7.352 1 88.56 53 ARG B CA 1
ATOM 2912 C C . ARG B 1 53 ? 6 24.547 6.914 1 88.56 53 ARG B C 1
ATOM 2914 O O . ARG B 1 53 ? 7.199 24.359 6.695 1 88.56 53 ARG B O 1
ATOM 2921 N N . LEU B 1 54 ? 5.086 23.625 6.762 1 86.38 54 LEU B N 1
ATOM 2922 C CA . LEU B 1 54 ? 5.453 22.281 6.34 1 86.38 54 LEU B CA 1
ATOM 2923 C C . LEU B 1 54 ? 5.496 22.188 4.816 1 86.38 54 LEU B C 1
ATOM 2925 O O . LEU B 1 54 ? 4.535 22.562 4.141 1 86.38 54 LEU B O 1
ATOM 2929 N N . LYS B 1 55 ? 6.57 21.734 4.344 1 84.12 55 LYS B N 1
ATOM 2930 C CA . LYS B 1 55 ? 6.676 21.516 2.904 1 84.12 55 LYS B CA 1
ATOM 2931 C C . LYS B 1 55 ? 6 20.203 2.494 1 84.12 55 LYS B C 1
ATOM 2933 O O . LYS B 1 55 ? 5.289 20.156 1.488 1 84.12 55 LYS B O 1
ATOM 2938 N N . GLU B 1 56 ? 6.305 19.203 3.283 1 86.69 56 GLU B N 1
ATOM 2939 C CA . GLU B 1 56 ? 5.742 17.891 3.018 1 86.69 56 GLU B CA 1
ATOM 2940 C C . GLU B 1 56 ? 4.5 17.625 3.869 1 86.69 56 GLU B C 1
ATOM 2942 O O . GLU B 1 56 ? 4.324 18.266 4.918 1 86.69 56 GLU B O 1
ATOM 2947 N N . GLY B 1 57 ? 3.65 16.719 3.361 1 86.62 57 GLY B N 1
ATOM 2948 C CA . GLY B 1 57 ? 2.627 16.188 4.25 1 86.62 57 GLY B CA 1
ATOM 2949 C C . GLY B 1 57 ? 3.189 15.312 5.352 1 86.62 57 GLY B C 1
ATOM 2950 O O . GLY B 1 57 ? 4.266 14.734 5.207 1 86.62 57 GLY B O 1
ATOM 2951 N N . ARG B 1 58 ? 2.441 15.289 6.449 1 90.12 58 ARG B N 1
ATOM 2952 C CA . ARG B 1 58 ? 2.945 14.508 7.574 1 90.12 58 ARG B CA 1
ATOM 2953 C C . ARG B 1 58 ? 1.826 13.711 8.227 1 90.12 58 ARG B C 1
ATOM 2955 O O . ARG B 1 58 ? 0.67 14.141 8.234 1 90.12 58 ARG B O 1
ATOM 2962 N N . ILE B 1 59 ? 2.176 12.562 8.672 1 92.88 59 ILE B N 1
ATOM 2963 C CA . ILE B 1 59 ? 1.347 11.758 9.562 1 92.88 59 ILE B CA 1
ATOM 2964 C C . ILE B 1 59 ? 2.053 11.578 10.906 1 92.88 59 ILE B C 1
ATOM 2966 O O . ILE B 1 59 ? 3.186 11.086 10.961 1 92.88 59 ILE B O 1
ATOM 2970 N N . ILE B 1 60 ? 1.379 11.953 11.984 1 93.25 60 ILE B N 1
ATOM 2971 C CA . ILE B 1 60 ? 1.997 11.906 13.305 1 93.25 60 ILE B CA 1
ATOM 2972 C C . ILE B 1 60 ? 1.188 10.992 14.219 1 93.25 60 ILE B C 1
ATOM 2974 O O . ILE B 1 60 ? -0.045 11.031 14.211 1 93.25 60 ILE B O 1
ATOM 2978 N N . ARG B 1 61 ? 1.868 10.133 14.898 1 95.75 61 ARG B N 1
ATOM 2979 C CA . ARG B 1 61 ? 1.272 9.328 15.961 1 95.75 61 ARG B CA 1
ATOM 2980 C C . ARG B 1 61 ? 1.776 9.781 17.328 1 95.75 61 ARG B C 1
ATOM 2982 O O . ARG B 1 61 ? 2.975 9.703 17.609 1 95.75 61 ARG B O 1
ATOM 2989 N N . GLY B 1 62 ? 0.86 10.25 18.188 1 95.69 62 GLY B N 1
ATOM 2990 C CA . GLY B 1 62 ? 1.237 10.641 19.531 1 95.69 62 GLY B CA 1
ATOM 2991 C C . GLY B 1 62 ? 1.393 9.461 20.469 1 95.69 62 GLY B C 1
ATOM 2992 O O . GLY B 1 62 ? 0.411 8.797 20.812 1 95.69 62 GLY B O 1
ATOM 2993 N N . LEU B 1 63 ? 2.65 9.211 20.953 1 95.44 63 LEU B N 1
ATOM 2994 C CA . LEU B 1 63 ? 2.963 8.008 21.719 1 95.44 63 LEU B CA 1
ATOM 2995 C C . LEU B 1 63 ? 2.764 8.25 23.203 1 95.44 63 LEU B C 1
ATOM 2997 O O . LEU B 1 63 ? 2.131 7.438 23.891 1 95.44 63 LEU B O 1
ATOM 3001 N N . ARG B 1 64 ? 3.371 9.242 23.656 1 95.38 64 ARG B N 1
ATOM 3002 C CA . ARG B 1 64 ? 3.389 9.562 25.078 1 95.38 64 ARG B CA 1
ATOM 3003 C C . ARG B 1 64 ? 3.346 11.07 25.312 1 95.38 64 ARG B C 1
ATOM 3005 O O . ARG B 1 64 ? 3.656 11.852 24.406 1 95.38 64 ARG B O 1
ATOM 3012 N N . GLY B 1 65 ? 2.852 11.422 26.531 1 94.81 65 GLY B N 1
ATOM 3013 C CA . GLY B 1 65 ? 2.842 12.836 26.891 1 94.81 65 GLY B CA 1
ATOM 3014 C C . GLY B 1 65 ? 1.714 13.602 26.234 1 94.81 65 GLY B C 1
ATOM 3015 O O . GLY B 1 65 ? 0.794 13.008 25.656 1 94.81 65 GLY B O 1
ATOM 3016 N N . LYS B 1 66 ? 1.761 14.906 26.422 1 94.69 66 LYS B N 1
ATOM 3017 C CA . LYS B 1 66 ? 0.751 15.812 25.875 1 94.69 66 LYS B CA 1
ATOM 3018 C C . LYS B 1 66 ? 1.398 17.016 25.203 1 94.69 66 LYS B C 1
ATOM 3020 O O . LYS B 1 66 ? 2.504 17.422 25.562 1 94.69 66 LYS B O 1
ATOM 3025 N N . ALA B 1 67 ? 0.702 17.438 24.203 1 92.88 67 ALA B N 1
ATOM 3026 C CA . ALA B 1 67 ? 1.179 18.641 23.531 1 92.88 67 ALA B CA 1
ATOM 3027 C C . ALA B 1 67 ? 0.012 19.516 23.078 1 92.88 67 ALA B C 1
ATOM 3029 O O . ALA B 1 67 ? -1.106 19.031 22.906 1 92.88 67 ALA B O 1
ATOM 3030 N N . ARG B 1 68 ? 0.253 20.766 23.078 1 94.44 68 ARG B N 1
ATOM 3031 C CA . ARG B 1 68 ? -0.65 21.75 22.5 1 94.44 68 ARG B CA 1
ATOM 3032 C C . ARG B 1 68 ? -0.02 22.422 21.281 1 94.44 68 ARG B C 1
ATOM 3034 O O . ARG B 1 68 ? 1.079 22.969 21.359 1 94.44 68 ARG B O 1
ATOM 3041 N N . ILE B 1 69 ? -0.739 22.25 20.172 1 92.06 69 ILE B N 1
ATOM 3042 C CA . ILE B 1 69 ? -0.184 22.781 18.922 1 92.06 69 ILE B CA 1
ATOM 3043 C C . ILE B 1 69 ? -1.261 23.562 18.172 1 92.06 69 ILE B C 1
ATOM 3045 O O . ILE B 1 69 ? -2.455 23.391 18.422 1 92.06 69 ILE B O 1
ATOM 3049 N N . THR B 1 70 ? -0.829 24.469 17.344 1 91.06 70 THR B N 1
ATOM 3050 C CA . THR B 1 70 ? -1.75 25.062 16.375 1 91.06 70 THR B CA 1
ATOM 3051 C C . THR B 1 70 ? -1.452 24.547 14.969 1 91.06 70 THR B C 1
ATOM 3053 O O . THR B 1 70 ? -0.289 24.375 14.602 1 91.06 70 THR B O 1
ATOM 3056 N N . ILE B 1 71 ? -2.504 24.25 14.273 1 89.31 71 ILE B N 1
ATOM 3057 C CA . ILE B 1 71 ? -2.424 23.922 12.852 1 89.31 71 ILE B CA 1
ATOM 3058 C C . ILE B 1 71 ? -3.277 24.891 12.047 1 89.31 71 ILE B C 1
ATOM 3060 O O . ILE B 1 71 ? -4.504 24.891 12.156 1 89.31 71 ILE B O 1
ATOM 3064 N N . ASN B 1 72 ? -2.686 25.672 11.234 1 87.06 72 ASN B N 1
ATOM 3065 C CA . ASN B 1 72 ? -3.395 26.688 10.461 1 87.06 72 ASN B CA 1
ATOM 3066 C C . ASN B 1 72 ? -4.348 27.5 11.344 1 87.06 72 ASN B C 1
ATOM 3068 O O . ASN B 1 72 ? -5.539 27.609 11.031 1 87.06 72 ASN B O 1
ATOM 3072 N N . LEU B 1 73 ? -3.893 27.922 12.461 1 87.81 73 LEU B N 1
ATOM 3073 C CA . LEU B 1 73 ? -4.59 28.859 13.344 1 87.81 73 LEU B CA 1
ATOM 3074 C C . LEU B 1 73 ? -5.371 28.094 14.414 1 87.81 73 LEU B C 1
ATOM 3076 O O . LEU B 1 73 ? -5.656 28.641 15.484 1 87.81 73 LEU B O 1
ATOM 3080 N N . ILE B 1 74 ? -5.703 26.859 14.086 1 87.69 74 ILE B N 1
ATOM 3081 C CA . ILE B 1 74 ? -6.555 26.109 15 1 87.69 74 ILE B CA 1
ATOM 3082 C C . ILE B 1 74 ? -5.691 25.375 16.016 1 87.69 74 ILE B C 1
ATOM 3084 O O . ILE B 1 74 ? -4.715 24.703 15.656 1 87.69 74 ILE B O 1
ATOM 3088 N N . GLU B 1 75 ? -6.141 25.531 17.266 1 89.31 75 GLU B N 1
ATOM 3089 C CA . GLU B 1 75 ? -5.402 24.875 18.359 1 89.31 75 GLU B CA 1
ATOM 3090 C C . GLU B 1 75 ? -5.902 23.453 18.594 1 89.31 75 GLU B C 1
ATOM 3092 O O . GLU B 1 75 ? -7.105 23.203 18.562 1 89.31 75 GLU B O 1
ATOM 3097 N N . TYR B 1 76 ? -5.039 22.578 18.781 1 89.62 76 TYR B N 1
ATOM 3098 C CA . TYR B 1 76 ? -5.344 21.172 19.078 1 89.62 76 TYR B CA 1
ATOM 3099 C C . TYR B 1 76 ? -4.562 20.703 20.297 1 89.62 76 TYR B C 1
ATOM 3101 O O . TYR B 1 76 ? -3.404 21.078 20.484 1 89.62 76 TYR B O 1
ATOM 3109 N N . ASN B 1 77 ? -5.266 19.953 21.078 1 91.81 77 ASN B N 1
ATOM 3110 C CA . ASN B 1 77 ? -4.586 19.188 22.109 1 91.81 77 ASN B CA 1
ATOM 3111 C C . ASN B 1 77 ? -4.266 17.766 21.656 1 91.81 77 ASN B C 1
ATOM 3113 O O . ASN B 1 77 ? -5.148 17.047 21.188 1 91.81 77 ASN B O 1
ATOM 3117 N N . ILE B 1 78 ? -3.068 17.453 21.797 1 92.38 78 ILE B N 1
ATOM 3118 C CA . ILE B 1 78 ? -2.643 16.125 21.375 1 92.38 78 ILE B CA 1
ATOM 3119 C C . ILE B 1 78 ? -2.426 15.242 22.594 1 92.38 78 ILE B C 1
ATOM 3121 O O . ILE B 1 78 ? -1.665 15.594 23.5 1 92.38 78 ILE B O 1
ATOM 3125 N N . TYR B 1 79 ? -3.045 14.133 22.656 1 93.75 79 TYR B N 1
ATOM 3126 C CA . TYR B 1 79 ? -2.938 13.117 23.703 1 93.75 79 TYR B CA 1
ATOM 3127 C C . TYR B 1 79 ? -2.355 11.82 23.141 1 93.75 79 TYR B C 1
ATOM 3129 O O . TYR B 1 79 ? -2.238 11.656 21.922 1 93.75 79 TYR B O 1
ATOM 3137 N N . PRO B 1 80 ? -1.901 10.953 24.062 1 95.69 80 PRO B N 1
ATOM 3138 C CA . PRO B 1 80 ? -1.48 9.641 23.562 1 95.69 80 PRO B CA 1
ATOM 3139 C C . PRO B 1 80 ? -2.578 8.938 22.766 1 95.69 80 PRO B C 1
ATOM 3141 O O . PRO B 1 80 ? -3.766 9.156 23.016 1 95.69 80 PRO B O 1
ATOM 3144 N N . GLN B 1 81 ? -2.18 8.148 21.797 1 96.38 81 GLN B N 1
ATOM 3145 C CA . GLN B 1 81 ? -3.088 7.391 20.953 1 96.38 81 GLN B CA 1
ATOM 3146 C C . GLN B 1 81 ? -3.895 8.312 20.047 1 96.38 81 GLN B C 1
ATOM 3148 O O . GLN B 1 81 ? -5.117 8.18 19.938 1 96.38 81 GLN B O 1
ATOM 3153 N N . THR B 1 82 ? -3.225 9.344 19.578 1 94.62 82 THR B N 1
ATOM 3154 C CA . THR B 1 82 ? -3.777 10.258 18.594 1 94.62 82 THR B CA 1
ATOM 3155 C C . THR B 1 82 ? -3.027 10.148 17.266 1 94.62 82 THR B C 1
ATOM 3157 O O . THR B 1 82 ? -1.81 9.953 17.25 1 94.62 82 THR B O 1
ATOM 3160 N N . ILE B 1 83 ? -3.805 10.211 16.188 1 94 83 ILE B N 1
ATOM 3161 C CA . ILE B 1 83 ? -3.225 10.312 14.852 1 94 83 ILE B CA 1
ATOM 3162 C C . ILE B 1 83 ? -3.561 11.672 14.242 1 94 83 ILE B C 1
ATOM 3164 O O . ILE B 1 83 ? -4.723 12.078 14.227 1 94 83 ILE B O 1
ATOM 3168 N N . ALA B 1 84 ? -2.553 12.398 13.836 1 91.44 84 ALA B N 1
ATOM 3169 C CA . ALA B 1 84 ? -2.729 13.695 13.195 1 91.44 84 ALA B CA 1
ATOM 3170 C C . ALA B 1 84 ? -2.162 13.688 11.773 1 91.44 84 ALA B C 1
ATOM 3172 O O . ALA B 1 84 ? -1.123 13.078 11.523 1 91.44 84 ALA B O 1
ATOM 3173 N N . THR B 1 85 ? -2.785 14.281 10.875 1 89.44 85 THR B N 1
ATOM 3174 C CA . THR B 1 85 ? -2.318 14.414 9.5 1 89.44 85 THR B CA 1
ATOM 3175 C C . THR B 1 85 ? -2.205 15.883 9.109 1 89.44 85 THR B C 1
ATOM 3177 O O . THR B 1 85 ? -3.104 16.688 9.391 1 89.44 85 THR B O 1
ATOM 3180 N N . PHE B 1 86 ? -1.073 16.234 8.547 1 86.12 86 PHE B N 1
ATOM 3181 C CA . PHE B 1 86 ? -0.821 17.594 8.094 1 86.12 86 PHE B CA 1
ATOM 3182 C C . PHE B 1 86 ? -0.652 17.641 6.582 1 86.12 86 PHE B C 1
ATOM 3184 O O . PHE B 1 86 ? 0.069 16.828 6.004 1 86.12 86 PHE B O 1
ATOM 3191 N N . LEU B 1 87 ? -1.263 18.609 5.992 1 83.12 87 LEU B N 1
ATOM 3192 C CA . LEU B 1 87 ? -1.118 18.797 4.555 1 83.12 87 LEU B CA 1
ATOM 3193 C C . LEU B 1 87 ? 0.124 19.609 4.234 1 83.12 87 LEU B C 1
ATOM 3195 O O . LEU B 1 87 ? 0.561 20.438 5.051 1 83.12 87 LEU B O 1
ATOM 3199 N N . PRO B 1 88 ? 0.651 19.375 3.004 1 83.75 88 PRO B N 1
ATOM 3200 C CA . PRO B 1 88 ? 1.706 20.297 2.58 1 83.75 88 PRO B CA 1
ATOM 3201 C C . PRO B 1 88 ? 1.259 21.75 2.604 1 83.75 88 PRO B C 1
ATOM 3203 O O . PRO B 1 88 ? 0.122 22.062 2.236 1 83.75 88 PRO B O 1
ATOM 3206 N N . GLY B 1 89 ? 2.168 22.562 3.135 1 82.5 89 GLY B N 1
ATOM 3207 C CA . GLY B 1 89 ? 1.857 23.984 3.191 1 82.5 89 GLY B CA 1
ATOM 3208 C C . GLY B 1 89 ? 1.239 24.406 4.508 1 82.5 89 GLY B C 1
ATOM 3209 O O . GLY B 1 89 ? 1.139 25.609 4.797 1 82.5 89 GLY B O 1
ATOM 3210 N N . SER B 1 90 ? 0.854 23.469 5.352 1 85.5 90 SER B N 1
ATOM 3211 C CA . SER B 1 90 ? 0.291 23.797 6.656 1 85.5 90 SER B CA 1
ATOM 3212 C C . SER B 1 90 ? 1.316 24.5 7.535 1 85.5 90 SER B C 1
ATOM 3214 O O . SER B 1 90 ? 2.516 24.234 7.434 1 85.5 90 SER B O 1
ATOM 3216 N N . ILE B 1 91 ? 0.776 25.438 8.32 1 88.31 91 ILE B N 1
ATOM 3217 C CA . ILE B 1 91 ? 1.623 26.109 9.305 1 88.31 91 ILE B CA 1
ATOM 3218 C C . ILE B 1 91 ? 1.372 25.516 10.688 1 88.31 91 ILE B C 1
ATOM 3220 O O . ILE B 1 91 ? 0.231 25.469 11.156 1 88.31 91 ILE B O 1
ATOM 3224 N N . ILE B 1 92 ? 2.434 25.062 11.32 1 90.06 92 ILE B N 1
ATOM 3225 C CA . ILE B 1 92 ? 2.305 24.469 12.641 1 90.06 92 ILE B CA 1
ATOM 3226 C C . ILE B 1 92 ? 3.102 25.281 13.664 1 90.06 92 ILE B C 1
ATOM 3228 O O . ILE B 1 92 ? 4.113 25.891 13.32 1 90.06 92 ILE B O 1
ATOM 3232 N N . GLU B 1 93 ? 2.605 25.328 14.844 1 89.56 93 GLU B N 1
ATOM 3233 C CA . GLU B 1 93 ? 3.281 25.938 15.984 1 89.56 93 GLU B CA 1
ATOM 3234 C C . GLU B 1 93 ? 3.152 25.078 17.234 1 89.56 93 GLU B C 1
ATOM 3236 O O . GLU B 1 93 ? 2.045 24.719 17.641 1 89.56 93 GLU B O 1
ATOM 3241 N N . LEU B 1 94 ? 4.289 24.734 17.75 1 89.06 94 LEU B N 1
ATOM 3242 C CA . LEU B 1 94 ? 4.281 24.031 19.031 1 89.06 94 LEU B CA 1
ATOM 3243 C C . LEU B 1 94 ? 4.129 25.016 20.188 1 89.06 94 LEU B C 1
ATOM 3245 O O . LEU B 1 94 ? 5.008 25.844 20.422 1 89.06 94 LEU B O 1
ATOM 3249 N N . LEU B 1 95 ? 3.066 24.875 20.922 1 92.75 95 LEU B N 1
ATOM 3250 C CA . LEU B 1 95 ? 2.787 25.828 21.984 1 92.75 95 LEU B CA 1
ATOM 3251 C C . LEU B 1 95 ? 3.291 25.297 23.328 1 92.75 95 LEU B C 1
ATOM 3253 O O . LEU B 1 95 ? 3.842 26.047 24.125 1 92.75 95 LEU B O 1
ATOM 3257 N N . GLU B 1 96 ? 3.037 24.078 23.625 1 93.25 96 GLU B N 1
ATOM 3258 C CA . GLU B 1 96 ? 3.412 23.422 24.875 1 93.25 96 GLU B CA 1
ATOM 3259 C C . GLU B 1 96 ? 3.555 21.922 24.703 1 93.25 96 GLU B C 1
ATOM 3261 O O . GLU B 1 96 ? 2.947 21.344 23.797 1 93.25 96 GLU B O 1
ATOM 3266 N N . PHE B 1 97 ? 4.438 21.344 25.531 1 90.19 97 PHE B N 1
ATOM 3267 C CA . PHE B 1 97 ? 4.469 19.891 25.562 1 90.19 97 PHE B CA 1
ATOM 3268 C C . PHE B 1 97 ? 5.039 19.406 26.891 1 90.19 97 PHE B C 1
ATOM 3270 O O . PHE B 1 97 ? 5.824 20.109 27.531 1 90.19 97 PHE B O 1
ATOM 3277 N N . THR B 1 98 ? 4.629 18.297 27.312 1 92.19 98 THR B N 1
ATOM 3278 C CA . THR B 1 98 ? 5.172 17.688 28.531 1 92.19 98 THR B CA 1
ATOM 3279 C C . THR B 1 98 ? 6.559 17.109 28.25 1 92.19 98 THR B C 1
ATOM 3281 O O . THR B 1 98 ? 6.879 16.734 27.125 1 92.19 98 THR B O 1
ATOM 3284 N N . PRO B 1 99 ? 7.398 17.047 29.234 1 88.31 99 PRO B N 1
ATOM 3285 C CA . PRO B 1 99 ? 8.773 16.578 29.047 1 88.31 99 PRO B CA 1
ATOM 3286 C C . PRO B 1 99 ? 8.844 15.18 28.453 1 88.31 99 PRO B C 1
ATOM 3288 O O . PRO B 1 99 ? 9.82 14.836 27.781 1 88.31 99 PRO B O 1
ATOM 3291 N N . ASP B 1 100 ? 7.895 14.367 28.672 1 91.25 100 ASP B N 1
ATOM 3292 C CA . ASP B 1 100 ? 7.914 12.984 28.203 1 91.25 100 ASP B CA 1
ATOM 3293 C C . ASP B 1 100 ? 7.25 12.859 26.844 1 91.25 100 ASP B C 1
ATOM 3295 O O . ASP B 1 100 ? 7.02 11.75 26.359 1 91.25 100 ASP B O 1
ATOM 3299 N N . TYR B 1 101 ? 6.926 13.977 26.219 1 90.5 101 TYR B N 1
ATOM 3300 C CA . TYR B 1 101 ? 6.215 13.945 24.938 1 90.5 101 TYR B CA 1
ATOM 3301 C C . TYR B 1 101 ? 7.035 13.234 23.875 1 90.5 101 TYR B C 1
ATOM 3303 O O . TYR B 1 101 ? 8.219 13.523 23.703 1 90.5 101 TYR B O 1
ATOM 3311 N N . ASP B 1 102 ? 6.473 12.242 23.25 1 92.44 102 ASP B N 1
ATOM 3312 C CA . ASP B 1 102 ? 7.102 11.484 22.172 1 92.44 102 ASP B CA 1
ATOM 3313 C C . ASP B 1 102 ? 6.094 11.148 21.078 1 92.44 102 ASP B C 1
ATOM 3315 O O . ASP B 1 102 ? 4.906 10.953 21.344 1 92.44 102 ASP B O 1
ATOM 3319 N N . PHE B 1 103 ? 6.59 11.211 19.875 1 93.12 103 PHE B N 1
ATOM 3320 C CA . PHE B 1 103 ? 5.707 10.891 18.766 1 93.12 103 PHE B CA 1
ATOM 3321 C C . PHE B 1 103 ? 6.492 10.242 17.625 1 93.12 103 PHE B C 1
ATOM 3323 O O . PHE B 1 103 ? 7.723 10.281 17.609 1 93.12 103 PHE B O 1
ATOM 3330 N N . GLN B 1 104 ? 5.82 9.516 16.75 1 94.81 104 GLN B N 1
ATOM 3331 C CA . GLN B 1 104 ? 6.328 9.039 15.461 1 94.81 104 GLN B CA 1
ATOM 3332 C C . GLN B 1 104 ? 5.812 9.898 14.312 1 94.81 104 GLN B C 1
ATOM 3334 O O . GLN B 1 104 ? 4.754 10.523 14.422 1 94.81 104 GLN B O 1
ATOM 3339 N N . MET B 1 105 ? 6.609 9.938 13.258 1 93.31 105 MET B N 1
ATOM 3340 C CA . MET B 1 105 ? 6.184 10.789 12.148 1 93.31 105 MET B CA 1
ATOM 3341 C C . MET B 1 105 ? 6.633 10.211 10.812 1 93.31 105 MET B C 1
ATOM 3343 O O . MET B 1 105 ? 7.742 9.688 10.703 1 93.31 105 MET B O 1
ATOM 3347 N N . ILE B 1 106 ? 5.746 10.289 9.891 1 94.12 106 ILE B N 1
ATOM 3348 C CA . ILE B 1 106 ? 6.078 10.062 8.484 1 94.12 106 ILE B CA 1
ATOM 3349 C C . ILE B 1 106 ? 5.879 11.352 7.695 1 94.12 106 ILE B C 1
ATOM 3351 O O . ILE B 1 106 ? 4.871 12.039 7.855 1 94.12 106 ILE B O 1
ATOM 3355 N N . ALA B 1 107 ? 6.844 11.75 6.957 1 91.62 107 ALA B N 1
ATOM 3356 C CA . ALA B 1 107 ? 6.781 12.922 6.09 1 91.62 107 ALA B CA 1
ATOM 3357 C C . ALA B 1 107 ? 6.992 12.531 4.629 1 91.62 107 ALA B C 1
ATOM 3359 O O . ALA B 1 107 ? 7.871 11.727 4.312 1 91.62 107 ALA B O 1
ATOM 3360 N N . ALA B 1 108 ? 6.172 13.031 3.754 1 89.94 108 ALA B N 1
ATOM 3361 C CA . ALA B 1 108 ? 6.301 12.695 2.338 1 89.94 108 ALA B CA 1
ATOM 3362 C C . ALA B 1 108 ? 5.961 13.898 1.459 1 89.94 108 ALA B C 1
ATOM 3364 O O . ALA B 1 108 ? 4.977 14.602 1.71 1 89.94 108 ALA B O 1
ATOM 3365 N N . ASP B 1 109 ? 6.801 14 0.476 1 85.88 109 ASP B N 1
ATOM 3366 C CA . ASP B 1 109 ? 6.555 15.031 -0.527 1 85.88 109 ASP B CA 1
ATOM 3367 C C . ASP B 1 109 ? 5.336 14.688 -1.378 1 85.88 109 ASP B C 1
ATOM 3369 O O . ASP B 1 109 ? 4.988 13.516 -1.529 1 85.88 109 ASP B O 1
ATOM 3373 N N . LYS B 1 110 ? 4.738 15.75 -1.88 1 75.38 110 LYS B N 1
ATOM 3374 C CA . LYS B 1 110 ? 3.539 15.555 -2.688 1 75.38 110 LYS B CA 1
ATOM 3375 C C . LYS B 1 110 ? 3.818 14.648 -3.883 1 75.38 110 LYS B C 1
ATOM 3377 O O . LYS B 1 110 ? 2.936 13.914 -4.332 1 75.38 110 LYS B O 1
ATOM 3382 N N . ASP B 1 111 ? 5.027 14.656 -4.328 1 78.81 111 ASP B N 1
ATOM 3383 C CA . ASP B 1 111 ? 5.367 13.906 -5.535 1 78.81 111 ASP B CA 1
ATOM 3384 C C . ASP B 1 111 ? 5.801 12.484 -5.195 1 78.81 111 ASP B C 1
ATOM 3386 O O . ASP B 1 111 ? 6.047 11.672 -6.09 1 78.81 111 ASP B O 1
ATOM 3390 N N . PHE B 1 112 ? 5.973 12.219 -3.992 1 85 112 PHE B N 1
ATOM 3391 C CA . PHE B 1 112 ? 6.379 10.883 -3.568 1 85 112 PHE B CA 1
ATOM 3392 C C . PHE B 1 112 ? 5.262 9.875 -3.805 1 85 112 PHE B C 1
ATOM 3394 O O . PHE B 1 112 ? 5.523 8.703 -4.074 1 85 112 PHE B O 1
ATOM 3401 N N . LEU B 1 113 ? 4.027 10.289 -3.666 1 78.69 113 LEU B N 1
ATOM 3402 C CA . LEU B 1 113 ? 2.891 9.391 -3.855 1 78.69 113 LEU B CA 1
ATOM 3403 C C . LEU B 1 113 ? 2.225 9.633 -5.203 1 78.69 113 LEU B C 1
ATOM 3405 O O . LEU B 1 113 ? 1.212 10.336 -5.285 1 78.69 113 LEU B O 1
ATOM 3409 N N . PRO B 1 114 ? 2.783 9.109 -6.324 1 58.03 114 PRO B N 1
ATOM 3410 C CA . PRO B 1 114 ? 2.186 9.375 -7.637 1 58.03 114 PRO B CA 1
ATOM 3411 C C . PRO B 1 114 ? 0.773 8.812 -7.766 1 58.03 114 PRO B C 1
ATOM 3413 O O . PRO B 1 114 ? -0.014 9.289 -8.586 1 58.03 114 PRO B O 1
ATOM 3416 N N . LEU B 1 115 ? 0.576 7.684 -7.277 1 54.72 115 LEU B N 1
ATOM 3417 C CA . LEU B 1 115 ? -0.647 6.91 -7.469 1 54.72 115 LEU B CA 1
ATOM 3418 C C . LEU B 1 115 ? -1.844 7.629 -6.852 1 54.72 115 LEU B C 1
ATOM 3420 O O . LEU B 1 115 ? -2.992 7.262 -7.109 1 54.72 115 LEU B O 1
ATOM 3424 N N . LEU B 1 116 ? -1.504 8.273 -5.852 1 52.5 116 LEU B N 1
ATOM 3425 C CA . LEU B 1 116 ? -2.637 8.953 -5.227 1 52.5 116 LEU B CA 1
ATOM 3426 C C . LEU B 1 116 ? -3.025 10.203 -6.016 1 52.5 116 LEU B C 1
ATOM 3428 O O . LEU B 1 116 ? -2.23 11.133 -6.145 1 52.5 116 LEU B O 1
ATOM 3432 N N . ARG B 1 117 ? -3.545 9.891 -7.203 1 43.88 117 ARG B N 1
ATOM 3433 C CA . ARG B 1 117 ? -3.938 11.078 -7.953 1 43.88 117 ARG B CA 1
ATOM 3434 C C . ARG B 1 117 ? -4.012 12.305 -7.047 1 43.88 117 ARG B C 1
ATOM 3436 O O . ARG B 1 117 ? -3.99 12.18 -5.82 1 43.88 117 ARG B O 1
ATOM 3443 N N . GLY B 1 118 ? -5.199 13.07 -7 1 37.69 118 GLY B N 1
ATOM 3444 C CA . GLY B 1 118 ? -5.574 14.422 -6.613 1 37.69 118 GLY B CA 1
ATOM 3445 C C . GLY B 1 118 ? -5.254 14.734 -5.164 1 37.69 118 GLY B C 1
ATOM 3446 O O . GLY B 1 118 ? -5 13.828 -4.367 1 37.69 118 GLY B O 1
ATOM 3447 N N . ASP B 1 119 ? -5.098 15.961 -4.773 1 44 119 ASP B N 1
ATOM 3448 C CA . ASP B 1 119 ? -5.508 16.906 -3.746 1 44 119 ASP B CA 1
ATOM 3449 C C . ASP B 1 119 ? -6.605 16.328 -2.859 1 44 119 ASP B C 1
ATOM 3451 O O . ASP B 1 119 ? -6.918 16.875 -1.804 1 44 119 ASP B O 1
ATOM 3455 N N . GLN B 1 120 ? -7.043 15.227 -3.447 1 48.69 120 GLN B N 1
ATOM 3456 C CA . GLN B 1 120 ? -8.297 14.828 -2.816 1 48.69 120 GLN B CA 1
ATOM 3457 C C . GLN B 1 120 ? -8.039 14.047 -1.528 1 48.69 120 GLN B C 1
ATOM 3459 O O . GLN B 1 120 ? -8.797 14.172 -0.564 1 48.69 120 GLN B O 1
ATOM 3464 N N . LEU B 1 121 ? -7.102 13.07 -1.647 1 49.31 121 LEU B N 1
ATOM 3465 C CA . LEU B 1 121 ? -6.973 12.281 -0.428 1 49.31 121 LEU B CA 1
ATOM 3466 C C . LEU B 1 121 ? -6.543 13.156 0.744 1 49.31 121 LEU B C 1
ATOM 3468 O O . LEU B 1 121 ? -7.008 12.969 1.869 1 49.31 121 LEU B O 1
ATOM 3472 N N . PHE B 1 122 ? -5.457 13.906 0.373 1 46.41 122 PHE B N 1
ATOM 3473 C CA . PHE B 1 122 ? -5.113 14.805 1.465 1 46.41 122 PHE B CA 1
ATOM 3474 C C . PHE B 1 122 ? -6.215 15.836 1.681 1 46.41 122 PHE B C 1
ATOM 3476 O O . PHE B 1 122 ? -6.406 16.328 2.795 1 46.41 122 PHE B O 1
ATOM 3483 N N . GLU B 1 123 ? -6.832 16.219 0.505 1 47.56 123 GLU B N 1
ATOM 3484 C CA . GLU B 1 123 ? -7.742 17.359 0.56 1 47.56 123 GLU B CA 1
ATOM 3485 C C . GLU B 1 123 ? -9.062 16.984 1.226 1 47.56 123 GLU B C 1
ATOM 3487 O O . GLU B 1 123 ? -9.633 17.766 1.979 1 47.56 123 GLU B O 1
ATOM 3492 N N . SER B 1 124 ? -9.625 15.945 0.568 1 44.62 124 SER B N 1
ATOM 3493 C CA . SER B 1 124 ? -10.984 15.719 1.058 1 44.62 124 SER B CA 1
ATOM 3494 C C . SER B 1 124 ? -10.984 15.383 2.545 1 44.62 124 SER B C 1
ATOM 3496 O O . SER B 1 124 ? -11.891 15.789 3.277 1 44.62 124 SER B O 1
ATOM 3498 N N . HIS B 1 125 ? -10.094 14.508 2.873 1 43.62 125 HIS B N 1
ATOM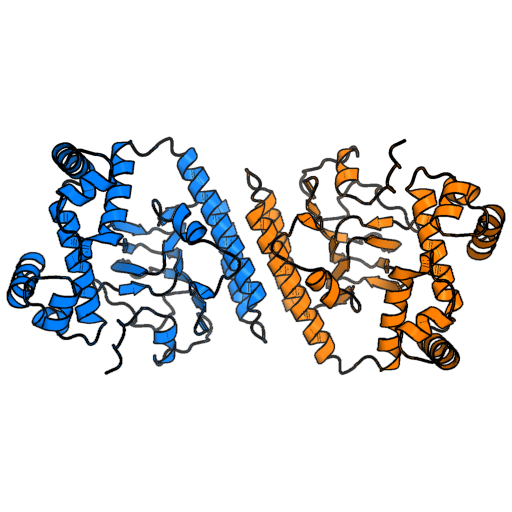 3499 C CA . HIS B 1 125 ? -10.125 13.914 4.203 1 43.62 125 HIS B CA 1
ATOM 3500 C C . HIS B 1 125 ? -9.758 14.938 5.273 1 43.62 125 HIS B C 1
ATOM 3502 O O . HIS B 1 125 ? -10.078 14.758 6.449 1 43.62 125 HIS B O 1
ATOM 3508 N N . THR B 1 126 ? -8.891 15.867 4.973 1 44.66 126 THR B N 1
ATOM 3509 C CA . THR B 1 126 ? -8.07 16.547 5.965 1 44.66 126 THR B CA 1
ATOM 3510 C C . THR B 1 126 ? -8.742 17.844 6.43 1 44.66 126 THR B C 1
ATOM 3512 O O . THR B 1 126 ? -8.227 18.531 7.316 1 44.66 126 THR B O 1
ATOM 3515 N N . ARG B 1 127 ? -9.641 18.266 5.734 1 46.94 127 ARG B N 1
ATOM 3516 C CA . ARG B 1 127 ? -9.969 19.641 6.113 1 46.94 127 ARG B CA 1
ATOM 3517 C C . ARG B 1 127 ? -10.43 19.703 7.566 1 46.94 127 ARG B C 1
ATOM 3519 O O . ARG B 1 127 ? -10.203 20.703 8.25 1 46.94 127 ARG B O 1
ATOM 3526 N N . GLN B 1 128 ? -11.234 18.734 8.031 1 49.59 128 GLN B N 1
ATOM 3527 C CA . GLN B 1 128 ? -11.852 19.062 9.32 1 49.59 128 GLN B CA 1
ATOM 3528 C C . GLN B 1 128 ? -11.016 18.531 10.477 1 49.59 128 GLN B C 1
ATOM 3530 O O . GLN B 1 128 ? -10.891 19.188 11.516 1 49.59 128 GLN B O 1
ATOM 3535 N N . ASN B 1 129 ? -10.805 17.188 10.406 1 57.25 129 ASN B N 1
ATOM 3536 C CA . ASN B 1 129 ? -10.25 16.625 11.633 1 57.25 129 ASN B CA 1
ATOM 3537 C C . ASN B 1 129 ? -8.836 16.109 11.414 1 57.25 129 ASN B C 1
ATOM 3539 O O . ASN B 1 129 ? -8.641 14.914 11.156 1 57.25 129 ASN B O 1
ATOM 3543 N N . LEU B 1 130 ? -7.938 17.188 11.656 1 73.44 130 LEU B N 1
ATOM 3544 C CA . LEU B 1 130 ? -6.527 16.906 11.414 1 73.44 130 LEU B CA 1
ATOM 3545 C C . LEU B 1 130 ? -5.941 16.047 12.531 1 73.44 130 LEU B C 1
ATOM 3547 O O . LEU B 1 130 ? -4.953 15.344 12.328 1 73.44 130 LEU B O 1
ATOM 3551 N N . VAL B 1 131 ? -6.723 15.992 13.703 1 85.06 131 VAL B N 1
ATOM 3552 C CA . VAL B 1 131 ? -6.258 15.25 14.859 1 85.06 131 VAL B CA 1
ATOM 3553 C C . VAL B 1 131 ? -7.363 14.328 15.367 1 85.06 131 VAL B C 1
ATOM 3555 O O . VAL B 1 131 ? -8.477 14.781 15.648 1 85.06 131 VAL B O 1
ATOM 3558 N N . THR B 1 132 ? -7.152 13.055 15.453 1 87.44 132 THR B N 1
ATOM 3559 C CA . THR B 1 132 ? -8.172 12.078 15.82 1 87.44 132 THR B CA 1
ATOM 3560 C C . THR B 1 132 ? -7.66 11.148 16.922 1 87.44 132 THR B C 1
ATOM 3562 O O . THR B 1 132 ? -6.57 10.586 16.797 1 87.44 132 THR B O 1
ATOM 3565 N N . GLN B 1 133 ? -8.43 11.141 18.016 1 90.62 133 GLN B N 1
ATOM 3566 C CA . GLN B 1 133 ? -8.203 10.062 18.969 1 90.62 133 GLN B CA 1
ATOM 3567 C C . GLN B 1 133 ? -8.742 8.734 18.453 1 90.62 133 GLN B C 1
ATOM 3569 O O . GLN B 1 133 ? -9.891 8.656 18.016 1 90.62 133 GLN B O 1
ATOM 3574 N N . VAL B 1 134 ? -7.949 7.707 18.5 1 93 134 VAL B N 1
ATOM 3575 C CA . VAL B 1 134 ? -8.359 6.48 17.812 1 93 134 VAL B CA 1
ATOM 3576 C C . VAL B 1 134 ? -8.578 5.371 18.844 1 93 134 VAL B C 1
ATOM 3578 O O . VAL B 1 134 ? -8.125 5.473 19.984 1 93 134 VAL B O 1
ATOM 3581 N N . THR B 1 135 ? -9.328 4.387 18.469 1 93.56 135 THR B N 1
ATOM 3582 C CA . THR B 1 135 ? -9.586 3.23 19.312 1 93.56 135 THR B CA 1
ATOM 3583 C C . THR B 1 135 ? -8.328 2.385 19.469 1 93.56 135 THR B C 1
ATOM 3585 O O . THR B 1 135 ? -7.352 2.568 18.734 1 93.56 135 THR B O 1
ATOM 3588 N N . ASP B 1 136 ? -8.352 1.479 20.422 1 95.31 136 ASP B N 1
ATOM 3589 C CA . ASP B 1 136 ? -7.227 0.57 20.625 1 95.31 136 ASP B CA 1
ATOM 3590 C C . ASP B 1 136 ? -6.914 -0.22 19.359 1 95.31 136 ASP B C 1
ATOM 3592 O O . ASP B 1 136 ? -5.75 -0.413 19.016 1 95.31 136 ASP B O 1
ATOM 3596 N N . THR B 1 137 ? -7.914 -0.703 18.719 1 93.12 137 THR B N 1
ATOM 3597 C CA . THR B 1 137 ? -7.746 -1.489 17.5 1 93.12 137 THR B CA 1
ATOM 3598 C C . THR B 1 137 ? -7.102 -0.65 16.406 1 93.12 137 THR B C 1
ATOM 3600 O O . THR B 1 137 ? -6.152 -1.091 15.75 1 93.12 137 THR B O 1
ATOM 3603 N N . GLU B 1 138 ? -7.594 0.542 16.281 1 93.62 138 GLU B N 1
ATOM 3604 C CA . GLU B 1 138 ? -7.051 1.449 15.266 1 93.62 138 GLU B CA 1
ATOM 3605 C C . GLU B 1 138 ? -5.602 1.821 15.586 1 93.62 138 GLU B C 1
ATOM 3607 O O . GLU B 1 138 ? -4.781 1.965 14.68 1 93.62 138 GLU B O 1
ATOM 3612 N N . TRP B 1 139 ? -5.391 1.979 16.828 1 96 139 TRP B N 1
ATOM 3613 C CA . TRP B 1 139 ? -4.043 2.314 17.266 1 96 139 TRP B CA 1
ATOM 3614 C C . TRP B 1 139 ? -3.062 1.192 16.938 1 96 139 TRP B C 1
ATOM 3616 O O . TRP B 1 139 ? -1.966 1.445 16.438 1 96 139 TRP B O 1
ATOM 3626 N N . LYS B 1 140 ? -3.43 -0.001 17.172 1 95 140 LYS B N 1
ATOM 3627 C CA . LYS B 1 140 ? -2.605 -1.166 16.859 1 95 140 LYS B CA 1
ATOM 3628 C C . LYS B 1 140 ? -2.346 -1.278 15.367 1 95 140 LYS B C 1
ATOM 3630 O O . LYS B 1 140 ? -1.227 -1.584 14.945 1 95 140 LYS B O 1
ATOM 3635 N N . LEU B 1 141 ? -3.357 -1.049 14.617 1 94.44 141 LEU B N 1
ATOM 3636 C CA . LEU B 1 141 ? -3.221 -1.114 13.172 1 94.44 141 LEU B CA 1
ATOM 3637 C C . LEU B 1 141 ? -2.232 -0.065 12.672 1 94.44 141 LEU B C 1
ATOM 3639 O O . LEU B 1 141 ? -1.377 -0.361 11.836 1 94.44 141 LEU B O 1
ATOM 3643 N N . SER B 1 142 ? -2.387 1.13 13.18 1 95.94 142 SER B N 1
ATOM 3644 C CA . SER B 1 142 ? -1.464 2.184 12.766 1 95.94 142 SER B CA 1
ATOM 3645 C C . SER B 1 142 ? -0.033 1.859 13.18 1 95.94 142 SER B C 1
ATOM 3647 O O . SER B 1 142 ? 0.917 2.195 12.469 1 95.94 142 SER B O 1
ATOM 3649 N N . ASP B 1 143 ? 0.092 1.255 14.312 1 97.06 143 ASP B N 1
ATOM 3650 C CA . ASP B 1 143 ? 1.412 0.822 14.766 1 97.06 143 ASP B CA 1
ATOM 3651 C C . ASP B 1 143 ? 2.025 -0.177 13.789 1 97.06 143 ASP B C 1
ATOM 3653 O O . ASP B 1 143 ? 3.223 -0.116 13.5 1 97.06 143 ASP B O 1
ATOM 3657 N N . ALA B 1 144 ? 1.229 -1.078 13.336 1 96.81 144 ALA B N 1
ATOM 3658 C CA . ALA B 1 144 ? 1.69 -2.07 12.367 1 96.81 144 ALA B CA 1
ATOM 3659 C C . ALA B 1 144 ? 2.197 -1.398 11.094 1 96.81 144 ALA B C 1
ATOM 3661 O O . ALA B 1 144 ? 3.215 -1.81 10.531 1 96.81 144 ALA B O 1
ATOM 3662 N N . TYR B 1 145 ? 1.518 -0.353 10.594 1 97.69 145 TYR B N 1
ATOM 3663 C CA . TYR B 1 145 ? 1.953 0.394 9.422 1 97.69 145 TYR B CA 1
ATOM 3664 C C . TYR B 1 145 ? 3.312 1.043 9.656 1 97.69 145 TYR B C 1
ATOM 3666 O O . TYR B 1 145 ? 4.223 0.908 8.836 1 97.69 145 TYR B O 1
ATOM 3674 N N . PHE B 1 146 ? 3.439 1.732 10.75 1 97.38 146 PHE B N 1
ATOM 3675 C CA . PHE B 1 146 ? 4.684 2.436 11.047 1 97.38 146 PHE B CA 1
ATOM 3676 C C . PHE B 1 146 ? 5.844 1.454 11.18 1 97.38 146 PHE B C 1
ATOM 3678 O O . PHE B 1 146 ? 6.938 1.711 10.672 1 97.38 146 PHE B O 1
ATOM 3685 N N . THR B 1 147 ? 5.574 0.367 11.844 1 96.88 147 THR B N 1
ATOM 3686 C CA . THR B 1 147 ? 6.598 -0.659 12.016 1 96.88 147 THR B CA 1
ATOM 3687 C C . THR B 1 147 ? 7 -1.251 10.672 1 96.88 147 THR B C 1
ATOM 3689 O O . THR B 1 147 ? 8.188 -1.396 10.383 1 96.88 147 THR B O 1
ATOM 3692 N N . LEU B 1 148 ? 6.027 -1.582 9.883 1 97.25 148 LEU B N 1
ATOM 3693 C CA . LEU B 1 148 ? 6.285 -2.176 8.578 1 97.25 148 LEU B CA 1
ATOM 3694 C C . LEU B 1 148 ? 7.055 -1.208 7.684 1 97.25 148 LEU B C 1
ATOM 3696 O O . LEU B 1 148 ? 8.008 -1.604 7.012 1 97.25 148 LEU B O 1
ATOM 3700 N N . ILE B 1 149 ? 6.684 0.029 7.645 1 97.19 149 ILE B N 1
ATOM 3701 C CA . ILE B 1 149 ? 7.371 1.043 6.852 1 97.19 149 ILE B CA 1
ATOM 3702 C C . ILE B 1 149 ? 8.797 1.224 7.367 1 97.19 149 ILE B C 1
ATOM 3704 O O . ILE B 1 149 ? 9.742 1.287 6.586 1 97.19 149 ILE B O 1
ATOM 3708 N N . TRP B 1 150 ? 8.953 1.283 8.664 1 96.19 150 TRP B N 1
ATOM 3709 C CA . TRP B 1 150 ? 10.266 1.421 9.281 1 96.19 150 TRP B CA 1
ATOM 3710 C C . TRP B 1 150 ? 11.18 0.264 8.883 1 96.19 150 TRP B C 1
ATOM 3712 O O . TRP B 1 150 ? 12.32 0.478 8.477 1 96.19 150 TRP B O 1
ATOM 3722 N N . ASP B 1 151 ? 10.68 -0.939 9.008 1 95.31 151 ASP B N 1
ATOM 3723 C CA . ASP B 1 151 ? 11.461 -2.117 8.641 1 95.31 151 ASP B CA 1
ATOM 3724 C C . ASP B 1 151 ? 11.812 -2.094 7.156 1 95.31 151 ASP B C 1
ATOM 3726 O O . ASP B 1 151 ? 12.922 -2.486 6.77 1 95.31 151 ASP B O 1
ATOM 3730 N N . THR B 1 152 ? 10.891 -1.658 6.328 1 95.5 152 THR B N 1
ATOM 3731 C CA . THR B 1 152 ? 11.086 -1.629 4.883 1 95.5 152 THR B CA 1
ATOM 3732 C C . THR B 1 152 ? 12.203 -0.664 4.504 1 95.5 152 THR B C 1
ATOM 3734 O O . THR B 1 152 ? 13.039 -0.976 3.652 1 95.5 152 THR B O 1
ATOM 3737 N N . VAL B 1 153 ? 12.234 0.485 5.16 1 93.94 153 VAL B N 1
ATOM 3738 C CA . VAL B 1 153 ? 13.203 1.503 4.762 1 93.94 153 VAL B CA 1
ATOM 3739 C C . VAL B 1 153 ? 14.609 1.082 5.199 1 93.94 153 VAL B C 1
ATOM 3741 O O . VAL B 1 153 ? 15.602 1.659 4.754 1 93.94 153 VAL B O 1
ATOM 3744 N N . GLN B 1 154 ? 14.703 0.05 6.102 1 91.75 154 GLN B N 1
ATOM 3745 C CA . GLN B 1 154 ? 16 -0.452 6.523 1 91.75 154 GLN B CA 1
ATOM 3746 C C . GLN B 1 154 ? 16.609 -1.377 5.469 1 91.75 154 GLN B C 1
ATOM 3748 O O . GLN B 1 154 ? 17.797 -1.706 5.531 1 91.75 154 GLN B O 1
ATOM 3753 N N . GLU B 1 155 ? 15.82 -1.828 4.547 1 89.75 155 GLU B N 1
ATOM 3754 C CA . GLU B 1 155 ? 16.297 -2.732 3.504 1 89.75 155 GLU B CA 1
ATOM 3755 C C . GLU B 1 155 ? 17.109 -1.984 2.457 1 89.75 155 GLU B C 1
ATOM 3757 O O . GLU B 1 155 ? 16.859 -0.811 2.182 1 89.75 155 GLU B O 1
ATOM 3762 N N . VAL B 1 156 ? 18.125 -2.691 1.919 1 88.69 156 VAL B N 1
ATOM 3763 C CA . VAL B 1 156 ? 18.938 -2.178 0.828 1 88.69 156 VAL B CA 1
ATOM 3764 C C . VAL B 1 156 ? 18.734 -3.029 -0.422 1 88.69 156 VAL B C 1
ATOM 3766 O O . VAL B 1 156 ? 18.828 -4.258 -0.365 1 88.69 156 VAL B O 1
ATOM 3769 N N . PRO B 1 157 ? 18.438 -2.459 -1.626 1 90.62 157 PRO B N 1
ATOM 3770 C CA . PRO B 1 157 ? 18.266 -1.025 -1.874 1 90.62 157 PRO B CA 1
ATOM 3771 C C . PRO B 1 157 ? 16.938 -0.497 -1.335 1 90.62 157 PRO B C 1
ATOM 3773 O O . PRO B 1 157 ? 16.062 -1.282 -0.958 1 90.62 157 PRO B O 1
ATOM 3776 N N . PHE B 1 158 ? 16.797 0.854 -1.308 1 91.81 158 PHE B N 1
ATOM 3777 C CA . PHE B 1 158 ? 15.555 1.473 -0.864 1 91.81 158 PHE B CA 1
ATOM 3778 C C . PHE B 1 158 ? 14.391 1.049 -1.753 1 91.81 158 PHE B C 1
ATOM 3780 O O . PHE B 1 158 ? 14.422 1.252 -2.969 1 91.81 158 PHE B O 1
ATOM 3787 N N . ARG B 1 159 ? 13.398 0.522 -1.183 1 93.25 159 ARG B N 1
ATOM 3788 C CA . ARG B 1 159 ? 12.242 0.006 -1.906 1 93.25 159 ARG B CA 1
ATOM 3789 C C . ARG B 1 159 ? 11.148 1.061 -2.008 1 93.25 159 ARG B C 1
ATOM 3791 O O . ARG B 1 159 ? 10.094 0.928 -1.383 1 93.25 159 ARG B O 1
ATOM 3798 N N . ARG B 1 160 ? 11.359 1.982 -2.834 1 91.69 160 ARG B N 1
ATOM 3799 C CA . ARG B 1 160 ? 10.562 3.195 -2.959 1 91.69 160 ARG B CA 1
ATOM 3800 C C . ARG B 1 160 ? 9.102 2.859 -3.236 1 91.69 160 ARG B C 1
ATOM 3802 O O . ARG B 1 160 ? 8.203 3.35 -2.547 1 91.69 160 ARG B O 1
ATOM 3809 N N . GLU B 1 161 ? 8.812 1.979 -4.195 1 89.62 161 GLU B N 1
ATOM 3810 C CA . GLU B 1 161 ? 7.449 1.621 -4.578 1 89.62 161 GLU B CA 1
ATOM 3811 C C . GLU B 1 161 ? 6.707 0.961 -3.422 1 89.62 161 GLU B C 1
ATOM 3813 O O . GLU B 1 161 ? 5.504 1.176 -3.246 1 89.62 161 GLU B O 1
ATOM 3818 N N . VAL B 1 162 ? 7.465 0.164 -2.695 1 93.81 162 VAL B N 1
ATOM 3819 C CA . VAL B 1 162 ? 6.879 -0.518 -1.547 1 93.81 162 VAL B CA 1
ATOM 3820 C C . VAL B 1 162 ? 6.398 0.511 -0.526 1 93.81 162 VAL B C 1
ATOM 3822 O O . VAL B 1 162 ? 5.242 0.479 -0.1 1 93.81 162 VAL B O 1
ATOM 3825 N N . VAL B 1 163 ? 7.23 1.438 -0.21 1 95 163 VAL B N 1
ATOM 3826 C CA . VAL B 1 163 ? 6.922 2.455 0.789 1 95 163 VAL B CA 1
ATOM 3827 C C . VAL B 1 163 ? 5.762 3.32 0.301 1 95 163 VAL B C 1
ATOM 3829 O O . VAL B 1 163 ? 4.867 3.67 1.077 1 95 163 VAL B O 1
ATOM 3832 N N . GLN B 1 164 ? 5.742 3.668 -0.935 1 92 164 GLN B N 1
ATOM 3833 C CA . GLN B 1 164 ? 4.68 4.48 -1.521 1 92 164 GLN B CA 1
ATOM 3834 C C . GLN B 1 164 ? 3.32 3.811 -1.354 1 92 164 GLN B C 1
ATOM 3836 O O . GLN B 1 164 ? 2.35 4.457 -0.956 1 92 164 GLN B O 1
ATOM 3841 N N . HIS B 1 165 ? 3.246 2.562 -1.595 1 91.62 165 HIS B N 1
ATOM 3842 C CA . HIS B 1 165 ? 1.979 1.848 -1.488 1 91.62 165 HIS B CA 1
ATOM 3843 C C . HIS B 1 165 ? 1.572 1.662 -0.031 1 91.62 165 HIS B C 1
ATOM 3845 O O . HIS B 1 165 ? 0.385 1.712 0.298 1 91.62 165 HIS B O 1
ATOM 3851 N N . LEU B 1 166 ? 2.553 1.366 0.815 1 95.19 166 LEU B N 1
ATOM 3852 C CA . LEU B 1 166 ? 2.244 1.275 2.238 1 95.19 166 LEU B CA 1
ATOM 3853 C C . LEU B 1 166 ? 1.672 2.59 2.756 1 95.19 166 LEU B C 1
ATOM 3855 O O . LEU B 1 166 ? 0.703 2.592 3.518 1 95.19 166 LEU B O 1
ATOM 3859 N N . LEU B 1 167 ? 2.301 3.689 2.35 1 93.31 167 LEU B N 1
ATOM 3860 C CA . LEU B 1 167 ? 1.832 5.008 2.766 1 93.31 167 LEU B CA 1
ATOM 3861 C C . LEU B 1 167 ? 0.429 5.277 2.232 1 93.31 167 LEU B C 1
ATOM 3863 O O . LEU B 1 167 ? -0.425 5.801 2.955 1 93.31 167 LEU B O 1
ATOM 3867 N N . ALA B 1 168 ? 0.191 4.961 0.998 1 90.38 168 ALA B N 1
ATOM 3868 C CA . ALA B 1 168 ? -1.143 5.109 0.422 1 90.38 168 ALA B CA 1
ATOM 3869 C C . ALA B 1 168 ? -2.176 4.316 1.215 1 90.38 168 ALA B C 1
ATOM 3871 O O . ALA B 1 168 ? -3.273 4.809 1.486 1 90.38 168 ALA B O 1
ATOM 3872 N N . ALA B 1 169 ? -1.81 3.104 1.548 1 93.31 169 ALA B N 1
ATOM 3873 C CA . ALA B 1 169 ? -2.705 2.268 2.344 1 93.31 169 ALA B CA 1
ATOM 3874 C C . ALA B 1 169 ? -3.004 2.916 3.693 1 93.31 169 ALA B C 1
ATOM 3876 O O . ALA B 1 169 ? -4.152 2.941 4.137 1 93.31 169 ALA B O 1
ATOM 3877 N N . LEU B 1 170 ? -1.971 3.422 4.32 1 94.44 170 LEU B N 1
ATOM 3878 C CA . LEU B 1 170 ? -2.117 4.078 5.613 1 94.44 170 LEU B CA 1
ATOM 3879 C C . LEU B 1 170 ? -3.039 5.285 5.512 1 94.44 170 LEU B C 1
ATOM 3881 O O . LEU B 1 170 ? -3.93 5.465 6.348 1 94.44 170 LEU B O 1
ATOM 3885 N N . LEU B 1 171 ? -2.857 6.066 4.508 1 90.81 171 LEU B N 1
ATOM 3886 C CA . LEU B 1 171 ? -3.666 7.266 4.32 1 90.81 171 LEU B CA 1
ATOM 3887 C C . LEU B 1 171 ? -5.125 6.906 4.062 1 90.81 171 LEU B C 1
ATOM 3889 O O . LEU B 1 171 ? -6.031 7.539 4.609 1 90.81 171 LEU B O 1
ATOM 3893 N N . HIS B 1 172 ? -5.391 5.938 3.223 1 89.81 172 HIS B N 1
ATOM 3894 C CA . HIS B 1 172 ? -6.758 5.477 3.002 1 89.81 172 HIS B CA 1
ATOM 3895 C C . HIS B 1 172 ? -7.383 4.965 4.297 1 89.81 172 HIS B C 1
ATOM 3897 O O . HIS B 1 172 ? -8.562 5.191 4.555 1 89.81 172 HIS B O 1
ATOM 3903 N N . ASN B 1 173 ? -6.578 4.199 5.02 1 92.88 173 ASN B N 1
ATOM 3904 C CA . ASN B 1 173 ? -7.086 3.693 6.289 1 92.88 173 ASN B CA 1
ATOM 3905 C C . ASN B 1 173 ? -7.492 4.828 7.223 1 92.88 173 ASN B C 1
ATOM 3907 O O . ASN B 1 173 ? -8.539 4.762 7.871 1 92.88 173 ASN B O 1
ATOM 3911 N N . ILE B 1 174 ? -6.684 5.82 7.316 1 91.19 174 ILE B N 1
ATOM 3912 C CA . ILE B 1 174 ? -6.977 6.992 8.141 1 91.19 174 ILE B CA 1
ATOM 3913 C C . ILE B 1 174 ? -8.266 7.656 7.648 1 91.19 174 ILE B C 1
ATOM 3915 O O . ILE B 1 174 ? -9.094 8.086 8.453 1 91.19 174 ILE B O 1
ATOM 3919 N N . LYS B 1 175 ? -8.391 7.719 6.387 1 86.81 175 LYS B N 1
ATOM 3920 C CA . LYS B 1 175 ? -9.609 8.273 5.812 1 86.81 175 LYS B CA 1
ATOM 3921 C C . LYS B 1 175 ? -10.836 7.504 6.277 1 86.81 175 LYS B C 1
ATOM 3923 O O . LYS B 1 175 ? -11.867 8.102 6.605 1 86.81 175 LYS B O 1
ATOM 3928 N N . TYR B 1 176 ? -10.773 6.223 6.246 1 88 176 TYR B N 1
ATOM 3929 C CA . TYR B 1 176 ? -11.875 5.395 6.719 1 88 176 TYR B CA 1
ATOM 3930 C C . TYR B 1 176 ? -12.195 5.699 8.18 1 88 176 TYR B C 1
ATOM 3932 O O . TYR B 1 176 ? -13.367 5.828 8.547 1 88 176 TYR B O 1
ATOM 3940 N N . ILE B 1 177 ? -11.219 5.82 9.008 1 87.56 177 ILE B N 1
ATOM 3941 C CA . ILE B 1 177 ? -11.383 6.098 10.43 1 87.56 177 ILE B CA 1
ATOM 3942 C C . ILE B 1 177 ? -12.109 7.43 10.617 1 87.56 177 ILE B C 1
ATOM 3944 O O . ILE B 1 177 ? -13.055 7.52 11.406 1 87.56 177 ILE B O 1
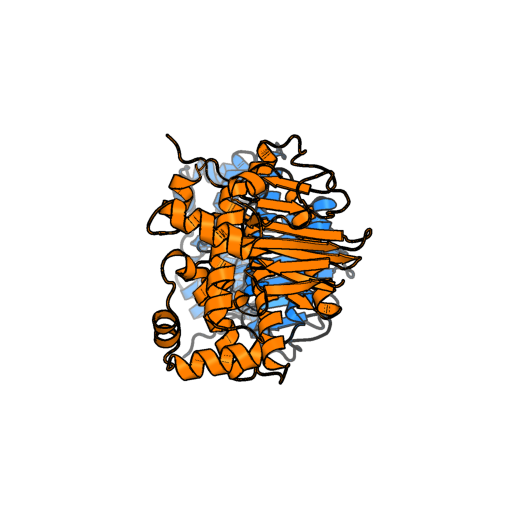ATOM 3948 N N . ARG B 1 178 ? -11.727 8.383 9.875 1 83.19 178 ARG B N 1
ATOM 3949 C CA . ARG B 1 178 ? -12.281 9.727 10.016 1 83.19 178 ARG B CA 1
ATOM 3950 C C . ARG B 1 178 ? -13.719 9.781 9.516 1 83.19 178 ARG B C 1
ATOM 3952 O O . ARG B 1 178 ? -14.562 10.469 10.102 1 83.19 178 ARG B O 1
ATOM 3959 N N . THR B 1 179 ? -13.953 9.133 8.461 1 80.75 179 THR B N 1
ATOM 3960 C CA . THR B 1 179 ? -15.305 9.094 7.91 1 80.75 179 THR B CA 1
ATOM 3961 C C . THR B 1 179 ? -16.266 8.406 8.875 1 80.75 179 THR B C 1
ATOM 3963 O O . THR B 1 179 ? -17.391 8.852 9.055 1 80.75 179 THR B O 1
ATOM 3966 N N . GLU B 1 180 ? -15.836 7.383 9.469 1 78.06 180 GLU B N 1
ATOM 3967 C CA . GLU B 1 180 ? -16.656 6.668 10.438 1 78.06 180 GLU B CA 1
ATOM 3968 C C . GLU B 1 180 ? -16.922 7.523 11.672 1 78.06 180 GLU B C 1
ATOM 3970 O O . GLU B 1 180 ? -18.031 7.508 12.227 1 78.06 180 GLU B O 1
ATOM 3975 N N . GLU B 1 181 ? -15.93 8.164 12.125 1 73.81 181 GLU B N 1
ATOM 3976 C CA . GLU B 1 181 ? -16.078 9.062 13.266 1 73.81 181 GLU B CA 1
ATOM 3977 C C . GLU B 1 181 ? -17.078 10.172 12.969 1 73.81 181 GLU B C 1
ATOM 3979 O O . GLU B 1 181 ? -17.875 10.547 13.836 1 73.81 181 GLU B O 1
ATOM 3984 N N . ALA B 1 182 ? -16.938 10.633 11.797 1 70.44 182 ALA B N 1
ATOM 3985 C CA . ALA B 1 182 ? -17.859 11.695 11.391 1 70.44 182 ALA B CA 1
ATOM 3986 C C . ALA B 1 182 ? -19.297 11.188 11.352 1 70.44 182 ALA B C 1
ATOM 3988 O O . ALA B 1 182 ? -20.234 11.93 11.672 1 70.44 182 ALA B O 1
ATOM 3989 N N . ASN B 1 183 ? -19.375 9.906 11 1 68.25 183 ASN B N 1
ATOM 3990 C CA . ASN B 1 183 ? -20.719 9.312 10.93 1 68.25 183 ASN B CA 1
ATOM 3991 C C . ASN B 1 183 ? -21.25 8.984 12.32 1 68.25 183 ASN B C 1
ATOM 3993 O O . ASN B 1 183 ? -22.469 8.992 12.539 1 68.25 183 ASN B O 1
ATOM 3997 N N . ASP B 1 184 ? -20.422 8.391 13.125 1 62.56 184 ASP B N 1
ATOM 3998 C CA . ASP B 1 184 ? -20.812 8 14.477 1 62.56 184 ASP B CA 1
ATOM 3999 C C . ASP B 1 184 ? -21.125 9.227 15.328 1 62.56 184 ASP B C 1
ATOM 4001 O O . ASP B 1 184 ? -22 9.188 16.203 1 62.56 184 ASP B O 1
ATOM 4005 N N . THR B 1 185 ? -20.156 10.023 15.453 1 53.84 185 THR B N 1
ATOM 4006 C CA . THR B 1 185 ? -20.391 11.211 16.266 1 53.84 185 THR B CA 1
ATOM 4007 C C . THR B 1 185 ? -21.609 11.969 15.773 1 53.84 185 THR B C 1
ATOM 4009 O O . THR B 1 185 ? -21.672 12.375 14.609 1 53.84 185 THR B O 1
ATOM 4012 N N . SER B 1 186 ? -22.719 11.383 16.047 1 47.12 186 SER B N 1
ATOM 4013 C CA . SER B 1 186 ? -23.875 12.266 16.062 1 47.12 186 SER B CA 1
ATOM 4014 C C . SER B 1 186 ? -23.453 13.719 16.234 1 47.12 186 SER B C 1
ATOM 4016 O O . SER B 1 186 ? -24.312 14.609 16.312 1 47.12 186 SER B O 1
ATOM 4018 N N . HIS B 1 187 ? -22.312 13.875 16.719 1 47.41 187 HIS B N 1
ATOM 4019 C CA . HIS B 1 187 ? -21.969 15.289 16.859 1 47.41 187 HIS B CA 1
ATOM 4020 C C . HIS B 1 187 ? -21.766 15.938 15.492 1 47.41 187 HIS B C 1
ATOM 4022 O O . HIS B 1 187 ? -20.641 16.094 15.031 1 47.41 187 HIS B O 1
ATOM 4028 N N . ARG B 1 188 ? -22.578 15.492 14.484 1 52.31 188 ARG B N 1
ATOM 4029 C CA . ARG B 1 188 ? -22.781 16.375 13.336 1 52.31 188 ARG B CA 1
ATOM 4030 C C . ARG B 1 188 ? -22.453 17.812 13.68 1 52.31 188 ARG B C 1
ATOM 4032 O O . ARG B 1 188 ? -23.047 18.391 14.594 1 52.31 188 ARG B O 1
ATOM 4039 N N . PHE B 1 189 ? -21.219 18.016 13.469 1 61.19 189 PHE B N 1
ATOM 4040 C CA . PHE B 1 189 ? -21.062 19.453 13.609 1 61.19 189 PHE B CA 1
ATOM 4041 C C . PHE B 1 189 ? -22.391 20.172 13.359 1 61.19 189 PHE B C 1
ATOM 4043 O O . PHE B 1 189 ? -23.156 19.766 12.492 1 61.19 189 PHE B O 1
ATOM 4050 N N . SER B 1 190 ? -22.578 20.906 14.391 1 69.62 190 SER B N 1
ATOM 4051 C CA . SER B 1 190 ? -23.688 21.797 14.047 1 69.62 190 SER B CA 1
ATOM 4052 C C . SER B 1 190 ? -23.453 22.5 12.719 1 69.62 190 SER B C 1
ATOM 4054 O O . SER B 1 190 ? -22.312 22.578 12.242 1 69.62 190 SER B O 1
ATOM 4056 N N . HIS B 1 191 ? -24.375 22.641 12.094 1 79.75 191 HIS B N 1
ATOM 4057 C CA . HIS B 1 191 ? -24.312 23.422 10.867 1 79.75 191 HIS B CA 1
ATOM 4058 C C . HIS B 1 191 ? -23.406 24.625 11.031 1 79.75 191 HIS B C 1
ATOM 4060 O O . HIS B 1 191 ? -22.609 24.938 10.133 1 79.75 191 HIS B O 1
ATOM 4066 N N . GLN B 1 192 ? -23.375 25.109 12.18 1 84.31 192 GLN B N 1
ATOM 4067 C CA . GLN B 1 192 ? -22.562 26.281 12.477 1 84.31 192 GLN B CA 1
ATOM 4068 C C . GLN B 1 192 ? -21.078 25.922 12.516 1 84.31 192 GLN B C 1
ATOM 4070 O O . GLN B 1 192 ? -20.25 26.656 11.992 1 84.31 192 GLN B O 1
ATOM 4075 N N . GLU B 1 193 ? -20.812 24.812 13.062 1 81.88 193 GLU B N 1
ATOM 4076 C CA . GLU B 1 193 ? -19.422 24.375 13.141 1 81.88 193 GLU B CA 1
ATOM 4077 C C . GLU B 1 193 ? -18.875 24.047 11.758 1 81.88 193 GLU B C 1
ATOM 4079 O O . GLU B 1 193 ? -17.703 24.312 11.469 1 81.88 193 GLU B O 1
ATOM 4084 N N . GLU B 1 194 ? -19.719 23.5 11.016 1 82.94 194 GLU B N 1
ATOM 4085 C CA . GLU B 1 194 ? -19.312 23.188 9.648 1 82.94 194 GLU B CA 1
ATOM 4086 C C . GLU B 1 194 ? -18.953 24.469 8.883 1 82.94 194 GLU B C 1
ATOM 4088 O O . GLU B 1 194 ? -17.953 24.5 8.164 1 82.94 194 GLU B O 1
ATOM 4093 N N . ILE B 1 195 ? -19.781 25.391 9.031 1 88.12 195 ILE B N 1
ATOM 4094 C CA . ILE B 1 195 ? -19.531 26.672 8.367 1 88.12 195 ILE B CA 1
ATOM 4095 C C . ILE B 1 195 ? -18.234 27.281 8.883 1 88.12 195 ILE B C 1
ATOM 4097 O O . ILE B 1 195 ? -17.438 27.828 8.109 1 88.12 195 ILE B O 1
ATOM 4101 N N . PHE B 1 196 ? -18.047 27.172 10.133 1 89.19 196 PHE B N 1
ATOM 4102 C CA . PHE B 1 196 ? -16.828 27.703 10.727 1 89.19 196 PHE B CA 1
ATOM 4103 C C . PHE B 1 196 ? -15.602 27.047 10.109 1 89.19 196 PHE B C 1
ATOM 4105 O O . PHE B 1 196 ? -14.641 27.734 9.734 1 89.19 196 PHE B O 1
ATOM 4112 N N . TRP B 1 197 ? -15.648 25.812 9.914 1 83.62 197 TRP B N 1
ATOM 4113 C CA . TRP B 1 197 ? -14.5 25.094 9.367 1 83.62 197 TRP B CA 1
ATOM 4114 C C . TRP B 1 197 ? -14.266 25.469 7.906 1 83.62 197 TRP B C 1
ATOM 4116 O O . TRP B 1 197 ? -13.125 25.609 7.473 1 83.62 197 TRP B O 1
ATOM 4126 N N . ARG B 1 198 ? -15.281 25.594 7.27 1 87.25 198 ARG B N 1
ATOM 4127 C CA . ARG B 1 198 ? -15.148 26.031 5.883 1 87.25 198 ARG B CA 1
ATOM 4128 C C . ARG B 1 198 ? -14.562 27.438 5.801 1 87.25 198 ARG B C 1
ATOM 4130 O O . ARG B 1 198 ? -13.742 27.719 4.93 1 87.25 198 ARG B O 1
ATOM 4137 N N . PHE B 1 199 ? -15.023 28.172 6.715 1 92.06 199 PHE B N 1
ATOM 4138 C CA . PHE B 1 199 ? -14.516 29.531 6.805 1 92.06 199 PHE B CA 1
ATOM 4139 C C . PHE B 1 199 ? -13.016 29.547 7.07 1 92.06 199 PHE B C 1
ATOM 4141 O O . PHE B 1 199 ? -12.258 30.234 6.387 1 92.06 199 PHE B O 1
ATOM 4148 N N . ILE B 1 200 ? -12.578 28.766 7.973 1 89.69 200 ILE B N 1
ATOM 4149 C CA . ILE B 1 200 ? -11.164 28.719 8.344 1 89.69 200 ILE B CA 1
ATOM 4150 C C . ILE B 1 200 ? -10.336 28.219 7.164 1 89.69 200 ILE B C 1
ATOM 4152 O O . ILE B 1 200 ? -9.242 28.734 6.91 1 89.69 200 ILE B O 1
ATOM 4156 N N . ALA B 1 201 ? -10.859 27.297 6.469 1 86.5 201 ALA B N 1
ATOM 4157 C CA . ALA B 1 201 ? -10.172 26.797 5.285 1 86.5 201 ALA B CA 1
ATOM 4158 C C . ALA B 1 201 ? -9.969 27.891 4.25 1 86.5 201 ALA B C 1
ATOM 4160 O O . ALA B 1 201 ? -8.898 28 3.65 1 86.5 201 ALA B O 1
ATOM 4161 N N . LEU B 1 202 ? -10.984 28.641 4.055 1 91.44 202 LEU B N 1
ATOM 4162 C CA . LEU B 1 202 ? -10.906 29.75 3.113 1 91.44 202 LEU B CA 1
ATOM 4163 C C . LEU B 1 202 ? -9.891 30.797 3.572 1 91.44 202 LEU B C 1
ATOM 4165 O O . LEU B 1 202 ? -9.133 31.328 2.762 1 91.44 202 LEU B O 1
ATOM 4169 N N . VAL B 1 203 ? -9.938 31.078 4.812 1 93.31 203 VAL B N 1
ATOM 4170 C CA . VAL B 1 203 ? -9 32.062 5.375 1 93.31 203 VAL B CA 1
ATOM 4171 C C . VAL B 1 203 ? -7.566 31.594 5.125 1 93.31 203 VAL B C 1
ATOM 4173 O O . VAL B 1 203 ? -6.727 32.375 4.684 1 93.31 203 VAL B O 1
ATOM 4176 N N . ASN B 1 204 ? -7.309 30.406 5.355 1 87.75 204 ASN B N 1
ATOM 4177 C CA . ASN B 1 204 ? -5.973 29.844 5.16 1 87.75 204 ASN B CA 1
ATOM 4178 C C . ASN B 1 204 ? -5.535 29.938 3.703 1 87.75 204 ASN B C 1
ATOM 4180 O O . ASN B 1 204 ? -4.348 30.109 3.418 1 87.75 204 ASN B O 1
ATOM 4184 N N . GLU B 1 205 ? -6.457 29.859 2.924 1 87.94 205 GLU B N 1
ATOM 4185 C CA . GLU B 1 205 ? -6.152 29.812 1.496 1 87.94 205 GLU B CA 1
ATOM 4186 C C . GLU B 1 205 ? -6.035 31.219 0.914 1 87.94 205 GLU B C 1
ATOM 4188 O O . GLU B 1 205 ? -5.18 31.469 0.063 1 87.94 205 GLU B O 1
ATOM 4193 N N . PHE B 1 206 ? -6.84 32.156 1.417 1 93.31 206 PHE B N 1
ATOM 4194 C CA . PHE B 1 206 ? -7.016 33.375 0.641 1 93.31 206 PHE B CA 1
ATOM 4195 C C . PHE B 1 206 ? -6.594 34.594 1.449 1 93.31 206 PHE B C 1
ATOM 4197 O O . PHE B 1 206 ? -6.5 35.719 0.912 1 93.31 206 PHE B O 1
ATOM 4204 N N . SER B 1 207 ? -6.309 34.5 2.641 1 92.75 207 SER B N 1
ATOM 4205 C CA . SER B 1 207 ? -6.184 35.656 3.545 1 92.75 207 SER B CA 1
ATOM 4206 C C . SER B 1 207 ? -5.062 36.594 3.109 1 92.75 207 SER B C 1
ATOM 4208 O O . SER B 1 207 ? -5.078 37.781 3.428 1 92.75 207 SER B O 1
ATOM 4210 N N . LYS B 1 208 ? -4.113 36.062 2.414 1 90.62 208 LYS B N 1
ATOM 4211 C CA . LYS B 1 208 ? -2.998 36.906 1.961 1 90.62 208 LYS B CA 1
ATOM 4212 C C . LYS B 1 208 ? -3.48 38 1.034 1 90.62 208 LYS B C 1
ATOM 4214 O O . LYS B 1 208 ? -2.963 39.125 1.077 1 90.62 208 LYS B O 1
ATOM 4219 N N . ASN B 1 209 ? -4.453 37.688 0.27 1 91.88 209 ASN B N 1
ATOM 4220 C CA . ASN B 1 209 ? -4.898 38.594 -0.77 1 91.88 209 ASN B CA 1
ATOM 4221 C C . ASN B 1 209 ? -6.277 39.156 -0.46 1 91.88 209 ASN B C 1
ATOM 4223 O O . ASN B 1 209 ? -6.629 40.25 -0.933 1 91.88 209 ASN B O 1
ATOM 4227 N N . GLU B 1 210 ? -7.062 38.406 0.214 1 93.94 210 GLU B N 1
ATOM 4228 C CA . GLU B 1 210 ? -8.445 38.781 0.459 1 93.94 210 GLU B CA 1
ATOM 4229 C C . GLU B 1 210 ? -8.688 39.062 1.938 1 93.94 210 GLU B C 1
ATOM 4231 O O . GLU B 1 210 ? -8.734 38.156 2.758 1 93.94 210 GLU B O 1
ATOM 4236 N N . ARG B 1 211 ? -9 40.375 2.18 1 93.94 211 ARG B N 1
ATOM 4237 C CA . ARG B 1 211 ? -9.031 40.75 3.588 1 93.94 211 ARG B CA 1
ATOM 4238 C C . ARG B 1 211 ? -10.383 41.344 3.969 1 93.94 211 ARG B C 1
ATOM 4240 O O . ARG B 1 211 ? -10.5 42.062 4.965 1 93.94 211 ARG B O 1
ATOM 4247 N N . THR B 1 212 ? -11.344 41.062 3.221 1 95.25 212 THR B N 1
ATOM 4248 C CA . THR B 1 212 ? -12.656 41.625 3.523 1 95.25 212 THR B CA 1
ATOM 4249 C C . THR B 1 212 ? -13.633 40.5 3.914 1 95.25 212 THR B C 1
ATOM 4251 O O . THR B 1 212 ? -13.586 39.406 3.365 1 95.25 212 THR B O 1
ATOM 4254 N N . VAL B 1 213 ? -14.547 40.906 4.816 1 96.5 213 VAL B N 1
ATOM 4255 C CA . VAL B 1 213 ? -15.578 39.969 5.254 1 96.5 213 VAL B CA 1
ATOM 4256 C C . VAL B 1 213 ? -16.453 39.562 4.07 1 96.5 213 VAL B C 1
ATOM 4258 O O . VAL B 1 213 ? -16.891 38.406 3.963 1 96.5 213 VAL B O 1
ATOM 4261 N N . GLY B 1 214 ? -16.734 40.531 3.232 1 96.88 214 GLY B N 1
ATOM 4262 C CA . GLY B 1 214 ? -17.578 40.312 2.078 1 96.88 214 GLY B CA 1
ATOM 4263 C C . GLY B 1 214 ? -17.109 39.156 1.192 1 96.88 214 GLY B C 1
ATOM 4264 O O . GLY B 1 214 ? -17.906 38.375 0.709 1 96.88 214 GLY B O 1
ATOM 4265 N N . PHE B 1 215 ? -15.852 39.062 0.958 1 97.25 215 PHE B N 1
ATOM 4266 C CA . PHE B 1 215 ? -15.281 38.031 0.12 1 97.25 215 PHE B CA 1
ATOM 4267 C C . PHE B 1 215 ? -15.609 36.656 0.674 1 97.25 215 PHE B C 1
ATOM 4269 O O . PHE B 1 215 ? -16.062 35.781 -0.064 1 97.25 215 PHE B O 1
ATOM 4276 N N . TYR B 1 216 ? -15.406 36.469 1.959 1 96.94 216 TYR B N 1
ATOM 4277 C CA . TYR B 1 216 ? -15.594 35.156 2.602 1 96.94 216 TYR B CA 1
ATOM 4278 C C . TYR B 1 216 ? -17.078 34.812 2.715 1 96.94 216 TYR B C 1
ATOM 4280 O O . TYR B 1 216 ? -17.453 33.656 2.568 1 96.94 216 TYR B O 1
ATOM 4288 N N . ALA B 1 217 ? -17.859 35.812 3.004 1 97.5 217 ALA B N 1
ATOM 4289 C CA . ALA B 1 217 ? -19.312 35.594 3.029 1 97.5 217 ALA B CA 1
ATOM 4290 C C . ALA B 1 217 ? -19.812 35.125 1.671 1 97.5 217 ALA B C 1
ATOM 4292 O O . ALA B 1 217 ? -20.625 34.188 1.595 1 97.5 217 ALA B O 1
ATOM 4293 N N . ASP B 1 218 ? -19.328 35.719 0.666 1 97.38 218 ASP B N 1
ATOM 4294 C CA . ASP B 1 218 ? -19.734 35.344 -0.69 1 97.38 218 ASP B CA 1
ATOM 4295 C C . ASP B 1 218 ? -19.328 33.906 -1.021 1 97.38 218 ASP B C 1
ATOM 4297 O O . ASP B 1 218 ? -20.125 33.156 -1.59 1 97.38 218 ASP B O 1
ATOM 4301 N N . LYS B 1 219 ? -18.109 33.594 -0.686 1 95.94 219 LYS B N 1
ATOM 4302 C CA . LYS B 1 219 ? -17.609 32.25 -0.963 1 95.94 219 LYS B CA 1
ATOM 4303 C C . LYS B 1 219 ? -18.453 31.188 -0.247 1 95.94 219 LYS B C 1
ATOM 4305 O O . LYS B 1 219 ? -18.562 30.047 -0.715 1 95.94 219 LYS B O 1
ATOM 4310 N N . LEU B 1 220 ? -19.016 31.562 0.869 1 95.44 220 LEU B N 1
ATOM 4311 C CA . LEU B 1 220 ? -19.812 30.625 1.67 1 95.44 220 LEU B CA 1
ATOM 4312 C C . LEU B 1 220 ? -21.297 30.797 1.396 1 95.44 220 LEU B C 1
ATOM 4314 O O . LEU B 1 220 ? -22.125 30.156 2.037 1 95.44 220 LEU B O 1
ATOM 4318 N N . CYS B 1 221 ? -21.625 31.672 0.508 1 97 221 CYS B N 1
ATOM 4319 C CA . CYS B 1 221 ? -23 31.953 0.131 1 97 221 CYS B CA 1
ATOM 4320 C C . CYS B 1 221 ? -23.812 32.406 1.337 1 97 221 CYS B C 1
ATOM 4322 O O . CYS B 1 221 ? -24.922 31.922 1.572 1 97 221 CYS B O 1
ATOM 4324 N N . LEU B 1 222 ? -23.266 33.312 2.066 1 97.44 222 LEU B N 1
ATOM 4325 C CA . LEU B 1 222 ? -23.891 33.906 3.238 1 97.44 222 LEU B CA 1
ATOM 4326 C C . LEU B 1 222 ? -23.812 35.438 3.184 1 97.44 222 LEU B C 1
ATOM 4328 O O . LEU B 1 222 ? -23.031 36 2.412 1 97.44 222 LEU B O 1
ATOM 4332 N N . THR B 1 223 ? -24.609 36.062 3.973 1 96.88 223 THR B N 1
ATOM 4333 C CA . THR B 1 223 ? -24.438 37.5 4.145 1 96.88 223 THR B CA 1
ATOM 4334 C C . THR B 1 223 ? -23.312 37.812 5.125 1 96.88 223 THR B C 1
ATOM 4336 O O . THR B 1 223 ? -23.062 37.031 6.047 1 96.88 223 THR B O 1
ATOM 4339 N N . PRO B 1 224 ? -22.672 38.938 4.91 1 97.06 224 PRO B N 1
ATOM 4340 C CA . PRO B 1 224 ? -21.609 39.312 5.844 1 97.06 224 PRO B CA 1
ATOM 4341 C C . PRO B 1 224 ? -22.094 39.375 7.293 1 97.06 224 PRO B C 1
ATOM 4343 O O . PRO B 1 224 ? -21.375 38.938 8.195 1 97.06 224 PRO B O 1
ATOM 4346 N N . ARG B 1 225 ? -23.266 39.844 7.504 1 96.75 225 ARG B N 1
ATOM 4347 C CA . ARG B 1 225 ? -23.812 39.969 8.852 1 96.75 225 ARG B CA 1
ATOM 4348 C C . ARG B 1 225 ? -23.953 38.594 9.492 1 96.75 225 ARG B C 1
ATOM 4350 O O . ARG B 1 225 ? -23.562 38.375 10.648 1 96.75 225 ARG B O 1
ATOM 4357 N N . TYR B 1 226 ? -24.531 37.75 8.758 1 96.44 226 TYR B N 1
ATOM 4358 C CA . TYR B 1 226 ? -24.75 36.375 9.281 1 96.44 226 TYR B CA 1
ATOM 4359 C C . TYR B 1 226 ? -23.422 35.688 9.555 1 96.44 226 TYR B C 1
ATOM 4361 O O . TYR B 1 226 ? -23.266 35.031 10.578 1 96.44 226 TYR B O 1
ATOM 4369 N N . LEU B 1 227 ? -22.516 35.812 8.609 1 96.88 227 LEU B N 1
ATOM 4370 C CA . LEU B 1 227 ? -21.203 35.188 8.812 1 96.88 227 LEU B CA 1
ATOM 4371 C C . LEU B 1 227 ? -20.547 35.688 10.086 1 96.88 227 LEU B C 1
ATOM 4373 O O . LEU B 1 227 ? -20.031 34.906 10.883 1 96.88 227 LEU B O 1
ATOM 4377 N N . ASN B 1 228 ? -20.562 37 10.281 1 96.44 228 ASN B N 1
ATOM 4378 C CA . ASN B 1 228 ? -19.969 37.594 11.469 1 96.44 228 ASN B CA 1
ATOM 4379 C C . ASN B 1 228 ? -20.625 37.062 12.75 1 96.44 228 ASN B C 1
ATOM 4381 O O . ASN B 1 228 ? -19.922 36.75 13.711 1 96.44 228 ASN B O 1
ATOM 4385 N N . THR B 1 229 ? -21.922 36.969 12.688 1 96.56 229 THR B N 1
ATOM 4386 C CA . THR B 1 229 ? -22.656 36.5 13.859 1 96.56 229 THR B CA 1
ATOM 4387 C C . THR B 1 229 ? -22.312 35.031 14.172 1 96.56 229 THR B C 1
ATOM 4389 O O . THR B 1 229 ? -22.031 34.688 15.32 1 96.56 229 THR B O 1
ATOM 4392 N N . LEU B 1 230 ? -22.328 34.312 13.195 1 95.69 230 LEU B N 1
ATOM 4393 C CA . LEU B 1 230 ? -22.094 32.875 13.352 1 95.69 230 LEU B CA 1
ATOM 4394 C C . LEU B 1 230 ? -20.672 32.625 13.859 1 95.69 230 LEU B C 1
ATOM 4396 O O . LEU B 1 230 ? -20.484 31.844 14.797 1 95.69 230 LEU B O 1
ATOM 4400 N N . ILE B 1 231 ? -19.703 33.219 13.258 1 95.69 231 ILE B N 1
ATOM 4401 C CA . ILE B 1 231 ? -18.312 33 13.609 1 95.69 231 ILE B CA 1
ATOM 4402 C C . ILE B 1 231 ? -18.062 33.438 15.055 1 95.69 231 ILE B C 1
ATOM 4404 O O . ILE B 1 231 ? -17.375 32.75 15.812 1 95.69 231 ILE B O 1
ATOM 4408 N N . ARG B 1 232 ? -18.594 34.531 15.367 1 95.5 232 ARG B N 1
ATOM 4409 C CA . ARG B 1 232 ? -18.438 35 16.734 1 95.5 232 ARG B CA 1
ATOM 4410 C C . ARG B 1 232 ? -19.062 34.031 17.734 1 95.5 232 ARG B C 1
ATOM 4412 O O . ARG B 1 232 ? -18.516 33.812 18.797 1 95.5 232 ARG B O 1
ATOM 4419 N N . GLN B 1 233 ? -20.156 33.531 17.391 1 94.38 233 GLN B N 1
ATOM 4420 C CA . GLN B 1 233 ? -20.859 32.594 18.266 1 94.38 233 GLN B CA 1
ATOM 4421 C C . GLN B 1 233 ? -20.062 31.312 18.484 1 94.38 233 GLN B C 1
ATOM 4423 O O . GLN B 1 233 ? -19.984 30.797 19.594 1 94.38 233 GLN B O 1
ATOM 4428 N N . VAL B 1 234 ? -19.484 30.859 17.406 1 90.5 234 VAL B N 1
ATOM 4429 C CA . VAL B 1 234 ? -18.844 29.547 17.422 1 90.5 234 VAL B CA 1
ATOM 4430 C C . VAL B 1 234 ? -17.438 29.672 18.031 1 90.5 234 VAL B C 1
ATOM 4432 O O . VAL B 1 234 ? -16.984 28.781 18.75 1 90.5 234 VAL B O 1
ATOM 4435 N N . SER B 1 235 ? -16.734 30.781 17.734 1 92 235 SER B N 1
ATOM 4436 C CA . SER B 1 235 ? -15.312 30.828 18.062 1 92 235 SER B CA 1
ATOM 4437 C C . SER B 1 235 ? -14.992 31.969 19.016 1 92 235 SER B C 1
ATOM 4439 O O . SER B 1 235 ? -13.867 32.062 19.516 1 92 235 SER B O 1
ATOM 4441 N N . HIS B 1 236 ? -15.984 32.906 19.234 1 94.19 236 HIS B N 1
ATOM 4442 C CA . HIS B 1 236 ? -15.867 34.062 20.125 1 94.19 236 HIS B CA 1
ATOM 4443 C C . HIS B 1 236 ? -14.898 35.094 19.562 1 94.19 236 HIS B C 1
ATOM 4445 O O . HIS B 1 236 ? -14.414 35.969 20.297 1 94.19 236 HIS B O 1
ATOM 4451 N N . GLN B 1 237 ? -14.617 34.969 18.344 1 95.12 237 GLN B N 1
ATOM 4452 C CA . GLN B 1 237 ? -13.812 35.938 17.594 1 95.12 237 GLN B CA 1
ATOM 4453 C C . GLN B 1 237 ? -14.523 36.375 16.328 1 95.12 237 GLN B C 1
ATOM 4455 O O . GLN B 1 237 ? -15.375 35.656 15.797 1 95.12 237 GLN B O 1
ATOM 4460 N N .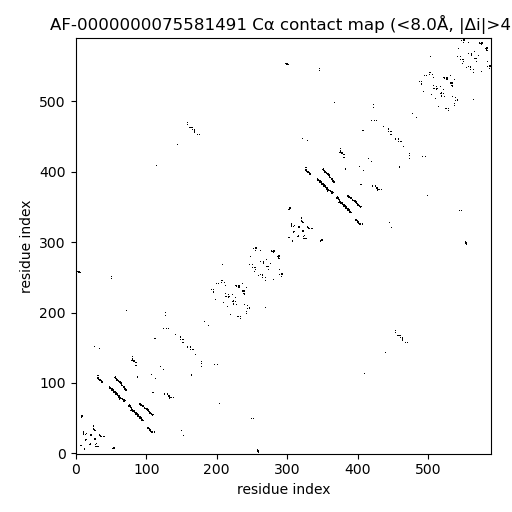 THR B 1 238 ? -14.141 37.531 15.859 1 96.19 238 THR B N 1
ATOM 4461 C CA . THR B 1 238 ? -14.766 38.031 14.648 1 96.19 238 THR B CA 1
ATOM 4462 C C . THR B 1 238 ? -14.078 37.469 13.406 1 96.19 238 THR B C 1
ATOM 4464 O O . THR B 1 238 ? -12.969 36.938 13.492 1 96.19 238 THR B O 1
ATOM 4467 N N . VAL B 1 239 ? -14.758 37.625 12.32 1 96.94 239 VAL B N 1
ATOM 4468 C CA . VAL B 1 239 ? -14.227 37.25 11.016 1 96.94 239 VAL B CA 1
ATOM 4469 C C . VAL B 1 239 ? -12.906 37.969 10.766 1 96.94 239 VAL B C 1
ATOM 4471 O O . VAL B 1 239 ? -11.906 37.344 10.391 1 96.94 239 VAL B O 1
ATOM 4474 N N . MET B 1 240 ? -12.891 39.219 11.047 1 96.06 240 MET B N 1
ATOM 4475 C CA . MET B 1 240 ? -11.703 40.031 10.781 1 96.06 240 MET B CA 1
ATOM 4476 C C . MET B 1 240 ? -10.547 39.594 11.68 1 96.06 240 MET B C 1
ATOM 4478 O O . MET B 1 240 ? -9.391 39.625 11.258 1 96.06 240 MET B O 1
ATOM 4482 N N . GLU B 1 241 ? -10.859 39.281 12.859 1 96 241 GLU B N 1
ATOM 4483 C CA . GLU B 1 241 ? -9.82 38.812 13.773 1 96 241 GLU B CA 1
ATOM 4484 C C . GLU B 1 241 ? -9.156 37.562 13.25 1 96 241 GLU B C 1
ATOM 4486 O O . GLU B 1 241 ? -7.93 37.406 13.312 1 96 241 GLU B O 1
ATOM 4491 N N . TRP B 1 242 ? -9.906 36.688 12.711 1 95.62 242 TRP B N 1
ATOM 4492 C CA . TRP B 1 242 ? -9.375 35.438 12.148 1 95.62 242 TRP B CA 1
ATOM 4493 C C . TRP B 1 242 ? -8.516 35.719 10.922 1 95.62 242 TRP B C 1
ATOM 4495 O O . TRP B 1 242 ? -7.438 35.156 10.766 1 95.62 242 TRP B O 1
ATOM 4505 N N . ILE B 1 243 ? -8.977 36.562 10.102 1 96.44 243 ILE B N 1
ATOM 4506 C CA . ILE B 1 243 ? -8.234 36.938 8.906 1 96.44 243 ILE B CA 1
ATOM 4507 C C . ILE B 1 243 ? -6.895 37.531 9.305 1 96.44 243 ILE B C 1
ATOM 4509 O O . ILE B 1 243 ? -5.848 37.156 8.781 1 96.44 243 ILE B O 1
ATOM 4513 N N . ASN B 1 244 ? -7.004 38.469 10.219 1 96.38 244 ASN B N 1
ATOM 4514 C CA . ASN B 1 244 ? -5.789 39.125 10.68 1 96.38 244 ASN B CA 1
ATOM 4515 C C . ASN B 1 244 ? -4.809 38.125 11.289 1 96.38 244 ASN B C 1
ATOM 4517 O O . ASN B 1 244 ? -3.6 38.219 11.062 1 96.38 244 ASN B O 1
ATOM 4521 N N . GLN B 1 245 ? -5.309 37.219 12.016 1 95.5 245 GLN B N 1
ATOM 4522 C CA . GLN B 1 245 ? -4.465 36.188 12.617 1 95.5 245 GLN B CA 1
ATOM 4523 C C . GLN B 1 245 ? -3.756 35.375 11.555 1 95.5 245 GLN B C 1
ATOM 4525 O O . GLN B 1 245 ? -2.586 35 11.711 1 95.5 245 GLN B O 1
ATOM 4530 N N . SER B 1 246 ? -4.449 35.062 10.555 1 95.5 246 SER B N 1
ATOM 4531 C CA . SER B 1 246 ? -3.861 34.281 9.469 1 95.5 246 SER B CA 1
ATOM 4532 C C . SER B 1 246 ? -2.734 35.062 8.789 1 95.5 246 SER B C 1
ATOM 4534 O O . SER B 1 246 ? -1.674 34.5 8.508 1 95.5 246 SER B O 1
ATOM 4536 N N . VAL B 1 247 ? -2.943 36.281 8.539 1 95.81 247 VAL B N 1
ATOM 4537 C CA . VAL B 1 247 ? -1.953 37.125 7.887 1 95.81 247 VAL B CA 1
ATOM 4538 C C . VAL B 1 247 ? -0.717 37.25 8.773 1 95.81 247 VAL B C 1
ATOM 4540 O O . VAL B 1 247 ? 0.414 37.156 8.289 1 95.81 247 VAL B O 1
ATOM 4543 N N . ILE B 1 248 ? -0.976 37.438 10.008 1 95.25 248 ILE B N 1
ATOM 4544 C CA . ILE B 1 248 ? 0.127 37.594 10.953 1 95.25 248 ILE B CA 1
ATOM 4545 C C . ILE B 1 248 ? 0.935 36.281 10.984 1 95.25 248 ILE B C 1
ATOM 4547 O O . ILE B 1 248 ? 2.164 36.312 11.086 1 95.25 248 ILE B O 1
ATOM 4551 N N . LEU B 1 249 ? 0.261 35.188 11 1 94.25 249 LEU B N 1
ATOM 4552 C CA . LEU B 1 249 ? 0.924 33.906 10.992 1 94.25 249 LEU B CA 1
ATOM 4553 C C . LEU B 1 249 ? 1.833 33.75 9.781 1 94.25 249 LEU B C 1
ATOM 4555 O O . LEU B 1 249 ? 2.984 33.344 9.906 1 94.25 249 LEU B O 1
ATOM 4559 N N . GLU B 1 250 ? 1.346 34.156 8.672 1 94 250 GLU B N 1
ATOM 4560 C CA . GLU B 1 250 ? 2.139 34.125 7.449 1 94 250 GLU B CA 1
ATOM 4561 C C . GLU B 1 250 ? 3.352 35.062 7.562 1 94 250 GLU B C 1
ATOM 4563 O O . GLU B 1 250 ? 4.457 34.688 7.152 1 94 250 GLU B O 1
ATOM 4568 N N . ALA B 1 251 ? 3.094 36.125 8.07 1 94.81 251 ALA B N 1
ATOM 4569 C CA . ALA B 1 251 ? 4.172 37.094 8.242 1 94.81 251 ALA B CA 1
ATOM 4570 C C . ALA B 1 251 ? 5.273 36.531 9.141 1 94.81 251 ALA B C 1
ATOM 4572 O O . ALA B 1 251 ? 6.461 36.656 8.828 1 94.81 251 ALA B O 1
ATOM 4573 N N . LYS B 1 252 ? 4.836 36 10.227 1 93.88 252 LYS B N 1
ATOM 4574 C CA . LYS B 1 252 ? 5.785 35.406 11.164 1 93.88 252 LYS B CA 1
ATOM 4575 C C . LYS B 1 252 ? 6.641 34.344 10.484 1 93.88 252 LYS B C 1
ATOM 4577 O O . LYS B 1 252 ? 7.855 34.281 10.695 1 93.88 252 LYS B O 1
ATOM 4582 N N . VAL B 1 253 ? 6.086 33.531 9.703 1 92.19 253 VAL B N 1
ATOM 4583 C CA . VAL B 1 253 ? 6.789 32.469 9 1 92.19 253 VAL B CA 1
ATOM 4584 C C . VAL B 1 253 ? 7.812 33.062 8.039 1 92.19 253 VAL B C 1
ATOM 4586 O O . VAL B 1 253 ? 8.977 32.656 8.023 1 92.19 253 VAL B O 1
ATOM 4589 N N . LEU B 1 254 ? 7.352 34.031 7.266 1 92.69 254 LEU B N 1
ATOM 4590 C CA . LEU B 1 254 ? 8.234 34.688 6.293 1 92.69 254 LEU B CA 1
ATOM 4591 C C . LEU B 1 254 ? 9.398 35.375 6.988 1 92.69 254 LEU B C 1
ATOM 4593 O O . LEU B 1 254 ? 10.539 35.312 6.52 1 92.69 254 LEU B O 1
ATOM 4597 N N . LEU B 1 255 ? 9.109 36 8.062 1 92.69 255 LEU B N 1
ATOM 4598 C CA . LEU B 1 255 ? 10.117 36.75 8.797 1 92.69 255 LEU B CA 1
ATOM 4599 C C . LEU B 1 255 ? 11.18 35.812 9.367 1 92.69 255 LEU B C 1
ATOM 4601 O O . LEU B 1 255 ? 12.367 36.156 9.398 1 92.69 255 LEU B O 1
ATOM 4605 N N . LYS B 1 256 ? 10.766 34.688 9.812 1 88.75 256 LYS B N 1
ATOM 4606 C CA . LYS B 1 256 ? 11.672 33.781 10.523 1 88.75 256 LYS B CA 1
ATOM 4607 C C . LYS B 1 256 ? 12.352 32.812 9.562 1 88.75 256 LYS B C 1
ATOM 4609 O O . LYS B 1 256 ? 13.477 32.375 9.805 1 88.75 256 LYS B O 1
ATOM 4614 N N . HIS B 1 257 ? 11.703 32.531 8.484 1 86.12 257 HIS B N 1
ATOM 4615 C CA . HIS B 1 257 ? 12.18 31.375 7.719 1 86.12 257 HIS B CA 1
ATOM 4616 C C . HIS B 1 257 ? 12.398 31.75 6.254 1 86.12 257 HIS B C 1
ATOM 4618 O O . HIS B 1 257 ? 12.461 30.859 5.395 1 86.12 257 HIS B O 1
ATOM 4624 N N . SER B 1 258 ? 12.375 32.938 5.93 1 85.94 258 SER B N 1
ATOM 4625 C CA . SER B 1 258 ? 12.719 33.375 4.586 1 85.94 258 SER B CA 1
ATOM 4626 C C . SER B 1 258 ? 13.82 34.438 4.613 1 85.94 258 SER B C 1
ATOM 4628 O O . SER B 1 258 ? 14.195 34.906 5.68 1 85.94 258 SER B O 1
ATOM 4630 N N . ASN B 1 259 ? 14.383 34.719 3.443 1 87.81 259 ASN B N 1
ATOM 4631 C CA . ASN B 1 259 ? 15.391 35.75 3.326 1 87.81 259 ASN B CA 1
ATOM 4632 C C . ASN B 1 259 ? 14.797 37.062 2.775 1 87.81 259 ASN B C 1
ATOM 4634 O O . ASN B 1 259 ? 15.523 37.906 2.238 1 87.81 259 ASN B O 1
ATOM 4638 N N . LEU B 1 260 ? 13.586 37.125 2.938 1 91.88 260 LEU B N 1
ATOM 4639 C CA . LEU B 1 260 ? 12.922 38.312 2.4 1 91.88 260 LEU B CA 1
ATOM 4640 C C . LEU B 1 260 ? 13.094 39.5 3.334 1 91.88 260 LEU B C 1
ATOM 4642 O O . LEU B 1 260 ? 13.062 39.344 4.559 1 91.88 260 LEU B O 1
ATOM 4646 N N . LEU B 1 261 ? 13.266 40.594 2.66 1 93.44 261 LEU B N 1
ATOM 4647 C CA . LEU B 1 261 ? 13.297 41.844 3.42 1 93.44 261 LEU B CA 1
ATOM 4648 C C . LEU B 1 261 ? 11.891 42.281 3.814 1 93.44 261 LEU B C 1
ATOM 4650 O O . LEU B 1 261 ? 10.914 41.844 3.197 1 93.44 261 LEU B O 1
ATOM 4654 N N . VAL B 1 262 ? 11.812 43.156 4.809 1 94.38 262 VAL B N 1
ATOM 4655 C CA . VAL B 1 262 ? 10.539 43.594 5.371 1 94.38 262 VAL B CA 1
ATOM 4656 C C . VAL B 1 262 ? 9.664 44.188 4.266 1 94.38 262 VAL B C 1
ATOM 4658 O O . VAL B 1 262 ? 8.453 43.906 4.223 1 94.38 262 VAL B O 1
ATOM 4661 N N . TYR B 1 263 ? 10.297 44.938 3.396 1 94.38 263 TYR B N 1
ATOM 4662 C CA . TYR B 1 263 ? 9.5 45.562 2.35 1 94.38 263 TYR B CA 1
ATOM 4663 C C . TYR B 1 263 ? 9 44.531 1.353 1 94.38 263 TYR B C 1
ATOM 4665 O O . TYR B 1 263 ? 7.902 44.656 0.805 1 94.38 263 TYR B O 1
ATOM 4673 N N . GLN B 1 264 ? 9.781 43.469 1.117 1 96 264 GLN B N 1
ATOM 4674 C CA . GLN B 1 264 ? 9.359 42.406 0.244 1 96 264 GLN B CA 1
ATOM 4675 C C . GLN B 1 264 ? 8.211 41.594 0.869 1 96 264 GLN B C 1
ATOM 4677 O O . GLN B 1 264 ? 7.285 41.188 0.172 1 96 264 GLN B O 1
ATOM 4682 N N . ILE B 1 265 ? 8.312 41.438 2.154 1 96.06 265 ILE B N 1
ATOM 4683 C CA . ILE B 1 265 ? 7.258 40.719 2.879 1 96.06 265 ILE B CA 1
ATOM 4684 C C . ILE B 1 265 ? 5.973 41.562 2.826 1 96.06 265 ILE B C 1
ATOM 4686 O O . ILE B 1 265 ? 4.887 41 2.613 1 96.06 265 ILE B O 1
ATOM 4690 N N . SER B 1 266 ? 6.102 42.812 3.023 1 96.06 266 SER B N 1
ATOM 4691 C CA . SER B 1 266 ? 4.961 43.719 2.885 1 96.06 266 SER B CA 1
ATOM 4692 C C . SER B 1 266 ? 4.281 43.562 1.531 1 96.06 266 SER B C 1
ATOM 4694 O O . SER B 1 266 ? 3.057 43.469 1.454 1 96.06 266 SER B O 1
ATOM 4696 N N . ASP B 1 267 ? 5.113 43.469 0.489 1 95.44 267 ASP B N 1
ATOM 4697 C CA . ASP B 1 267 ? 4.598 43.312 -0.865 1 95.44 267 ASP B CA 1
ATOM 4698 C C . ASP B 1 267 ? 3.963 41.906 -1.043 1 95.44 267 ASP B C 1
ATOM 4700 O O . ASP B 1 267 ? 2.893 41.812 -1.643 1 95.44 267 ASP B O 1
ATOM 4704 N N . GLU B 1 268 ? 4.66 40.969 -0.527 1 94.12 268 GLU B N 1
ATOM 4705 C CA . GLU B 1 268 ? 4.195 39.594 -0.637 1 94.12 268 GLU B CA 1
ATOM 4706 C C . GLU B 1 268 ? 2.83 39.406 0.02 1 94.12 268 GLU B C 1
ATOM 4708 O O . GLU B 1 268 ? 1.999 38.625 -0.459 1 94.12 268 GLU B O 1
ATOM 4713 N N . LEU B 1 269 ? 2.588 40.094 1.078 1 95.75 269 LEU B N 1
ATOM 4714 C CA . LEU B 1 269 ? 1.342 40 1.828 1 95.75 269 LEU B CA 1
ATOM 4715 C C . LEU B 1 269 ? 0.343 41.062 1.382 1 95.75 269 LEU B C 1
ATOM 4717 O O . LEU B 1 269 ? -0.706 41.25 2.006 1 95.75 269 LEU B O 1
ATOM 4721 N N . HIS B 1 270 ? 0.701 41.844 0.345 1 95.25 270 HIS B N 1
ATOM 4722 C CA . HIS B 1 270 ? -0.163 42.75 -0.371 1 95.25 270 HIS B CA 1
ATOM 4723 C C . HIS B 1 270 ? -0.601 43.906 0.53 1 95.25 270 HIS B C 1
ATOM 4725 O O . HIS B 1 270 ? -1.772 44.281 0.531 1 95.25 270 HIS B O 1
ATOM 4731 N N . PHE B 1 271 ? 0.228 44.344 1.295 1 96 271 PHE B N 1
ATOM 4732 C CA . PHE B 1 271 ? 0.012 45.594 1.999 1 96 271 PHE B CA 1
ATOM 4733 C C . PHE B 1 271 ? 0.278 46.781 1.08 1 96 271 PHE B C 1
ATOM 4735 O O . PHE B 1 271 ? 1.076 46.688 0.146 1 96 271 PHE B O 1
ATOM 4742 N N . PRO B 1 272 ? -0.388 47.875 1.392 1 94.62 272 PRO B N 1
ATOM 4743 C CA . PRO B 1 272 ? -0.166 49.062 0.539 1 94.62 272 PRO B CA 1
ATOM 4744 C C . PRO B 1 272 ? 1.282 49.531 0.563 1 94.62 272 PRO B C 1
ATOM 4746 O O . PRO B 1 272 ? 1.798 50 -0.456 1 94.62 272 PRO B O 1
ATOM 4749 N N . ASN B 1 273 ? 1.985 49.5 1.645 1 94.62 273 ASN B N 1
ATOM 4750 C CA . ASN B 1 273 ? 3.398 49.812 1.794 1 94.62 273 ASN B CA 1
ATOM 4751 C C . ASN B 1 273 ? 3.973 49.25 3.09 1 94.62 273 ASN B C 1
ATOM 4753 O O . ASN B 1 273 ? 3.229 48.781 3.945 1 94.62 273 ASN B O 1
ATOM 4757 N N . PRO B 1 274 ? 5.273 49.375 3.254 1 96.06 274 PRO B N 1
ATOM 4758 C CA . PRO B 1 274 ? 5.922 48.75 4.418 1 96.06 274 PRO B CA 1
ATOM 4759 C C . PRO B 1 274 ? 5.477 49.375 5.738 1 96.06 274 PRO B C 1
ATOM 4761 O O . PRO B 1 274 ? 5.41 48.688 6.762 1 96.06 274 PRO B O 1
ATOM 4764 N N . SER B 1 275 ? 5.219 50.625 5.672 1 96.75 275 SER B N 1
ATOM 4765 C CA . SER B 1 275 ? 4.789 51.281 6.891 1 96.75 275 SER B CA 1
ATOM 4766 C C . SER B 1 275 ? 3.5 50.688 7.434 1 96.75 275 SER B C 1
ATOM 4768 O O . SER B 1 275 ? 3.373 50.469 8.641 1 96.75 275 SER B O 1
ATOM 4770 N N . PHE B 1 276 ? 2.545 50.469 6.594 1 96.44 276 PHE B N 1
ATOM 4771 C CA . PHE B 1 276 ? 1.277 49.844 6.988 1 96.44 276 PHE B CA 1
ATOM 4772 C C . PHE B 1 276 ? 1.496 48.438 7.547 1 96.44 276 PHE B C 1
ATOM 4774 O O . PHE B 1 276 ? 0.868 48.062 8.539 1 96.44 276 PHE B O 1
ATOM 4781 N N . PHE B 1 277 ? 2.371 47.75 6.926 1 97.19 277 PHE B N 1
ATOM 4782 C CA . PHE B 1 277 ? 2.697 46.406 7.379 1 97.19 277 PHE B CA 1
ATOM 4783 C C . PHE B 1 277 ? 3.303 46.438 8.773 1 97.19 277 PHE B C 1
ATOM 4785 O O . PHE B 1 277 ? 2.885 45.688 9.656 1 97.19 277 PHE B O 1
ATOM 4792 N N . CYS B 1 278 ? 4.234 47.281 9.016 1 97.38 278 CYS B N 1
ATOM 4793 C CA . CYS B 1 278 ? 4.918 47.375 10.297 1 97.38 278 CYS B CA 1
ATOM 4794 C C . CYS B 1 278 ? 3.945 47.75 11.406 1 97.38 278 CYS B C 1
ATOM 4796 O O . CYS B 1 278 ? 3.994 47.188 12.5 1 97.38 278 CYS B O 1
ATOM 4798 N N . LYS B 1 279 ? 3.117 48.656 11.141 1 97.38 279 LYS B N 1
ATOM 4799 C CA . LYS B 1 279 ? 2.121 49.062 12.125 1 97.38 279 LYS B CA 1
ATOM 4800 C C . LYS B 1 279 ? 1.165 47.938 12.453 1 97.38 279 LYS B C 1
ATOM 4802 O O . LYS B 1 279 ? 0.833 47.719 13.617 1 97.38 279 LYS B O 1
ATOM 4807 N N . PHE B 1 280 ? 0.712 47.344 11.438 1 96.62 280 PHE B N 1
ATOM 4808 C CA . PHE B 1 280 ? -0.18 46.188 11.586 1 96.62 280 PHE B CA 1
ATOM 4809 C C . PHE B 1 280 ? 0.467 45.125 12.438 1 96.62 280 PHE B C 1
ATOM 4811 O O . PHE B 1 280 ? -0.145 44.625 13.391 1 96.62 280 PHE B O 1
ATOM 4818 N N . PHE B 1 281 ? 1.715 44.719 12.039 1 97.81 281 PHE B N 1
ATOM 4819 C CA . PHE B 1 281 ? 2.441 43.688 12.742 1 97.81 281 PHE B CA 1
ATOM 4820 C C . PHE B 1 281 ? 2.633 44.031 14.211 1 97.81 281 PHE B C 1
ATOM 4822 O O . PHE B 1 281 ? 2.406 43.219 15.094 1 97.81 281 PHE B O 1
ATOM 4829 N N . LYS B 1 282 ? 2.975 45.25 14.453 1 97.31 282 LYS B N 1
ATOM 4830 C CA . LYS B 1 282 ? 3.188 45.688 15.82 1 97.31 282 LYS B CA 1
ATOM 4831 C C . LYS B 1 282 ? 1.884 45.688 16.609 1 97.31 282 LYS B C 1
ATOM 4833 O O . LYS B 1 282 ? 1.869 45.312 17.781 1 97.31 282 LYS B O 1
ATOM 4838 N N . ARG B 1 283 ? 0.883 46.125 16.031 1 96.88 283 ARG B N 1
ATOM 4839 C CA . ARG B 1 283 ? -0.422 46.125 16.688 1 96.88 283 ARG B CA 1
ATOM 4840 C C . ARG B 1 283 ? -0.841 44.719 17.078 1 96.88 283 ARG B C 1
ATOM 4842 O O . ARG B 1 283 ? -1.4 44.5 18.156 1 96.88 283 ARG B O 1
ATOM 4849 N N . MET B 1 284 ? -0.544 43.812 16.219 1 95.5 284 MET B N 1
ATOM 4850 C CA . MET B 1 284 ? -1.012 42.438 16.391 1 95.5 284 MET B CA 1
ATOM 4851 C C . MET B 1 284 ? -0.108 41.688 17.344 1 95.5 284 MET B C 1
ATOM 4853 O O . MET B 1 284 ? -0.569 40.781 18.062 1 95.5 284 MET B O 1
ATOM 4857 N N . THR B 1 285 ? 1.185 41.938 17.391 1 95.25 285 THR B N 1
ATOM 4858 C CA . THR B 1 285 ? 2.127 41.094 18.109 1 95.25 285 THR B CA 1
ATOM 4859 C C . THR B 1 285 ? 2.779 41.875 19.25 1 95.25 285 THR B C 1
ATOM 4861 O O . THR B 1 285 ? 3.395 41.25 20.141 1 95.25 285 THR B O 1
ATOM 4864 N N . GLY B 1 286 ? 2.734 43.156 19.172 1 94.75 286 GLY B N 1
ATOM 4865 C CA . GLY B 1 286 ? 3.346 44 20.203 1 94.75 286 GLY B CA 1
ATOM 4866 C C . GLY B 1 286 ? 4.789 44.344 19.891 1 94.75 286 GLY B C 1
ATOM 4867 O O . GLY B 1 286 ? 5.406 45.125 20.625 1 94.75 286 GLY B O 1
ATOM 4868 N N . MET B 1 287 ? 5.316 43.812 18.812 1 94.75 287 MET B N 1
ATOM 4869 C CA . MET B 1 287 ? 6.699 44.094 18.453 1 94.75 287 MET B CA 1
ATOM 4870 C C . MET B 1 287 ? 6.816 44.375 16.953 1 94.75 287 MET B C 1
ATOM 4872 O O . MET B 1 287 ? 5.918 44.031 16.188 1 94.75 287 MET B O 1
ATOM 4876 N N . THR B 1 288 ? 7.91 45.031 16.562 1 95.69 288 THR B N 1
ATOM 4877 C CA . THR B 1 288 ? 8.141 45.312 15.156 1 95.69 288 THR B CA 1
ATOM 4878 C C . THR B 1 288 ? 8.609 44.031 14.43 1 95.69 288 THR B C 1
ATOM 4880 O O . THR B 1 288 ? 9.086 43.094 15.055 1 95.69 288 THR B O 1
ATOM 4883 N N . PRO B 1 289 ? 8.375 44 13.102 1 96.06 289 PRO B N 1
ATOM 4884 C CA . PRO B 1 289 ? 8.883 42.875 12.328 1 96.06 289 PRO B CA 1
ATOM 4885 C C . PRO B 1 289 ? 10.367 42.625 12.562 1 96.06 289 PRO B C 1
ATOM 4887 O O . PRO B 1 289 ? 10.789 41.469 12.711 1 96.06 289 PRO B O 1
ATOM 4890 N N . GLN B 1 290 ? 11.156 43.656 12.664 1 92.75 290 GLN B N 1
ATOM 4891 C CA . GLN B 1 290 ? 12.594 43.531 12.867 1 92.75 290 GLN B CA 1
ATOM 4892 C C . GLN B 1 290 ? 12.906 42.906 14.227 1 92.75 290 GLN B C 1
ATOM 4894 O O . GLN B 1 290 ? 13.789 42.062 14.344 1 92.75 290 GLN B O 1
ATOM 4899 N N . GLU B 1 291 ? 12.234 43.375 15.242 1 94.25 291 GLU B N 1
ATOM 4900 C CA . GLU B 1 291 ? 12.398 42.812 16.578 1 94.25 291 GLU B CA 1
ATOM 4901 C C . GLU B 1 291 ? 12.062 41.344 16.609 1 94.25 291 GLU B C 1
ATOM 4903 O O . GLU B 1 291 ? 12.758 40.531 17.25 1 94.25 291 GLU B O 1
ATOM 4908 N N . TYR B 1 292 ? 11.016 41 15.891 1 93.75 292 TYR B N 1
ATOM 4909 C CA . TYR B 1 292 ? 10.578 39.625 15.836 1 93.75 292 TYR B CA 1
ATOM 4910 C C . TYR B 1 292 ? 11.617 38.75 15.141 1 93.75 292 TYR B C 1
ATOM 4912 O O . TYR B 1 292 ? 11.883 37.625 15.57 1 93.75 292 TYR B O 1
ATOM 4920 N N . GLN B 1 293 ? 12.141 39.219 14.094 1 89.5 293 GLN B N 1
ATOM 4921 C CA . GLN B 1 293 ? 13.141 38.469 13.336 1 89.5 293 GLN B CA 1
ATOM 4922 C C . GLN B 1 293 ? 14.383 38.219 14.18 1 89.5 293 GLN B C 1
ATOM 4924 O O . GLN B 1 293 ? 15.031 37.156 14.039 1 89.5 293 GLN B O 1
ATOM 4929 N N . LYS B 1 294 ? 14.742 39.125 15.016 1 85.88 294 LYS B N 1
ATOM 4930 C CA . LYS B 1 294 ? 15.953 39.031 15.828 1 85.88 294 LYS B CA 1
ATOM 4931 C C . LYS B 1 294 ? 15.734 38.125 17.047 1 85.88 294 LYS B C 1
ATOM 4933 O O . LYS B 1 294 ? 16.703 37.656 17.641 1 85.88 294 LYS B O 1
ATOM 4938 N N . ARG B 1 295 ? 14.586 37.812 17.359 1 80.88 295 ARG B N 1
ATOM 4939 C CA . ARG B 1 295 ? 14.297 36.938 18.5 1 80.88 295 ARG B CA 1
ATOM 4940 C C . ARG B 1 295 ? 14.508 35.469 18.125 1 80.88 295 ARG B C 1
ATOM 4942 O O . ARG B 1 295 ? 14.133 35.031 17.047 1 80.88 295 ARG B O 1
#